Protein AF-0000000080647022 (afdb_homodimer)

Radius of gyration: 24.48 Å; Cα contacts (8 Å, |Δi|>4): 1449; chains: 2; bounding box: 52×69×60 Å

Nearest PDB structures (foldseek):
  5bjy-assembly1_B  TM=9.036E-01  e=1.018E-27  Campylobacter jejuni
  5bju-assembly1_A  TM=9.151E-01  e=2.033E-27  Campylobacter jejuni
  5bjv-assembly1_B  TM=8.973E-01  e=1.614E-27  Campylobacter jejuni
  5bjx-assembly1_A  TM=9.020E-01  e=4.303E-27  Campylobacter jejuni
  5bjw-assembly1_B  TM=9.012E-01  e=1.621E-26  Campylobacter jejuni

Sequence (656 aa):
MIGAMHQLPLPDEVKTWLNNQLTEMTGRAAAKRADTSYLCGKRVLVTGAGGSIGAELVRQLAPLPLAELVMLDRDESALHSLQLALHGRALLTSDELALCSIRDREALHQVFAAHRPQVVFHAAALKHLPLLQKFPAEAYKTNTLGTANVLEAAQGAERFVNISTDKAAQPTSALGCSKQLAERLTAHYGKGKAYASVRFGNLLASRGSVVHSLYYQIMQGGPVTITDPKVERFFMSLPQACNLMLEAGGRGRNGQVLVMDMGKQVPVLTLAQKLMDYLGRSVPVEYTGLREGEKLSESLFGPDEHPTAGPTKQLSALAVPALAPADLMIGAMHQLPLPDEVKTWLNNQLTEMTGRAAAKRADTSYLCGKRVLVTGAGGSIGAELVRQLAPLPLAELVMLDRDESALHSLQLALHGRALLTSDELALCSIRDREALHQVFAAHRPQVVFHAAALKHLPLLQKFPAEAYKTNTLGTANVLEAAQGAERFVNISTDKAAQPTSALGCSKQLAERLTAHYGKGKAYASVRFGNLLASRGSVVHSLYYQIMQGGPVTITDPKVERFFMSLPQACNLMLEAGGRGRNGQVLVMDMGKQVPVLTLAQKLMDYLGRSVPVEYTGLREGEKLSESLFGPDEHPTAGPTKQLSALAVPALAPADL

InterPro domains:
  IPR003869 Polysaccharide biosynthesis protein, CapD-like domain [PF02719] (44-309)
  IPR003869 Polysaccharide biosynthesis protein, CapD-like domain [cd05237] (40-305)
  IPR036291 NAD(P)-binding domain superfamily [SSF51735] (41-296)
  IPR051203 Polysaccharide Synthase-Related Protein [PTHR43318] (36-307)

Foldseek 3Di:
DLPDCVPPFDDPVLLVVLQVVLCVQQVDDQDDFADLVVQAQFAEEEEPCLFLLNLLLCQVCVVHNYVAAAYEYQDPVSVQVSCCVSPVHRPVPDLSYHNDALLDLVSLLVNCVVRVGQEYEYPWADADFQVCQVVLVRRQSRLAVSLLSNLVSNLSHQFYEAEAELCLAVHQTSRNVSNVNSLQQLLQSQAAGQYEYEYDKFEQRTVPGLVVQLLSQQVVQDDREAQDQLAWIQYHYSNSVSSVSSNSRVFGGSSKYKYFQRGDIDGPVVVSVVSCVVVVTDHHYHHDHADRRDDSYTDNHYPPWDWDDGPDPGIIITDDHHDHPVND/DLPDCVPDFDDPVLLVVLQVVLCVQQVDDQDDFADLVVQAQFAEEEEPCLFLLNLLLCQVCVVHNYVAAAYEYQDPVSVQVSCCVNPVHRPVPDLSYHNDALLDLVSLLVNCVVRVGQEYEYPWADADFQVCQVVLVRRQSRLAVSLLSNLVSNLSHQFYEAEAELCLAVHQTSRNVSNVNSLQQLLQSQAAGQYEYEYDKFEQRTVPGLNVQLLSQQVSQDDREAQDQLAWIQYHYSNSVSSVSSNSRVFGGSSKYKYFQRGDIDGPVVVSVVSCVVVVTDHHYHHDHADRRDDSYTDNHYPPWDWDDGPDPGIIITDDHHDHPVND

Organism: NCBI:txid888439

Solvent-accessible surface area (backbone atoms only — not comparable to full-atom values): 33862 Å² total; per-residue (Å²): 135,81,69,84,67,46,69,52,61,80,53,67,69,57,51,53,52,49,47,55,51,44,35,64,63,23,67,43,69,85,75,73,82,47,65,58,69,84,47,57,61,30,28,34,31,29,31,22,22,49,41,57,66,18,36,51,42,48,62,68,49,67,80,49,65,46,66,37,64,34,40,26,21,65,47,67,52,35,46,38,37,50,37,27,55,74,68,58,50,59,75,55,70,58,83,37,59,38,82,45,46,56,72,38,52,68,62,43,41,52,53,35,66,74,64,57,37,36,33,36,41,42,48,52,66,72,82,58,51,52,44,22,57,76,35,40,66,58,27,35,47,37,27,26,51,12,41,51,38,50,54,63,48,43,69,80,30,63,28,36,33,38,65,48,40,29,49,32,29,65,46,67,33,40,47,13,44,19,38,35,51,28,41,12,35,42,16,45,75,8,58,89,33,31,13,20,26,39,28,38,64,45,44,48,84,32,80,74,18,66,51,50,52,43,52,52,14,51,77,68,62,36,53,31,79,40,43,45,88,76,24,29,41,37,57,40,44,60,69,58,52,44,38,50,48,49,32,45,50,68,63,30,43,45,10,22,35,35,35,52,69,50,60,39,63,41,45,54,55,58,55,52,50,53,50,26,58,76,69,72,48,87,55,54,78,40,72,73,46,75,51,89,56,57,65,52,60,78,44,83,58,26,95,89,49,70,72,41,86,29,96,46,95,56,28,30,27,31,78,59,71,59,37,58,78,87,76,108,135,81,68,87,68,48,71,54,60,80,55,67,68,55,52,53,51,48,47,55,50,44,37,65,64,24,66,43,70,86,76,72,84,48,64,59,69,85,46,56,62,29,28,35,31,31,31,22,23,48,42,59,66,18,37,52,41,48,61,68,49,66,82,48,65,48,66,39,64,34,39,25,21,68,48,66,52,36,47,38,36,50,37,26,54,75,67,58,48,58,75,55,71,57,85,38,57,40,81,45,47,57,71,38,54,68,62,44,40,52,51,36,67,74,63,57,36,35,33,36,42,41,48,52,64,72,81,58,50,50,44,22,56,75,36,41,65,60,28,36,47,37,27,25,52,11,41,51,38,50,53,64,48,43,68,80,29,61,26,37,32,37,63,48,40,30,50,32,29,66,47,66,32,39,46,14,44,20,39,34,50,28,40,12,35,41,16,45,75,8,58,90,33,30,12,18,26,37,30,38,63,45,45,49,83,32,80,75,18,68,52,49,52,43,52,52,15,51,78,69,63,36,54,30,77,39,43,45,88,77,23,30,38,39,56,40,45,59,71,59,51,43,38,50,47,48,32,44,50,68,62,30,42,46,10,22,34,36,36,52,69,49,61,38,62,40,45,53,57,58,54,51,51,52,49,26,59,76,69,71,47,90,55,54,79,40,73,73,48,75,51,91,54,57,65,52,60,78,43,83,58,26,94,90,49,70,71,43,85,30,96,45,96,56,28,31,26,29,77,61,72,60,38,57,77,87,76,109

Structure (mmCIF, N/CA/C/O backbone):
data_AF-0000000080647022-model_v1
#
loop_
_entity.id
_entity.type
_entity.pdbx_description
1 polymer 'Polysaccharide biosynthesis protein CapD-like domain-containing protein'
#
loop_
_atom_site.group_PDB
_atom_site.id
_atom_site.type_symbol
_atom_site.label_atom_id
_atom_site.label_alt_id
_atom_site.label_comp_id
_atom_site.label_asym_id
_atom_site.label_entity_id
_atom_site.label_seq_id
_atom_site.pdbx_PDB_ins_code
_atom_site.Cartn_x
_atom_site.Cartn_y
_atom_site.Cartn_z
_atom_site.occupancy
_atom_site.B_iso_or_equiv
_atom_site.auth_seq_id
_atom_site.auth_comp_id
_atom_site.auth_asym_id
_atom_site.auth_atom_id
_atom_site.pdbx_PDB_model_num
ATOM 1 N N . MET A 1 1 ? -12.718 -0.293 -24.079 1 25.55 1 MET A N 1
ATOM 2 C CA . MET A 1 1 ? -11.439 0.407 -24.011 1 25.55 1 MET A CA 1
ATOM 3 C C . MET A 1 1 ? -11.162 0.898 -22.594 1 25.55 1 MET A C 1
ATOM 5 O O . MET A 1 1 ? -10.29 1.744 -22.385 1 25.55 1 MET A O 1
ATOM 9 N N . ILE A 1 2 ? -12.275 0.852 -21.825 1 32.93 2 ILE A N 1
ATOM 10 C CA . ILE A 1 2 ? -12.342 1.524 -20.532 1 32.93 2 ILE A CA 1
ATOM 11 C C . ILE A 1 2 ? -11.409 0.831 -19.541 1 32.93 2 ILE A C 1
ATOM 13 O O . ILE A 1 2 ? -11.742 0.686 -18.362 1 32.93 2 ILE A O 1
ATOM 17 N N . GLY A 1 3 ? -10.679 -0.189 -20.027 1 34.39 3 GLY A N 1
ATOM 18 C CA . GLY A 1 3 ? -10.098 -1.149 -19.102 1 34.39 3 GLY A CA 1
ATOM 19 C C . GLY A 1 3 ? -9.45 -0.498 -17.895 1 34.39 3 GLY A C 1
ATOM 20 O O . GLY A 1 3 ? -10.006 -0.524 -16.795 1 34.39 3 GLY A O 1
ATOM 21 N N . ALA A 1 4 ? -7.974 -0.547 -17.908 1 37.14 4 ALA A N 1
ATOM 22 C CA . ALA A 1 4 ? -7.051 -0.684 -16.784 1 37.14 4 ALA A CA 1
ATOM 23 C C . ALA A 1 4 ? -6.776 0.669 -16.133 1 37.14 4 ALA A C 1
ATOM 25 O O . ALA A 1 4 ? -5.666 0.921 -15.657 1 37.14 4 ALA A O 1
ATOM 26 N N . MET A 1 5 ? -7.627 1.729 -16.373 1 38.27 5 MET A N 1
ATOM 27 C CA . MET A 1 5 ? -7.202 2.974 -15.74 1 38.27 5 MET A CA 1
ATOM 28 C C . MET A 1 5 ? -7.246 2.856 -14.221 1 38.27 5 MET A C 1
ATOM 30 O O . MET A 1 5 ? -7.386 3.86 -13.52 1 38.27 5 MET A O 1
ATOM 34 N N . HIS A 1 6 ? -7.525 1.816 -13.65 1 42 6 HIS A N 1
ATOM 35 C CA . HIS A 1 6 ? -7.939 1.745 -12.253 1 42 6 HIS A CA 1
ATOM 36 C C . HIS A 1 6 ? -6.93 2.44 -11.344 1 42 6 HIS A C 1
ATOM 38 O O . HIS A 1 6 ? -7.303 3.003 -10.312 1 42 6 HIS A O 1
ATOM 44 N N . GLN A 1 7 ? -5.663 2.187 -11.568 1 51.34 7 GLN A N 1
ATOM 45 C CA . GLN A 1 7 ? -4.742 2.616 -10.521 1 51.34 7 GLN A CA 1
ATOM 46 C C . GLN A 1 7 ? -3.97 3.863 -10.945 1 51.34 7 GLN A C 1
ATOM 48 O O . GLN A 1 7 ? -2.865 4.111 -10.457 1 51.34 7 GLN A O 1
ATOM 53 N N . LEU A 1 8 ? -4.701 4.66 -11.783 1 58.17 8 LEU A N 1
ATOM 54 C CA . LEU A 1 8 ? -3.764 5.659 -12.286 1 58.17 8 LEU A CA 1
ATOM 55 C C . LEU A 1 8 ? -3.825 6.932 -11.448 1 58.17 8 LEU A C 1
ATOM 57 O O . LEU A 1 8 ? -4.912 7.408 -11.113 1 58.17 8 LEU A O 1
ATOM 61 N N . PRO A 1 9 ? -2.78 7.288 -10.998 1 66.05 9 PRO A N 1
ATOM 62 C CA . PRO A 1 9 ? -2.711 8.634 -10.425 1 66.05 9 PRO A CA 1
ATOM 63 C C . PRO A 1 9 ? -3.278 9.702 -11.358 1 66.05 9 PRO A C 1
ATOM 65 O O . PRO A 1 9 ? -3.426 9.462 -12.56 1 66.05 9 PRO A O 1
ATOM 68 N N . LEU A 1 10 ? -3.774 10.788 -10.833 1 80.56 10 LEU A N 1
ATOM 69 C CA . LEU A 1 10 ? -4.197 11.934 -11.631 1 80.56 10 LEU A CA 1
ATOM 70 C C . LEU A 1 10 ? -3.066 12.415 -12.533 1 80.56 10 LEU A C 1
ATOM 72 O O . LEU A 1 10 ? -1.906 12.452 -12.116 1 80.56 10 LEU A O 1
ATOM 76 N N . PRO A 1 11 ? -3.351 12.749 -13.751 1 81.83 11 PRO A N 1
ATOM 77 C CA . PRO A 1 11 ? -2.335 13.364 -14.607 1 81.83 11 PRO A CA 1
ATOM 78 C C . PRO A 1 11 ? -1.778 14.661 -14.024 1 81.83 11 PRO A C 1
ATOM 80 O O . PRO A 1 11 ? -2.518 15.432 -13.407 1 81.83 11 PRO A O 1
ATOM 83 N N . ASP A 1 12 ? -0.572 14.945 -14.283 1 82.63 12 ASP A N 1
ATOM 84 C CA . ASP A 1 12 ? 0.111 16.117 -13.743 1 82.63 12 ASP A CA 1
ATOM 85 C C . ASP A 1 12 ? -0.599 17.404 -14.154 1 82.63 12 ASP A C 1
ATOM 87 O O . ASP A 1 12 ? -0.666 18.359 -13.376 1 82.63 12 ASP A O 1
ATOM 91 N N . GLU A 1 13 ? -1.08 17.406 -15.361 1 87.76 13 GLU A N 1
ATOM 92 C CA . GLU A 1 13 ? -1.766 18.596 -15.857 1 87.76 13 GLU A CA 1
ATOM 93 C C . GLU A 1 13 ? -3.038 18.873 -15.06 1 87.76 13 GLU A C 1
ATOM 95 O O . GLU A 1 13 ? -3.37 20.03 -14.793 1 87.76 13 GLU A O 1
ATOM 100 N N . VAL A 1 14 ? -3.695 17.805 -14.696 1 89.53 14 VAL A N 1
ATOM 101 C CA . VAL A 1 14 ? -4.916 17.934 -13.908 1 89.53 14 VAL A CA 1
ATOM 102 C C . VAL A 1 14 ? -4.573 18.406 -12.497 1 89.53 14 VAL A C 1
ATOM 104 O O . VAL A 1 14 ? -5.255 19.271 -11.942 1 89.53 14 VAL A O 1
ATOM 107 N N . LYS A 1 15 ? -3.523 17.913 -11.926 1 88.3 15 LYS A N 1
ATOM 108 C CA . LYS A 1 15 ? -3.081 18.317 -10.594 1 88.3 15 LYS A CA 1
ATOM 109 C C . LYS A 1 15 ? -2.729 19.802 -10.559 1 88.3 15 LYS A C 1
ATOM 111 O O . LYS A 1 15 ? -3.114 20.515 -9.63 1 88.3 15 LYS A O 1
ATOM 116 N N . THR A 1 16 ? -1.976 20.224 -11.533 1 87.54 16 THR A N 1
ATOM 117 C CA . THR A 1 16 ? -1.565 21.621 -11.622 1 87.54 16 THR A CA 1
ATOM 118 C C . THR A 1 16 ? -2.779 22.535 -11.749 1 87.54 16 THR A C 1
ATOM 120 O O . THR A 1 16 ? -2.856 23.571 -11.084 1 87.54 16 THR A O 1
ATOM 123 N N . TRP A 1 17 ? -3.637 22.188 -12.662 1 91.2 17 TRP A N 1
ATOM 124 C CA . TRP A 1 17 ? -4.852 22.972 -12.855 1 91.2 17 TRP A CA 1
ATOM 125 C C . TRP A 1 17 ? -5.655 23.059 -11.562 1 91.2 17 TRP A C 1
ATOM 127 O O . TRP A 1 17 ? -6.098 24.142 -11.17 1 91.2 17 TRP A O 1
ATOM 137 N N . LEU A 1 18 ? -5.821 21.915 -10.922 1 90.03 18 LEU A N 1
ATOM 138 C CA . LEU A 1 18 ? -6.584 21.856 -9.679 1 90.03 18 LEU A CA 1
ATOM 139 C C . LEU A 1 18 ? -5.955 22.746 -8.613 1 90.03 18 LEU A C 1
ATOM 141 O O . LEU A 1 18 ? -6.665 23.417 -7.86 1 90.03 18 LEU A O 1
ATOM 145 N N . ASN A 1 19 ? -4.672 22.681 -8.523 1 86.07 19 ASN A N 1
ATOM 146 C CA . ASN A 1 19 ? -3.972 23.519 -7.555 1 86.07 19 ASN A CA 1
ATOM 147 C C . ASN A 1 19 ? -4.249 25.001 -7.792 1 86.07 19 ASN A C 1
ATOM 149 O O . ASN A 1 19 ? -4.423 25.764 -6.84 1 86.07 19 ASN A O 1
ATOM 153 N N . ASN A 1 20 ? -4.27 25.351 -9.013 1 87.27 20 ASN A N 1
ATOM 154 C CA . ASN A 1 20 ? -4.578 26.736 -9.355 1 87.27 20 ASN A CA 1
ATOM 155 C C . ASN A 1 20 ? -6.02 27.092 -9.006 1 87.27 20 ASN A C 1
ATOM 157 O O . ASN A 1 20 ? -6.29 28.184 -8.503 1 87.27 20 ASN A O 1
ATOM 161 N N . GLN A 1 21 ? -6.923 26.255 -9.293 1 88.57 21 GLN A N 1
ATOM 162 C CA . GLN A 1 21 ? -8.333 26.481 -8.989 1 88.57 21 GLN A CA 1
ATOM 163 C C . GLN A 1 21 ? -8.559 26.596 -7.484 1 88.57 21 GLN A C 1
ATOM 165 O O . GLN A 1 21 ? -9.396 27.382 -7.036 1 88.57 21 GLN A O 1
ATOM 170 N N . LEU A 1 22 ? -7.833 25.793 -6.763 1 85.85 22 LEU A N 1
ATOM 171 C CA . LEU A 1 22 ? -7.998 25.767 -5.314 1 85.85 22 LEU A CA 1
ATOM 172 C C . LEU A 1 22 ? -7.604 27.104 -4.697 1 85.85 22 LEU A C 1
ATOM 174 O O . LEU A 1 22 ? -8.228 27.557 -3.735 1 85.85 22 LEU A O 1
ATOM 178 N N . THR A 1 23 ? -6.5 27.664 -5.156 1 83.33 23 THR A N 1
ATOM 179 C CA . THR A 1 23 ? -6.076 28.967 -4.658 1 83.33 23 THR A CA 1
ATOM 180 C C . THR A 1 23 ? -7.199 29.99 -4.793 1 83.33 23 THR A C 1
ATOM 182 O O . THR A 1 23 ? -7.462 30.758 -3.864 1 83.33 23 THR A O 1
ATOM 185 N N . GLU A 1 24 ? -7.84 29.871 -5.836 1 85.1 24 GLU A N 1
ATOM 186 C CA . GLU A 1 24 ? -8.939 30.799 -6.082 1 85.1 24 GLU A CA 1
ATOM 187 C C . GLU A 1 24 ? -10.142 30.476 -5.201 1 85.1 24 GLU A C 1
ATOM 189 O O . GLU A 1 24 ? -10.767 31.378 -4.638 1 85.1 24 GLU A O 1
ATOM 194 N N . MET A 1 25 ? -10.438 29.267 -5.087 1 88.23 25 MET A N 1
ATOM 195 C CA . MET A 1 25 ? -11.663 28.842 -4.416 1 88.23 25 MET A CA 1
ATOM 196 C C . MET A 1 25 ? -11.539 29.004 -2.904 1 88.23 25 MET A C 1
ATOM 198 O O . MET A 1 25 ? -12.529 29.273 -2.221 1 88.23 25 MET A O 1
ATOM 202 N N . THR A 1 26 ? -10.349 28.862 -2.386 1 88.3 26 THR A N 1
ATOM 203 C CA . THR A 1 26 ? -10.173 28.875 -0.938 1 88.3 26 THR A CA 1
ATOM 204 C C . THR A 1 26 ? -9.728 30.254 -0.459 1 88.3 26 THR A C 1
ATOM 206 O O . THR A 1 26 ? -9.84 30.571 0.727 1 88.3 26 THR A O 1
ATOM 209 N N . GLY A 1 27 ? -9.138 31.037 -1.335 1 81.01 27 GLY A N 1
ATOM 210 C CA . GLY A 1 27 ? -8.601 32.34 -0.974 1 81.01 27 GLY A CA 1
ATOM 211 C C . GLY A 1 27 ? -7.253 32.26 -0.284 1 81.01 27 GLY A C 1
ATOM 212 O O . GLY A 1 27 ? -6.763 33.256 0.252 1 81.01 27 GLY A O 1
ATOM 213 N N . ARG A 1 28 ? -6.733 31.157 -0.283 1 78.72 28 ARG A N 1
ATOM 214 C CA . ARG A 1 28 ? -5.45 30.996 0.392 1 78.72 28 ARG A CA 1
ATOM 215 C C . ARG A 1 28 ? -4.297 31.412 -0.515 1 78.72 28 ARG A C 1
ATOM 217 O O . ARG A 1 28 ? -4.249 31.023 -1.684 1 78.72 28 ARG A O 1
ATOM 224 N N . ALA A 1 29 ? -3.49 32.157 -0.003 1 68.41 29 ALA A N 1
ATOM 225 C CA . ALA A 1 29 ? -2.315 32.585 -0.758 1 68.41 29 ALA A CA 1
ATOM 226 C C . ALA A 1 29 ? -1.288 31.46 -0.859 1 68.41 29 ALA A C 1
ATOM 228 O O . ALA A 1 29 ? -1.308 30.52 -0.061 1 68.41 29 ALA A O 1
ATOM 229 N N . ALA A 1 30 ? -0.597 31.675 -1.967 1 67.98 30 ALA A N 1
ATOM 230 C CA . ALA A 1 30 ? 0.54 30.767 -2.1 1 67.98 30 ALA A CA 1
ATOM 231 C C . ALA A 1 30 ? 1.482 30.889 -0.905 1 67.98 30 ALA A C 1
ATOM 233 O O . ALA A 1 30 ? 1.736 31.993 -0.418 1 67.98 30 ALA A O 1
ATOM 234 N N . ALA A 1 31 ? 1.744 29.762 -0.234 1 70.79 31 ALA A N 1
ATOM 235 C CA . ALA A 1 31 ? 2.604 29.755 0.947 1 70.79 31 ALA A CA 1
ATOM 236 C C . ALA A 1 31 ? 4.044 30.102 0.579 1 70.79 31 ALA A C 1
ATOM 238 O O . ALA A 1 31 ? 4.523 29.733 -0.495 1 70.79 31 ALA A O 1
ATOM 239 N N . LYS A 1 32 ? 4.614 30.93 1.41 1 80 32 LYS A N 1
ATOM 240 C CA . LYS A 1 32 ? 6.057 31.125 1.296 1 80 32 LYS A CA 1
ATOM 241 C C . LYS A 1 32 ? 6.811 29.83 1.587 1 80 32 LYS A C 1
ATOM 243 O O . LYS A 1 32 ? 6.283 28.933 2.247 1 80 32 LYS A O 1
ATOM 248 N N . ARG A 1 33 ? 7.962 29.815 1.047 1 86.38 33 ARG A N 1
ATOM 249 C CA . ARG A 1 33 ? 8.805 28.651 1.303 1 86.38 33 ARG A CA 1
ATOM 250 C C . ARG A 1 33 ? 9.1 28.505 2.792 1 86.38 33 ARG A C 1
ATOM 252 O O . ARG A 1 33 ? 9.463 29.477 3.457 1 86.38 33 ARG A O 1
ATOM 259 N N . ALA A 1 34 ? 8.912 27.333 3.287 1 90.87 34 ALA A N 1
ATOM 260 C CA . ALA A 1 34 ? 9.119 27.036 4.701 1 90.87 34 ALA A CA 1
ATOM 261 C C . ALA A 1 34 ? 10.575 27.257 5.101 1 90.87 34 ALA A C 1
ATOM 263 O O . ALA A 1 34 ? 11.487 27.005 4.31 1 90.87 34 ALA A O 1
ATOM 264 N N . ASP A 1 35 ? 10.801 27.786 6.279 1 92.84 35 ASP A N 1
ATOM 265 C CA . ASP A 1 35 ? 12.135 27.768 6.871 1 92.84 35 ASP A CA 1
ATOM 266 C C . ASP A 1 35 ? 12.533 26.353 7.286 1 92.84 35 ASP A C 1
ATOM 268 O O . ASP A 1 35 ? 11.965 25.794 8.227 1 92.84 35 ASP A O 1
ATOM 272 N N . THR A 1 36 ? 13.467 25.786 6.613 1 96.06 36 THR A N 1
ATOM 273 C CA . THR A 1 36 ? 13.879 24.411 6.872 1 96.06 36 THR A CA 1
ATOM 274 C C . THR A 1 36 ? 15.278 24.37 7.48 1 96.06 36 THR A C 1
ATOM 276 O O . THR A 1 36 ? 15.951 23.338 7.435 1 96.06 36 THR A O 1
ATOM 279 N N . SER A 1 37 ? 15.752 25.5 8.007 1 97.01 37 SER A N 1
ATOM 280 C CA . SER A 1 37 ? 17.109 25.591 8.537 1 97.01 37 SER A CA 1
ATOM 281 C C . SER A 1 37 ? 17.316 24.622 9.697 1 97.01 37 SER A C 1
ATOM 283 O O . SER A 1 37 ? 18.418 24.108 9.894 1 97.01 37 SER A O 1
ATOM 285 N N . TYR A 1 38 ? 16.306 24.34 10.43 1 97.48 38 TYR A N 1
ATOM 286 C CA . TYR A 1 38 ? 16.402 23.477 11.603 1 97.48 38 TYR A CA 1
ATOM 287 C C . TYR A 1 38 ? 16.684 22.035 11.197 1 97.48 38 TYR A C 1
ATOM 289 O O . TYR A 1 38 ? 17.046 21.207 12.037 1 97.48 38 TYR A O 1
ATOM 297 N N . LEU A 1 39 ? 16.587 21.73 9.914 1 98.49 39 LEU A N 1
ATOM 298 C CA . LEU A 1 39 ? 16.787 20.375 9.412 1 98.49 39 LEU A CA 1
ATOM 299 C C . LEU A 1 39 ? 18.22 20.18 8.928 1 98.49 39 LEU A C 1
ATOM 301 O O . LEU A 1 39 ? 18.659 19.048 8.716 1 98.49 39 LEU A O 1
ATOM 305 N N . CYS A 1 40 ? 18.971 21.24 8.707 1 98.21 40 CYS A N 1
ATOM 306 C CA . CYS A 1 40 ? 20.313 21.174 8.14 1 98.21 40 CYS A CA 1
ATOM 307 C C . CYS A 1 40 ? 21.232 20.323 9.01 1 98.21 40 CYS A C 1
ATOM 309 O O . CYS A 1 40 ? 21.36 20.57 10.21 1 98.21 40 CYS A O 1
ATOM 311 N N . GLY A 1 41 ? 21.794 19.319 8.393 1 98.59 41 GLY A N 1
ATOM 312 C CA . GLY A 1 41 ? 22.744 18.457 9.078 1 98.59 41 GLY A CA 1
ATOM 313 C C . GLY A 1 41 ? 22.082 17.459 10.009 1 98.59 41 GLY A C 1
ATOM 314 O O . GLY A 1 41 ? 22.756 16.804 10.806 1 98.59 41 GLY A O 1
ATOM 315 N N . LYS A 1 42 ? 20.817 17.32 9.899 1 98.71 42 LYS A N 1
ATOM 316 C CA . LYS A 1 42 ? 20.092 16.45 10.821 1 98.71 42 LYS A CA 1
ATOM 317 C C . LYS A 1 42 ? 19.77 15.107 10.171 1 98.71 42 LYS A C 1
ATOM 319 O O . LYS A 1 42 ? 19.739 14.997 8.944 1 98.71 42 LYS A O 1
ATOM 324 N N . ARG A 1 43 ? 19.597 14.083 10.999 1 98.8 43 ARG A N 1
ATOM 325 C CA . ARG A 1 43 ? 18.989 12.823 10.586 1 98.8 43 ARG A CA 1
ATOM 326 C C . ARG A 1 43 ? 17.469 12.886 10.695 1 98.8 43 ARG A C 1
ATOM 328 O O . ARG A 1 43 ? 16.928 13.095 11.783 1 98.8 43 ARG A O 1
ATOM 335 N N . VAL A 1 44 ? 16.839 12.717 9.567 1 98.9 44 VAL A N 1
ATOM 336 C CA . VAL A 1 44 ? 15.391 12.883 9.49 1 98.9 44 VAL A CA 1
ATOM 337 C C . VAL A 1 44 ? 14.737 11.555 9.114 1 98.9 44 VAL A C 1
ATOM 339 O O . VAL A 1 44 ? 15.211 10.856 8.216 1 98.9 44 VAL A O 1
ATOM 342 N N . LEU A 1 45 ? 13.715 11.183 9.846 1 98.91 45 LEU A N 1
ATOM 343 C CA . LEU A 1 45 ? 12.945 9.984 9.536 1 98.91 45 LEU A CA 1
ATOM 344 C C . LEU A 1 45 ? 11.494 10.335 9.226 1 98.91 45 LEU A C 1
ATOM 346 O O . LEU A 1 45 ? 10.87 11.113 9.953 1 98.91 45 LEU A O 1
ATOM 350 N N . VAL A 1 46 ? 10.974 9.805 8.139 1 98.93 46 VAL A N 1
ATOM 351 C CA . VAL A 1 46 ? 9.579 9.963 7.742 1 98.93 46 VAL A CA 1
ATOM 352 C C . VAL A 1 46 ? 8.875 8.608 7.777 1 98.93 46 VAL A C 1
ATOM 354 O O . VAL A 1 46 ? 9.224 7.701 7.017 1 98.93 46 VAL A O 1
ATOM 357 N N . THR A 1 47 ? 7.919 8.454 8.709 1 98.91 47 THR A N 1
ATOM 358 C CA . THR A 1 47 ? 7.086 7.259 8.64 1 98.91 47 THR A CA 1
ATOM 359 C C . THR A 1 47 ? 5.969 7.437 7.615 1 98.91 47 THR A C 1
ATOM 361 O O . THR A 1 47 ? 5.517 8.557 7.37 1 98.91 47 THR A O 1
ATOM 364 N N . GLY A 1 48 ? 5.472 6.279 7.071 1 98.45 48 GLY A N 1
ATOM 365 C CA . GLY A 1 48 ? 4.496 6.399 6 1 98.45 48 GLY A CA 1
ATOM 366 C C . GLY A 1 48 ? 5.054 7.064 4.755 1 98.45 48 GLY A C 1
ATOM 367 O O . GLY A 1 48 ? 4.342 7.794 4.063 1 98.45 48 GLY A O 1
ATOM 368 N N . ALA A 1 49 ? 6.315 6.836 4.468 1 98.37 49 ALA A N 1
ATOM 369 C CA . ALA A 1 49 ? 7.019 7.531 3.393 1 98.37 49 ALA A CA 1
ATOM 370 C C . ALA A 1 49 ? 6.437 7.166 2.03 1 98.37 49 ALA A C 1
ATOM 372 O O . ALA A 1 49 ? 6.539 7.941 1.077 1 98.37 49 ALA A O 1
ATOM 373 N N . GLY A 1 50 ? 5.806 6.036 1.956 1 95.48 50 GLY A N 1
ATOM 374 C CA . GLY A 1 50 ? 5.265 5.574 0.688 1 95.48 50 GLY A CA 1
ATOM 375 C C . GLY A 1 50 ? 3.871 6.101 0.406 1 95.48 50 GLY A C 1
ATOM 376 O O . GLY A 1 50 ? 3.344 5.922 -0.694 1 95.48 50 GLY A O 1
ATOM 377 N N . GLY A 1 51 ? 3.288 6.73 1.413 1 95.38 51 GLY A N 1
ATOM 378 C CA . GLY A 1 51 ? 1.976 7.332 1.24 1 95.38 51 GLY A CA 1
ATOM 379 C C . GLY A 1 51 ? 2.028 8.695 0.575 1 95.38 51 GLY A C 1
ATOM 380 O O . GLY A 1 51 ? 3.105 9.174 0.212 1 95.38 51 GLY A O 1
ATOM 381 N N . SER A 1 52 ? 0.919 9.35 0.425 1 94.03 52 SER A N 1
ATOM 382 C CA . SER A 1 52 ? 0.844 10.617 -0.296 1 94.03 52 SER A CA 1
ATOM 383 C C . SER A 1 52 ? 1.602 11.717 0.44 1 94.03 52 SER A C 1
ATOM 385 O O . SER A 1 52 ? 2.451 12.391 -0.146 1 94.03 52 SER A O 1
ATOM 387 N N . ILE A 1 53 ? 1.293 11.86 1.708 1 96.4 53 ILE A N 1
ATOM 388 C CA . ILE A 1 53 ? 1.92 12.928 2.48 1 96.4 53 ILE A CA 1
ATOM 389 C C . ILE A 1 53 ? 3.398 12.61 2.696 1 96.4 53 ILE A C 1
ATOM 391 O O . ILE A 1 53 ? 4.262 13.459 2.466 1 96.4 53 ILE A O 1
ATOM 395 N N . GLY A 1 54 ? 3.661 11.389 3.092 1 97.91 54 GLY A N 1
ATOM 396 C CA . GLY A 1 54 ? 5.039 10.988 3.329 1 97.91 54 GLY A CA 1
ATOM 397 C C . GLY A 1 54 ? 5.927 11.152 2.11 1 97.91 54 GLY A C 1
ATOM 398 O O . GLY A 1 54 ? 7.035 11.683 2.209 1 97.91 54 GLY A O 1
ATOM 399 N N . ALA A 1 55 ? 5.423 10.738 1.002 1 96.68 55 ALA A N 1
ATOM 400 C CA . ALA A 1 55 ? 6.21 10.821 -0.225 1 96.68 55 ALA A CA 1
ATOM 401 C C . ALA A 1 55 ? 6.481 12.274 -0.605 1 96.68 55 ALA A C 1
ATOM 403 O O . ALA A 1 55 ? 7.581 12.612 -1.047 1 96.68 55 ALA A O 1
ATOM 404 N N . GLU A 1 56 ? 5.475 13.116 -0.459 1 96.05 56 GLU A N 1
ATOM 405 C CA . GLU A 1 56 ? 5.658 14.53 -0.77 1 96.05 56 GLU A CA 1
ATOM 406 C C . GLU A 1 56 ? 6.643 15.185 0.194 1 96.05 56 GLU A C 1
ATOM 408 O O . GLU A 1 56 ? 7.462 16.011 -0.213 1 96.05 56 GLU A O 1
ATOM 413 N N . LEU A 1 57 ? 6.578 14.814 1.466 1 98.04 57 LEU A N 1
ATOM 414 C CA . LEU A 1 57 ? 7.559 15.313 2.423 1 98.04 57 LEU A CA 1
ATOM 415 C C . LEU A 1 57 ? 8.971 14.9 2.02 1 98.04 57 LEU A C 1
ATOM 417 O O . LEU A 1 57 ? 9.887 15.726 2.018 1 98.04 57 LEU A O 1
ATOM 421 N N . VAL A 1 58 ? 9.116 13.653 1.664 1 98.28 58 VAL A N 1
ATOM 422 C CA . VAL A 1 58 ? 10.421 13.135 1.267 1 98.28 58 VAL A CA 1
ATOM 423 C C . VAL A 1 58 ? 10.934 13.905 0.051 1 98.28 58 VAL A C 1
ATOM 425 O O . VAL A 1 58 ? 12.111 14.268 -0.01 1 98.28 58 VAL A O 1
ATOM 428 N N . ARG A 1 59 ? 10.095 14.19 -0.853 1 96.42 59 ARG A N 1
ATOM 429 C CA . ARG A 1 59 ? 10.476 14.936 -2.048 1 96.42 59 ARG A CA 1
ATOM 430 C C . ARG A 1 59 ? 11.006 16.319 -1.684 1 96.42 59 ARG A C 1
ATOM 432 O O . ARG A 1 59 ? 11.975 16.795 -2.28 1 96.42 59 ARG A O 1
ATOM 439 N N . GLN A 1 60 ? 10.371 16.946 -0.766 1 96.93 60 GLN A N 1
ATOM 440 C CA . GLN A 1 60 ? 10.77 18.292 -0.367 1 96.93 60 GLN A CA 1
ATOM 441 C C . GLN A 1 60 ? 12.002 18.256 0.532 1 96.93 60 GLN A C 1
ATOM 443 O O . GLN A 1 60 ? 12.792 19.203 0.55 1 96.93 60 GLN A O 1
ATOM 448 N N . LEU A 1 61 ? 12.252 17.154 1.204 1 98.32 61 LEU A N 1
ATOM 449 C CA . LEU A 1 61 ? 13.366 17.004 2.133 1 98.32 61 LEU A CA 1
ATOM 450 C C . LEU A 1 61 ? 14.634 16.584 1.398 1 98.32 61 LEU A C 1
ATOM 452 O O . LEU A 1 61 ? 15.741 16.95 1.802 1 98.32 61 LEU A O 1
ATOM 456 N N . ALA A 1 62 ? 14.478 15.835 0.378 1 97.11 62 ALA A N 1
ATOM 457 C CA . ALA A 1 62 ? 15.569 15.146 -0.306 1 97.11 62 ALA A CA 1
ATOM 458 C C . ALA A 1 62 ? 16.639 16.133 -0.765 1 97.11 62 ALA A C 1
ATOM 460 O O . ALA A 1 62 ? 17.835 15.845 -0.682 1 97.11 62 ALA A O 1
ATOM 461 N N . PRO A 1 63 ? 16.226 17.371 -1.215 1 96.83 63 PRO A N 1
ATOM 462 C CA . PRO A 1 63 ? 17.249 18.297 -1.707 1 96.83 63 PRO A CA 1
ATOM 463 C C . PRO A 1 63 ? 17.958 19.044 -0.58 1 96.83 63 PRO A C 1
ATOM 465 O O . PRO A 1 63 ? 18.92 19.776 -0.829 1 96.83 63 PRO A O 1
ATOM 468 N N . LEU A 1 64 ? 17.528 18.954 0.626 1 97.64 64 LEU A N 1
ATOM 469 C CA . LEU A 1 64 ? 18.118 19.667 1.754 1 97.64 64 LEU A CA 1
ATOM 470 C C . LEU A 1 64 ? 19.412 18.997 2.204 1 97.64 64 LEU A C 1
ATOM 472 O O . LEU A 1 64 ? 19.608 17.8 1.977 1 97.64 64 LEU A O 1
ATOM 476 N N . PRO A 1 65 ? 20.272 19.765 2.789 1 98.14 65 PRO A N 1
ATOM 477 C CA . PRO A 1 65 ? 21.528 19.197 3.284 1 98.14 65 PRO A CA 1
ATOM 478 C C . PRO A 1 65 ? 21.355 18.433 4.595 1 98.14 65 PRO A C 1
ATOM 480 O O . PRO A 1 65 ? 21.913 18.828 5.622 1 98.14 65 PRO A O 1
ATOM 483 N N . LEU A 1 66 ? 20.756 17.355 4.518 1 98.56 66 LEU A N 1
ATOM 484 C CA . LEU A 1 66 ? 20.533 16.485 5.667 1 98.56 66 LEU A CA 1
ATOM 485 C C . LEU A 1 66 ? 21.729 15.568 5.895 1 98.56 66 LEU A C 1
ATOM 487 O O . LEU A 1 66 ? 22.473 15.266 4.958 1 98.56 66 LEU A O 1
ATOM 491 N N . ALA A 1 67 ? 21.891 15.219 7.129 1 98.65 67 ALA A N 1
ATOM 492 C CA . ALA A 1 67 ? 22.879 14.175 7.389 1 98.65 67 ALA A CA 1
ATOM 493 C C . ALA A 1 67 ? 22.396 12.822 6.876 1 98.65 67 ALA A C 1
ATOM 495 O O . ALA A 1 67 ? 23.192 12.017 6.386 1 98.65 67 ALA A O 1
ATOM 496 N N . GLU A 1 68 ? 21.102 12.573 7.06 1 98.36 68 GLU A N 1
ATOM 497 C CA . GLU A 1 68 ? 20.469 11.325 6.642 1 98.36 68 GLU A CA 1
ATOM 498 C C . GLU A 1 68 ? 18.962 11.499 6.478 1 98.36 68 GLU A C 1
ATOM 500 O O . GLU A 1 68 ? 18.336 12.265 7.214 1 98.36 68 GLU A O 1
ATOM 505 N N . LEU A 1 69 ? 18.423 10.849 5.484 1 98.66 69 LEU A N 1
ATOM 506 C CA . LEU A 1 69 ? 16.98 10.746 5.296 1 98.66 69 LEU A CA 1
ATOM 507 C C . LEU A 1 69 ? 16.535 9.288 5.294 1 98.66 69 LEU A C 1
ATOM 509 O O . LEU A 1 69 ? 16.953 8.508 4.436 1 98.66 69 LEU A O 1
ATOM 513 N N . VAL A 1 70 ? 15.725 8.913 6.259 1 98.79 70 VAL A N 1
ATOM 514 C CA . VAL A 1 70 ? 15.227 7.547 6.377 1 98.79 70 VAL A CA 1
ATOM 515 C C . VAL A 1 70 ? 13.752 7.5 5.985 1 98.79 70 VAL A C 1
ATOM 517 O O . VAL A 1 70 ? 12.932 8.237 6.537 1 98.79 70 VAL A O 1
ATOM 520 N N . MET A 1 71 ? 13.417 6.659 5.056 1 98.79 71 MET A N 1
ATOM 521 C CA . MET A 1 71 ? 12.056 6.451 4.569 1 98.79 71 MET A CA 1
ATOM 522 C C . MET A 1 71 ? 11.484 5.14 5.097 1 98.79 71 MET A C 1
ATOM 524 O O . MET A 1 71 ? 11.882 4.061 4.654 1 98.79 71 MET A O 1
ATOM 528 N N . LEU A 1 72 ? 10.542 5.26 6.022 1 98.86 72 LEU A N 1
ATOM 529 C CA . LEU A 1 72 ? 9.996 4.079 6.68 1 98.86 72 LEU A CA 1
ATOM 530 C C . LEU A 1 72 ? 8.572 3.804 6.21 1 98.86 72 LEU A C 1
ATOM 532 O O . LEU A 1 72 ? 7.73 4.705 6.208 1 98.86 72 LEU A O 1
ATOM 536 N N . ASP A 1 73 ? 8.322 2.606 5.766 1 98.52 73 ASP A N 1
ATOM 537 C CA . ASP A 1 73 ? 6.984 2.191 5.358 1 98.52 73 ASP A CA 1
ATOM 538 C C . ASP A 1 73 ? 6.829 0.674 5.443 1 98.52 73 ASP A C 1
ATOM 540 O O . ASP A 1 73 ? 7.82 -0.059 5.415 1 98.52 73 ASP A O 1
ATOM 544 N N . ARG A 1 74 ? 5.611 0.314 5.553 1 97.91 74 ARG A N 1
ATOM 545 C CA . ARG A 1 74 ? 5.341 -1.12 5.571 1 97.91 74 ARG A CA 1
ATOM 546 C C . ARG A 1 74 ? 5.178 -1.664 4.155 1 97.91 74 ARG A C 1
ATOM 548 O O . ARG A 1 74 ? 5.156 -2.88 3.951 1 97.91 74 ARG A O 1
ATOM 555 N N . ASP A 1 75 ? 4.989 -0.824 3.183 1 96.45 75 ASP A N 1
ATOM 556 C CA . ASP A 1 75 ? 4.733 -1.201 1.796 1 96.45 75 ASP A CA 1
ATOM 557 C C . ASP A 1 75 ? 6.016 -1.157 0.969 1 96.45 75 ASP A C 1
ATOM 559 O O . ASP A 1 75 ? 6.455 -0.083 0.551 1 96.45 75 ASP A O 1
ATOM 563 N N . GLU A 1 76 ? 6.512 -2.269 0.598 1 95.94 76 GLU A N 1
ATOM 564 C CA . GLU A 1 76 ? 7.773 -2.36 -0.132 1 95.94 76 GLU A CA 1
ATOM 565 C C . GLU A 1 76 ? 7.641 -1.779 -1.537 1 95.94 76 GLU A C 1
ATOM 567 O O . GLU A 1 76 ? 8.587 -1.188 -2.061 1 95.94 76 GLU A O 1
ATOM 572 N N . SER A 1 77 ? 6.472 -1.969 -2.106 1 93.54 77 SER A N 1
ATOM 573 C CA . SER A 1 77 ? 6.261 -1.435 -3.448 1 93.54 77 SER A CA 1
ATOM 574 C C . SER A 1 77 ? 6.213 0.089 -3.435 1 93.54 77 SER A C 1
ATOM 576 O O . SER A 1 77 ? 6.669 0.737 -4.379 1 93.54 77 SER A O 1
ATOM 578 N N . ALA A 1 78 ? 5.621 0.612 -2.401 1 93.84 78 ALA A N 1
ATOM 579 C CA . ALA A 1 78 ? 5.594 2.065 -2.258 1 93.84 78 ALA A CA 1
ATOM 580 C C . ALA A 1 78 ? 7.001 2.624 -2.066 1 93.84 78 ALA A C 1
ATOM 582 O O . ALA A 1 78 ? 7.339 3.674 -2.617 1 93.84 78 ALA A O 1
ATOM 583 N N . LEU A 1 79 ? 7.807 1.94 -1.292 1 96.2 79 LEU A N 1
ATOM 584 C CA . LEU A 1 79 ? 9.193 2.355 -1.105 1 96.2 79 LEU A CA 1
ATOM 585 C C . LEU A 1 79 ? 9.968 2.27 -2.415 1 96.2 79 LEU A C 1
ATOM 587 O O . LEU A 1 79 ? 10.773 3.152 -2.724 1 96.2 79 LEU A O 1
ATOM 591 N N . HIS A 1 80 ? 9.722 1.209 -3.165 1 94.26 80 HIS A N 1
ATOM 592 C CA . HIS A 1 80 ? 10.345 1.046 -4.474 1 94.26 80 HIS A CA 1
ATOM 593 C C . HIS A 1 80 ? 10.011 2.215 -5.394 1 94.26 80 HIS A C 1
ATOM 595 O O . HIS A 1 80 ? 10.905 2.806 -6.003 1 94.26 80 HIS A O 1
ATOM 601 N N . SER A 1 81 ? 8.769 2.533 -5.437 1 92.03 81 SER A N 1
ATOM 602 C CA . SER A 1 81 ? 8.306 3.617 -6.297 1 92.03 81 SER A CA 1
ATOM 603 C C . SER A 1 81 ? 8.92 4.951 -5.884 1 92.03 81 SER A C 1
ATOM 605 O O . SER A 1 81 ? 9.304 5.754 -6.737 1 92.03 81 SER A O 1
ATOM 607 N N . LEU A 1 82 ? 8.933 5.14 -4.624 1 94.15 82 LEU A N 1
ATOM 608 C CA . LEU A 1 82 ? 9.485 6.387 -4.106 1 94.15 82 LEU A CA 1
ATOM 609 C C . LEU A 1 82 ? 10.969 6.504 -4.437 1 94.15 82 LEU A C 1
ATOM 611 O O . LEU A 1 82 ? 11.429 7.557 -4.883 1 94.15 82 LEU A O 1
ATOM 615 N N . GLN A 1 83 ? 11.73 5.48 -4.236 1 93.95 83 GLN A N 1
ATOM 616 C CA . GLN A 1 83 ? 13.155 5.494 -4.547 1 93.95 83 GLN A CA 1
ATOM 617 C C . GLN A 1 83 ? 13.391 5.717 -6.038 1 93.95 83 GLN A C 1
ATOM 619 O O . GLN A 1 83 ? 14.295 6.461 -6.425 1 93.95 83 GLN A O 1
ATOM 624 N N . LEU A 1 84 ? 12.615 5.064 -6.828 1 92.11 84 LEU A N 1
ATOM 625 C CA . LEU A 1 84 ? 12.712 5.229 -8.274 1 92.11 84 LEU A CA 1
ATOM 626 C C . LEU A 1 84 ? 12.478 6.683 -8.672 1 92.11 84 LEU A C 1
ATOM 628 O O . LEU A 1 84 ? 13.201 7.225 -9.511 1 92.11 84 LEU A O 1
ATOM 632 N N . ALA A 1 85 ? 11.518 7.285 -8.041 1 89.96 85 ALA A N 1
ATOM 633 C CA . ALA A 1 85 ? 11.177 8.672 -8.346 1 89.96 85 ALA A CA 1
ATOM 634 C C . ALA A 1 85 ? 12.289 9.62 -7.905 1 89.96 85 ALA A C 1
ATOM 636 O O . ALA A 1 85 ? 12.564 10.618 -8.575 1 89.96 85 ALA A O 1
ATOM 637 N N . LEU A 1 86 ? 12.852 9.331 -6.825 1 92.48 86 LEU A N 1
ATOM 638 C CA . LEU A 1 86 ? 13.846 10.221 -6.235 1 92.48 86 LEU A CA 1
ATOM 639 C C . LEU A 1 86 ? 15.18 10.106 -6.966 1 92.48 86 LEU A C 1
ATOM 641 O O . LEU A 1 86 ? 15.844 11.114 -7.215 1 92.48 86 LEU A O 1
ATOM 645 N N . HIS A 1 87 ? 15.552 8.807 -7.31 1 91.59 87 HIS A N 1
ATOM 646 C CA . HIS A 1 87 ? 16.931 8.578 -7.725 1 91.59 87 HIS A CA 1
ATOM 647 C C . HIS A 1 87 ? 17.002 8.125 -9.179 1 91.59 87 HIS A C 1
ATOM 649 O O . HIS A 1 87 ? 18.091 7.999 -9.743 1 91.59 87 HIS A O 1
ATOM 655 N N . GLY A 1 88 ? 15.877 7.865 -9.774 1 88.57 88 GLY A N 1
ATOM 656 C CA . GLY A 1 88 ? 15.852 7.33 -11.125 1 88.57 88 GLY A CA 1
ATOM 657 C C . GLY A 1 88 ? 16.156 5.845 -11.185 1 88.57 88 GLY A C 1
ATOM 658 O O . GLY A 1 88 ? 16.133 5.244 -12.261 1 88.57 88 GLY A O 1
ATOM 659 N N . ARG A 1 89 ? 16.49 5.257 -10.048 1 88.44 89 ARG A N 1
ATOM 660 C CA . ARG A 1 89 ? 16.721 3.825 -9.884 1 88.44 89 ARG A CA 1
ATOM 661 C C . ARG A 1 89 ? 16.212 3.34 -8.531 1 88.44 89 ARG A C 1
ATOM 663 O O . ARG A 1 89 ? 16.118 4.121 -7.581 1 88.44 89 ARG A O 1
ATOM 670 N N . ALA A 1 90 ? 15.844 2.097 -8.533 1 85.59 90 ALA A N 1
ATOM 671 C CA . ALA A 1 90 ? 15.333 1.518 -7.293 1 85.59 90 ALA A CA 1
ATOM 672 C C . ALA A 1 90 ? 15.996 0.175 -7 1 85.59 90 ALA A C 1
ATOM 674 O O . ALA A 1 90 ? 15.384 -0.88 -7.184 1 85.59 90 ALA A O 1
ATOM 675 N N . LEU A 1 91 ? 17.12 0.234 -6.416 1 87.63 91 LEU A N 1
ATOM 676 C CA . LEU A 1 91 ? 17.874 -0.978 -6.112 1 87.63 91 LEU A CA 1
ATOM 677 C C . LEU A 1 91 ? 17.419 -1.583 -4.789 1 87.63 91 LEU A C 1
ATOM 679 O O . LEU A 1 91 ? 17.63 -2.772 -4.54 1 87.63 91 LEU A O 1
ATOM 683 N N . LEU A 1 92 ? 16.84 -0.74 -3.941 1 90.97 92 LEU A N 1
ATOM 684 C CA . LEU A 1 92 ? 16.22 -1.13 -2.679 1 90.97 92 LEU A CA 1
ATOM 685 C C . LEU A 1 92 ? 17.261 -1.68 -1.71 1 90.97 92 LEU A C 1
ATOM 687 O O . LEU A 1 92 ? 16.938 -2.496 -0.843 1 90.97 92 LEU A O 1
ATOM 691 N N . THR A 1 93 ? 18.507 -1.22 -1.896 1 87.71 93 THR A N 1
ATOM 692 C CA . THR A 1 93 ? 19.585 -1.698 -1.038 1 87.71 93 THR A CA 1
ATOM 693 C C . THR A 1 93 ? 20.085 -0.582 -0.126 1 87.71 93 THR A C 1
ATOM 695 O O . THR A 1 93 ? 20.886 -0.825 0.78 1 87.71 93 THR A O 1
ATOM 698 N N . SER A 1 94 ? 19.57 0.61 -0.365 1 90.87 94 SER A N 1
ATOM 699 C CA . SER A 1 94 ? 20.068 1.774 0.361 1 90.87 94 SER A CA 1
ATOM 700 C C . SER A 1 94 ? 19.641 1.737 1.824 1 90.87 94 SER A C 1
ATOM 702 O O . SER A 1 94 ? 18.569 1.225 2.151 1 90.87 94 SER A O 1
ATOM 704 N N . ASP A 1 95 ? 20.424 2.351 2.67 1 93.77 95 ASP A N 1
ATOM 705 C CA . ASP A 1 95 ? 20.146 2.418 4.101 1 93.77 95 ASP A CA 1
ATOM 706 C C . ASP A 1 95 ? 19.032 3.42 4.398 1 93.77 95 ASP A C 1
ATOM 708 O O . ASP A 1 95 ? 18.487 3.441 5.503 1 93.77 95 ASP A O 1
ATOM 712 N N . GLU A 1 96 ? 18.694 4.151 3.405 1 95.32 96 GLU A N 1
ATOM 713 C CA . GLU A 1 96 ? 17.65 5.15 3.613 1 95.32 96 GLU A CA 1
ATOM 714 C C . GLU A 1 96 ? 16.274 4.499 3.708 1 95.32 96 GLU A C 1
ATOM 716 O O . GLU A 1 96 ? 15.307 5.137 4.13 1 95.32 96 GLU A O 1
ATOM 721 N N . LEU A 1 97 ? 16.193 3.231 3.303 1 97.75 97 LEU A N 1
ATOM 722 C CA . LEU A 1 97 ? 14.905 2.545 3.298 1 97.75 97 LEU A CA 1
ATOM 723 C C . LEU A 1 97 ? 14.738 1.693 4.551 1 97.75 97 LEU A C 1
ATOM 725 O O . LEU A 1 97 ? 15.653 0.961 4.935 1 97.75 97 LEU A O 1
ATOM 729 N N . ALA A 1 98 ? 13.628 1.848 5.178 1 98.56 98 ALA A N 1
ATOM 730 C CA . ALA A 1 98 ? 13.268 1.014 6.321 1 98.56 98 ALA A CA 1
ATOM 731 C C . ALA A 1 98 ? 11.903 0.363 6.118 1 98.56 98 ALA A C 1
ATOM 733 O O . ALA A 1 98 ? 10.886 1.055 6.031 1 98.56 98 ALA A O 1
ATOM 734 N N . LEU A 1 99 ? 11.914 -0.924 5.988 1 98.37 99 LEU A N 1
ATOM 735 C CA . LEU A 1 99 ? 10.681 -1.695 5.873 1 98.37 99 LEU A CA 1
ATOM 736 C C . LEU A 1 99 ? 10.176 -2.12 7.248 1 98.37 99 LEU A C 1
ATOM 738 O O . LEU A 1 99 ? 10.762 -2.997 7.886 1 98.37 99 LEU A O 1
ATOM 742 N N . CYS A 1 100 ? 9.041 -1.437 7.623 1 97.62 100 CYS A N 1
ATOM 743 C CA . CYS A 1 100 ? 8.583 -1.636 8.993 1 97.62 100 CYS A CA 1
ATOM 744 C C . CYS A 1 100 ? 7.141 -1.172 9.16 1 97.62 100 CYS A C 1
ATOM 746 O O . CYS A 1 100 ? 6.755 -0.129 8.629 1 97.62 100 CYS A O 1
ATOM 748 N N . SER A 1 101 ? 6.386 -1.974 9.876 1 98.31 101 SER A N 1
ATOM 749 C CA . SER A 1 101 ? 5.071 -1.521 10.318 1 98.31 101 SER A CA 1
ATOM 750 C C . SER A 1 101 ? 5.158 -0.795 11.656 1 98.31 101 SER A C 1
ATOM 752 O O . SER A 1 101 ? 5.804 -1.277 12.589 1 98.31 101 SER A O 1
ATOM 754 N N . ILE A 1 102 ? 4.453 0.284 11.774 1 98.75 102 ILE A N 1
ATOM 755 C CA . ILE A 1 102 ? 4.488 1.009 13.039 1 98.75 102 ILE A CA 1
ATOM 756 C C . ILE A 1 102 ? 3.723 0.225 14.104 1 98.75 102 ILE A C 1
ATOM 758 O O . ILE A 1 102 ? 3.793 0.55 15.292 1 98.75 102 ILE A O 1
ATOM 762 N N . ARG A 1 103 ? 3.016 -0.809 13.694 1 98.33 103 ARG A N 1
ATOM 763 C CA . ARG A 1 103 ? 2.333 -1.68 14.645 1 98.33 103 ARG A CA 1
ATOM 764 C C . ARG A 1 103 ? 3.311 -2.649 15.3 1 98.33 103 ARG A C 1
ATOM 766 O O . ARG A 1 103 ? 2.973 -3.309 16.285 1 98.33 103 ARG A O 1
ATOM 773 N N . ASP A 1 104 ? 4.516 -2.792 14.753 1 98.25 104 ASP A N 1
ATOM 774 C CA . ASP A 1 104 ? 5.542 -3.688 15.278 1 98.25 104 ASP A CA 1
ATOM 775 C C . ASP A 1 104 ? 6.526 -2.934 16.17 1 98.25 104 ASP A C 1
ATOM 777 O O . ASP A 1 104 ? 7.577 -2.487 15.705 1 98.25 104 ASP A O 1
ATOM 781 N N . ARG A 1 105 ? 6.252 -2.937 17.37 1 97.97 105 ARG A N 1
ATOM 782 C CA . ARG A 1 105 ? 7.007 -2.162 18.35 1 97.97 105 ARG A CA 1
ATOM 783 C C . ARG A 1 105 ? 8.484 -2.539 18.325 1 97.97 105 ARG A C 1
ATOM 785 O O . ARG A 1 105 ? 9.353 -1.665 18.3 1 97.97 105 ARG A O 1
ATOM 792 N N . GLU A 1 106 ? 8.767 -3.792 18.274 1 97.81 106 GLU A N 1
ATOM 793 C CA . GLU A 1 106 ? 10.148 -4.261 18.334 1 97.81 106 GLU A CA 1
ATOM 794 C C . GLU A 1 106 ? 10.922 -3.859 17.082 1 97.81 106 GLU A C 1
ATOM 796 O O . GLU A 1 106 ? 12.045 -3.357 17.174 1 97.81 106 GLU A O 1
ATOM 801 N N . ALA A 1 107 ? 10.348 -4.059 15.951 1 97.69 107 ALA A N 1
ATOM 802 C CA . ALA A 1 107 ? 10.999 -3.684 14.699 1 97.69 107 ALA A CA 1
ATOM 803 C C . ALA A 1 107 ? 11.245 -2.179 14.638 1 97.69 107 ALA A C 1
ATOM 805 O O . ALA A 1 107 ? 12.284 -1.733 14.145 1 97.69 107 ALA A O 1
ATOM 806 N N . LEU A 1 108 ? 10.3 -1.442 15.131 1 98.04 108 LEU A N 1
ATOM 807 C CA . LEU A 1 108 ? 10.418 0.012 15.146 1 98.04 108 LEU A CA 1
ATOM 808 C C . LEU A 1 108 ? 11.597 0.452 16.008 1 98.04 108 LEU A C 1
ATOM 810 O O . LEU A 1 108 ? 12.373 1.323 15.608 1 98.04 108 LEU A O 1
ATOM 814 N N . HIS A 1 109 ? 11.7 -0.127 17.172 1 98.16 109 HIS A N 1
ATOM 815 C CA . HIS A 1 109 ? 12.804 0.211 18.062 1 98.16 109 HIS A CA 1
ATOM 816 C C . HIS A 1 109 ? 14.149 -0.096 17.413 1 98.16 109 HIS A C 1
ATOM 818 O O . HIS A 1 109 ? 15.115 0.649 17.594 1 98.16 109 HIS A O 1
ATOM 824 N N . GLN A 1 110 ? 14.215 -1.181 16.641 1 98.01 110 GLN A N 1
ATOM 825 C CA . GLN A 1 110 ? 15.452 -1.532 15.952 1 98.01 110 GLN A CA 1
ATOM 826 C C . GLN A 1 110 ? 15.814 -0.485 14.902 1 98.01 110 GLN A C 1
ATOM 828 O O . GLN A 1 110 ? 16.981 -0.113 14.764 1 98.01 110 GLN A O 1
ATOM 833 N N . VAL A 1 111 ? 14.835 -0.008 14.194 1 98.16 111 VAL A N 1
ATOM 834 C CA . VAL A 1 111 ? 15.072 1.003 13.169 1 98.16 111 VAL A CA 1
ATOM 835 C C . VAL A 1 111 ? 15.552 2.297 13.822 1 98.16 111 VAL A C 1
ATOM 837 O O . VAL A 1 111 ? 16.52 2.908 13.364 1 98.16 111 VAL A O 1
ATOM 840 N N . PHE A 1 112 ? 14.906 2.749 14.902 1 98.62 112 PHE A N 1
ATOM 841 C CA . PHE A 1 112 ? 15.262 3.992 15.575 1 98.62 112 PHE A CA 1
ATOM 842 C C . PHE A 1 112 ? 16.634 3.88 16.229 1 98.62 112 PHE A C 1
ATOM 844 O O . PHE A 1 112 ? 17.388 4.854 16.272 1 98.62 112 PHE A O 1
ATOM 851 N N . ALA A 1 113 ? 16.92 2.685 16.734 1 98.15 113 ALA A N 1
ATOM 852 C CA . ALA A 1 113 ? 18.237 2.465 17.324 1 98.15 113 ALA A CA 1
ATOM 853 C C . ALA A 1 113 ? 19.334 2.548 16.266 1 98.15 113 ALA A C 1
ATOM 855 O O . ALA A 1 113 ? 20.423 3.062 16.531 1 98.15 113 ALA A O 1
ATOM 856 N N . ALA A 1 114 ? 19.092 2.065 15.108 1 97.81 114 ALA A N 1
ATOM 857 C CA . ALA A 1 114 ? 20.084 2.006 14.038 1 97.81 114 ALA A CA 1
ATOM 858 C C . ALA A 1 114 ? 20.344 3.392 13.454 1 97.81 114 ALA A C 1
ATOM 860 O O . ALA A 1 114 ? 21.482 3.727 13.115 1 97.81 114 ALA A O 1
ATOM 861 N N . HIS A 1 115 ? 19.28 4.23 13.38 1 98.31 115 HIS A N 1
ATOM 862 C CA . HIS A 1 115 ? 19.415 5.477 12.635 1 98.31 115 HIS A CA 1
ATOM 863 C C . HIS A 1 115 ? 19.492 6.675 13.576 1 98.31 115 HIS A C 1
ATOM 865 O O . HIS A 1 115 ? 20.003 7.732 13.2 1 98.31 115 HIS A O 1
ATOM 871 N N . ARG A 1 116 ? 18.86 6.58 14.761 1 98.49 116 ARG A N 1
ATOM 872 C CA . ARG A 1 116 ? 18.858 7.622 15.783 1 98.49 116 ARG A CA 1
ATOM 873 C C . ARG A 1 116 ? 18.417 8.96 15.2 1 98.49 116 ARG A C 1
ATOM 875 O O . ARG A 1 116 ? 19.118 9.965 15.337 1 98.49 116 ARG A O 1
ATOM 882 N N . PRO A 1 117 ? 17.274 8.978 14.599 1 98.81 117 PRO A N 1
ATOM 883 C CA . PRO A 1 117 ? 16.827 10.226 13.975 1 98.81 117 PRO A CA 1
ATOM 884 C C . PRO A 1 117 ? 16.703 11.374 14.975 1 98.81 117 PRO A C 1
ATOM 886 O O . PRO A 1 117 ? 16.289 11.16 16.117 1 98.81 117 PRO A O 1
ATOM 889 N N . GLN A 1 118 ? 17.036 12.592 14.531 1 98.86 118 GLN A N 1
ATOM 890 C CA . GLN A 1 118 ? 16.922 13.804 15.335 1 98.86 118 GLN A CA 1
ATOM 891 C C . GLN A 1 118 ? 15.591 14.508 15.084 1 98.86 118 GLN A C 1
ATOM 893 O O . GLN A 1 118 ? 15.1 15.243 15.943 1 98.86 118 GLN A O 1
ATOM 898 N N . VAL A 1 119 ? 15.019 14.355 13.89 1 98.86 119 VAL A N 1
ATOM 899 C CA . VAL A 1 119 ? 13.718 14.9 13.519 1 98.86 119 VAL A CA 1
ATOM 900 C C . VAL A 1 119 ? 12.847 13.798 12.92 1 98.86 119 VAL A C 1
ATOM 902 O O . VAL A 1 119 ? 13.296 13.047 12.052 1 98.86 119 VAL A O 1
ATOM 905 N N . VAL A 1 120 ? 11.63 13.682 13.38 1 98.91 120 VAL A N 1
ATOM 906 C CA . VAL A 1 120 ? 10.715 12.651 12.903 1 98.91 120 VAL A CA 1
ATOM 907 C C . VAL A 1 120 ? 9.435 13.298 12.378 1 98.91 120 VAL A C 1
ATOM 909 O O . VAL A 1 120 ? 8.788 14.073 13.087 1 98.91 120 VAL A O 1
ATOM 912 N N . PHE A 1 121 ? 9.108 13.056 11.171 1 98.91 121 PHE A N 1
ATOM 913 C CA . PHE A 1 121 ? 7.788 13.334 10.617 1 98.91 121 PHE A CA 1
ATOM 914 C C . PHE A 1 121 ? 6.946 12.064 10.562 1 98.91 121 PHE A C 1
ATOM 916 O O . PHE A 1 121 ? 7.246 11.148 9.794 1 98.91 121 PHE A O 1
ATOM 923 N N . HIS A 1 122 ? 5.905 12.028 11.332 1 98.9 122 HIS A N 1
ATOM 924 C CA . HIS A 1 122 ? 5.06 10.844 11.44 1 98.9 122 HIS A CA 1
ATOM 925 C C . HIS A 1 122 ? 3.824 10.967 10.555 1 98.9 122 HIS A C 1
ATOM 927 O O . HIS A 1 122 ? 2.787 11.467 10.995 1 98.9 122 HIS A O 1
ATOM 933 N N . ALA A 1 123 ? 3.897 10.373 9.354 1 98.65 123 ALA A N 1
ATOM 934 C CA . ALA A 1 123 ? 2.82 10.49 8.375 1 98.65 123 ALA A CA 1
ATOM 935 C C . ALA A 1 123 ? 2.094 9.16 8.197 1 98.65 123 ALA A C 1
ATOM 937 O O . ALA A 1 123 ? 1.126 9.07 7.438 1 98.65 123 ALA A O 1
ATOM 938 N N . ALA A 1 124 ? 2.494 8.138 8.892 1 98.66 124 ALA A N 1
ATOM 939 C CA . ALA A 1 124 ? 1.848 6.834 8.763 1 98.66 124 ALA A CA 1
ATOM 940 C C . ALA A 1 124 ? 0.461 6.843 9.399 1 98.66 124 ALA A C 1
ATOM 942 O O . ALA A 1 124 ? 0.308 7.217 10.564 1 98.66 124 ALA A O 1
ATOM 943 N N . ALA A 1 125 ? -0.515 6.435 8.645 1 98.21 125 ALA A N 1
ATOM 944 C CA . ALA A 1 125 ? -1.88 6.366 9.16 1 98.21 125 ALA A CA 1
ATOM 945 C C . ALA A 1 125 ? -2.806 5.669 8.167 1 98.21 125 ALA A C 1
ATOM 947 O O . ALA A 1 125 ? -2.465 5.517 6.992 1 98.21 125 ALA A O 1
ATOM 948 N N . LEU A 1 126 ? -3.961 5.175 8.667 1 97.65 126 LEU A N 1
ATOM 949 C CA . LEU A 1 126 ? -5.125 4.863 7.845 1 97.65 126 LEU A CA 1
ATOM 950 C C . LEU A 1 126 ? -6.082 6.049 7.784 1 97.65 126 LEU A C 1
ATOM 952 O O . LEU A 1 126 ? -6.283 6.741 8.784 1 97.65 126 LEU A O 1
ATOM 956 N N . LYS A 1 127 ? -6.726 6.283 6.572 1 95.04 127 LYS A N 1
ATOM 957 C CA . LYS A 1 127 ? -7.369 7.592 6.489 1 95.04 127 LYS A CA 1
ATOM 958 C C . LYS A 1 127 ? -8.756 7.484 5.861 1 95.04 127 LYS A C 1
ATOM 960 O O . LYS A 1 127 ? -9.446 8.491 5.692 1 95.04 127 LYS A O 1
ATOM 965 N N . HIS A 1 128 ? -9.21 6.344 5.4 1 94.47 128 HIS A N 1
ATOM 966 C CA . HIS A 1 128 ? -10.505 6.229 4.739 1 94.47 128 HIS A CA 1
ATOM 967 C C . HIS A 1 128 ? -11.63 6.06 5.755 1 94.47 128 HIS A C 1
ATOM 969 O O . HIS A 1 128 ? -11.864 4.955 6.25 1 94.47 128 HIS A O 1
ATOM 975 N N . LEU A 1 129 ? -12.365 7.061 5.93 1 93.94 129 LEU A N 1
ATOM 976 C CA . LEU A 1 129 ? -13.335 7.192 7.012 1 93.94 129 LEU A CA 1
ATOM 977 C C . LEU A 1 129 ? -14.369 6.072 6.953 1 93.94 129 LEU A C 1
ATOM 979 O O . LEU A 1 129 ? -14.563 5.349 7.933 1 93.94 129 LEU A O 1
ATOM 983 N N . PRO A 1 130 ? -15.01 5.78 5.778 1 93.49 130 PRO A N 1
ATOM 984 C CA . PRO A 1 130 ? -16.054 4.753 5.792 1 93.49 130 PRO A CA 1
ATOM 985 C C . PRO A 1 130 ? -15.516 3.371 6.157 1 93.49 130 PRO A C 1
ATOM 987 O O . PRO A 1 130 ? -16.167 2.627 6.896 1 93.49 130 PRO A O 1
ATOM 990 N N . LEU A 1 131 ? -14.386 3.107 5.671 1 95.39 131 LEU A N 1
ATOM 991 C CA . LEU A 1 131 ? -13.8 1.8 5.949 1 95.39 131 LEU A CA 1
ATOM 992 C C . LEU A 1 131 ? -13.381 1.692 7.411 1 95.39 131 LEU A C 1
ATOM 994 O O . LEU A 1 131 ? -13.508 0.628 8.021 1 95.39 131 LEU A O 1
ATOM 998 N N . LEU A 1 132 ? -12.869 2.753 7.964 1 96.93 132 LEU A N 1
ATOM 999 C CA . LEU A 1 132 ? -12.42 2.743 9.352 1 96.93 132 LEU A CA 1
ATOM 1000 C C . LEU A 1 132 ? -13.608 2.702 10.307 1 96.93 132 LEU A C 1
ATOM 1002 O O . LEU A 1 132 ? -13.486 2.221 11.436 1 96.93 132 LEU A O 1
ATOM 1006 N N . GLN A 1 133 ? -14.77 3.199 9.838 1 95.73 133 GLN A N 1
ATOM 1007 C CA . GLN A 1 133 ? -15.984 3.017 10.626 1 95.73 133 GLN A CA 1
ATOM 1008 C C . GLN A 1 133 ? -16.359 1.541 10.727 1 95.73 133 GLN A C 1
ATOM 1010 O O . GLN A 1 133 ? -16.799 1.078 11.781 1 95.73 133 GLN A O 1
ATOM 1015 N N . LYS A 1 134 ? -16.165 0.883 9.683 1 95.11 134 LYS A N 1
ATOM 1016 C CA . LYS A 1 134 ? -16.491 -0.539 9.623 1 95.11 134 LYS A CA 1
ATOM 1017 C C . LYS A 1 134 ? -15.462 -1.371 10.383 1 95.11 134 LYS A C 1
ATOM 1019 O O . LYS A 1 134 ? -15.8 -2.402 10.969 1 95.11 134 LYS A O 1
ATOM 1024 N N . PHE A 1 135 ? -14.253 -0.905 10.351 1 96.97 135 PHE A N 1
ATOM 1025 C CA . PHE A 1 135 ? -13.157 -1.596 11.02 1 96.97 135 PHE A CA 1
ATOM 1026 C C . PHE A 1 135 ? -12.458 -0.671 12.009 1 96.97 135 PHE A C 1
ATOM 1028 O O . PHE A 1 135 ? -11.263 -0.398 11.874 1 96.97 135 PHE A O 1
ATOM 1035 N N . PRO A 1 136 ? -13.085 -0.254 13.047 1 97.19 136 PRO A N 1
ATOM 1036 C CA . PRO A 1 136 ? -12.524 0.747 13.958 1 97.19 136 PRO A CA 1
ATOM 1037 C C . PRO A 1 136 ? -11.273 0.252 14.68 1 97.19 136 PRO A C 1
ATOM 1039 O O . PRO A 1 136 ? -10.403 1.052 15.034 1 97.19 136 PRO A O 1
ATOM 1042 N N . ALA A 1 137 ? -11.141 -1.059 14.885 1 98.1 137 ALA A N 1
ATOM 1043 C CA . ALA A 1 137 ? -9.951 -1.606 15.531 1 98.1 137 ALA A CA 1
ATOM 1044 C C . ALA A 1 137 ? -8.701 -1.334 14.7 1 98.1 137 ALA A C 1
ATOM 1046 O O . ALA A 1 137 ? -7.618 -1.117 15.248 1 98.1 137 ALA A O 1
ATOM 1047 N N . GLU A 1 138 ? -8.875 -1.391 13.39 1 98.22 138 GLU A N 1
ATOM 1048 C CA . GLU A 1 138 ? -7.739 -1.119 12.515 1 98.22 138 GLU A CA 1
ATOM 1049 C C . GLU A 1 138 ? -7.282 0.332 12.638 1 98.22 138 GLU A C 1
ATOM 1051 O O . GLU A 1 138 ? -6.083 0.616 12.607 1 98.22 138 GLU A O 1
ATOM 1056 N N . ALA A 1 139 ? -8.241 1.263 12.744 1 98.11 139 ALA A N 1
ATOM 1057 C CA . ALA A 1 139 ? -7.896 2.661 12.988 1 98.11 139 ALA A CA 1
ATOM 1058 C C . ALA A 1 139 ? -7.105 2.812 14.284 1 98.11 139 ALA A C 1
ATOM 1060 O O . ALA A 1 139 ? -6.07 3.482 14.312 1 98.11 139 ALA A O 1
ATOM 1061 N N . TYR A 1 140 ? -7.559 2.158 15.304 1 98.38 140 TYR A N 1
ATOM 1062 C CA . TYR A 1 140 ? -6.928 2.24 16.616 1 98.38 140 TYR A CA 1
ATOM 1063 C C . TYR A 1 140 ? -5.522 1.652 16.583 1 98.38 140 TYR A C 1
ATOM 1065 O O . TYR A 1 140 ? -4.573 2.269 17.073 1 98.38 140 TYR A O 1
ATOM 1073 N N . LYS A 1 141 ? -5.363 0.478 15.987 1 98.52 141 LYS A N 1
ATOM 1074 C CA . LYS A 1 141 ? -4.085 -0.227 15.946 1 98.52 141 LYS A CA 1
ATOM 1075 C C . LYS A 1 141 ? -3.024 0.601 15.227 1 98.52 141 LYS A C 1
ATOM 1077 O O . LYS A 1 141 ? -1.854 0.593 15.616 1 98.52 141 LYS A O 1
ATOM 1082 N N . THR A 1 142 ? -3.435 1.335 14.244 1 98.72 142 THR A N 1
ATOM 1083 C CA . THR A 1 142 ? -2.457 2.054 13.435 1 98.72 142 THR A CA 1
ATOM 1084 C C . THR A 1 142 ? -2.341 3.506 13.89 1 98.72 142 THR A C 1
ATOM 1086 O O . THR A 1 142 ? -1.252 3.968 14.24 1 98.72 142 THR A O 1
ATOM 1089 N N . ASN A 1 143 ? -3.439 4.21 13.957 1 98.79 143 ASN A N 1
ATOM 1090 C CA . ASN A 1 143 ? -3.404 5.651 14.178 1 98.79 143 ASN A CA 1
ATOM 1091 C C . ASN A 1 143 ? -3.084 5.988 15.632 1 98.79 143 ASN A C 1
ATOM 1093 O O . ASN A 1 143 ? -2.489 7.029 15.916 1 98.79 143 ASN A O 1
ATOM 1097 N N . THR A 1 144 ? -3.485 5.102 16.553 1 98.81 144 THR A N 1
ATOM 1098 C CA . THR A 1 144 ? -3.295 5.384 17.971 1 98.81 144 THR A CA 1
ATOM 1099 C C . THR A 1 144 ? -2.121 4.585 18.529 1 98.81 144 THR A C 1
ATOM 1101 O O . THR A 1 144 ? -1.077 5.152 18.857 1 98.81 144 THR A O 1
ATOM 1104 N N . LEU A 1 145 ? -2.26 3.271 18.508 1 98.68 145 LEU A N 1
ATOM 1105 C CA . LEU A 1 145 ? -1.209 2.434 19.076 1 98.68 145 LEU A CA 1
ATOM 1106 C C . LEU A 1 145 ? 0.082 2.561 18.274 1 98.68 145 LEU A C 1
ATOM 1108 O O . LEU A 1 145 ? 1.174 2.582 18.846 1 98.68 145 LEU A O 1
ATOM 1112 N N . GLY A 1 146 ? -0.087 2.575 16.931 1 98.76 146 GLY A N 1
ATOM 1113 C CA . GLY A 1 146 ? 1.083 2.798 16.097 1 98.76 146 GLY A CA 1
ATOM 1114 C C . GLY A 1 146 ? 1.803 4.095 16.414 1 98.76 146 GLY A C 1
ATOM 1115 O O . GLY A 1 146 ? 3.035 4.131 16.462 1 98.76 146 GLY A O 1
ATOM 1116 N N . THR A 1 147 ? 1.033 5.146 16.64 1 98.85 147 THR A N 1
ATOM 1117 C CA . THR A 1 147 ? 1.624 6.428 17.007 1 98.85 147 THR A CA 1
ATOM 1118 C C . THR A 1 147 ? 2.316 6.335 18.364 1 98.85 147 THR A C 1
ATOM 1120 O O . THR A 1 147 ? 3.408 6.877 18.548 1 98.85 147 THR A O 1
ATOM 1123 N N . ALA A 1 148 ? 1.702 5.667 19.313 1 98.84 148 ALA A N 1
ATOM 1124 C CA . ALA A 1 148 ? 2.341 5.46 20.61 1 98.84 148 ALA A CA 1
ATOM 1125 C C . ALA A 1 148 ? 3.695 4.774 20.45 1 98.84 148 ALA A C 1
ATOM 1127 O O . ALA A 1 148 ? 4.67 5.152 21.104 1 98.84 148 ALA A O 1
ATOM 1128 N N . ASN A 1 149 ? 3.769 3.754 19.618 1 98.84 149 ASN A N 1
ATOM 1129 C CA . ASN A 1 149 ? 5.015 3.044 19.354 1 98.84 149 ASN A CA 1
ATOM 1130 C C . ASN A 1 149 ? 6.082 3.976 18.786 1 98.84 149 ASN A C 1
ATOM 1132 O O . ASN A 1 149 ? 7.245 3.913 19.187 1 98.84 149 ASN A O 1
ATOM 1136 N N . VAL A 1 150 ? 5.679 4.813 17.832 1 98.92 150 VAL A N 1
ATOM 1137 C CA . VAL A 1 150 ? 6.627 5.718 17.189 1 98.92 150 VAL A CA 1
ATOM 1138 C C . VAL A 1 150 ? 7.144 6.732 18.206 1 98.92 150 VAL A C 1
ATOM 1140 O O . VAL A 1 150 ? 8.344 7.012 18.259 1 98.92 150 VAL A O 1
ATOM 1143 N N . LEU A 1 151 ? 6.214 7.257 18.968 1 98.85 151 LEU A N 1
ATOM 1144 C CA . LEU A 1 151 ? 6.584 8.24 19.981 1 98.85 151 LEU A CA 1
ATOM 1145 C C . LEU A 1 151 ? 7.536 7.632 21.006 1 98.85 151 LEU A C 1
ATOM 1147 O O . LEU A 1 151 ? 8.5 8.277 21.423 1 98.85 151 LEU A O 1
ATOM 1151 N N . GLU A 1 152 ? 7.266 6.451 21.393 1 98.61 152 GLU A N 1
ATOM 1152 C CA . GLU A 1 152 ? 8.141 5.761 22.336 1 98.61 152 GLU A CA 1
ATOM 1153 C C . GLU A 1 152 ? 9.534 5.555 21.748 1 98.61 152 GLU A C 1
ATOM 1155 O O . GLU A 1 152 ? 10.539 5.773 22.428 1 98.61 152 GLU A O 1
ATOM 1160 N N . ALA A 1 153 ? 9.586 5.164 20.528 1 98.64 153 ALA A N 1
ATOM 1161 C CA . ALA A 1 153 ? 10.862 4.917 19.862 1 98.64 153 ALA A CA 1
ATOM 1162 C C . ALA A 1 153 ? 11.614 6.221 19.615 1 98.64 153 ALA A C 1
ATOM 1164 O O . ALA A 1 153 ? 12.844 6.23 19.531 1 98.64 153 ALA A O 1
ATOM 1165 N N . ALA A 1 154 ? 10.888 7.326 19.511 1 98.39 154 ALA A N 1
ATOM 1166 C CA . ALA A 1 154 ? 11.44 8.611 19.091 1 98.39 154 ALA A CA 1
ATOM 1167 C C . ALA A 1 154 ? 11.858 9.449 20.296 1 98.39 154 ALA A C 1
ATOM 1169 O O . ALA A 1 154 ? 12.058 10.66 20.179 1 98.39 154 ALA A O 1
ATOM 1170 N N . GLN A 1 155 ? 11.952 8.94 21.448 1 96.14 155 GLN A N 1
ATOM 1171 C CA . GLN A 1 155 ? 12.233 9.702 22.659 1 96.14 155 GLN A CA 1
ATOM 1172 C C . GLN A 1 155 ? 13.588 10.399 22.569 1 96.14 155 GLN A C 1
ATOM 1174 O O . GLN A 1 155 ? 13.813 11.418 23.225 1 96.14 155 GLN A O 1
ATOM 1179 N N . GLY A 1 156 ? 14.478 9.898 21.734 1 95.66 156 GLY A N 1
ATOM 1180 C CA . GLY A 1 156 ? 15.771 10.535 21.538 1 95.66 156 GLY A CA 1
ATOM 1181 C C . GLY A 1 156 ? 15.742 11.636 20.495 1 95.66 156 GLY A C 1
ATOM 1182 O O . GLY A 1 156 ? 16.703 12.397 20.36 1 95.66 156 GLY A O 1
ATOM 1183 N N . ALA A 1 157 ? 14.664 11.85 19.828 1 98.06 157 ALA A N 1
ATOM 1184 C CA . ALA A 1 157 ? 14.56 12.855 18.773 1 98.06 157 ALA A CA 1
ATOM 1185 C C . ALA A 1 157 ? 14.396 14.253 19.363 1 98.06 157 ALA A C 1
ATOM 1187 O O . ALA A 1 157 ? 13.718 14.43 20.378 1 98.06 157 ALA A O 1
ATOM 1188 N N . GLU A 1 158 ? 14.932 15.225 18.689 1 97.99 158 GLU A N 1
ATOM 1189 C CA . GLU A 1 158 ? 14.827 16.628 19.077 1 97.99 158 GLU A CA 1
ATOM 1190 C C . GLU A 1 158 ? 13.462 17.202 18.708 1 97.99 158 GLU A C 1
ATOM 1192 O O . GLU A 1 158 ? 12.966 18.115 19.371 1 97.99 158 GLU A O 1
ATOM 1197 N N . ARG A 1 159 ? 12.973 16.693 17.627 1 98.48 159 ARG A N 1
ATOM 1198 C CA . ARG A 1 159 ? 11.727 17.214 17.073 1 98.48 159 ARG A CA 1
ATOM 1199 C C . ARG A 1 159 ? 10.843 16.083 16.556 1 98.48 159 ARG A C 1
ATOM 1201 O O . ARG A 1 159 ? 11.341 15.107 15.992 1 98.48 159 ARG A O 1
ATOM 1208 N N . PHE A 1 160 ? 9.583 16.289 16.804 1 98.76 160 PHE A N 1
ATOM 1209 C CA . PHE A 1 160 ? 8.596 15.311 16.362 1 98.76 160 PHE A CA 1
ATOM 1210 C C . PHE A 1 160 ? 7.344 16.005 15.837 1 98.76 160 PHE A C 1
ATOM 1212 O O . PHE A 1 160 ? 6.75 16.832 16.531 1 98.76 160 PHE A O 1
ATOM 1219 N N . VAL A 1 161 ? 6.955 15.674 14.574 1 98.81 161 VAL A N 1
ATOM 1220 C CA . VAL A 1 161 ? 5.756 16.243 13.968 1 98.81 161 VAL A CA 1
ATOM 1221 C C . VAL A 1 161 ? 4.759 15.131 13.651 1 98.81 161 VAL A C 1
ATOM 1223 O O . VAL A 1 161 ? 5.004 14.302 12.771 1 98.81 161 VAL A O 1
ATOM 1226 N N . ASN A 1 162 ? 3.662 15.1 14.337 1 98.77 162 ASN A N 1
ATOM 1227 C CA . ASN A 1 162 ? 2.568 14.172 14.068 1 98.77 162 ASN A CA 1
ATOM 1228 C C . ASN A 1 162 ? 1.568 14.757 13.074 1 98.77 162 ASN A C 1
ATOM 1230 O O . ASN A 1 162 ? 1.021 15.838 13.301 1 98.77 162 ASN A O 1
ATOM 1234 N N . ILE A 1 163 ? 1.312 14.06 12.006 1 98.2 163 ILE A N 1
ATOM 1235 C CA . ILE A 1 163 ? 0.342 14.516 11.017 1 98.2 163 ILE A CA 1
ATOM 1236 C C . ILE A 1 163 ? -1.064 14.103 11.445 1 98.2 163 ILE A C 1
ATOM 1238 O O . ILE A 1 163 ? -1.35 12.913 11.592 1 98.2 163 ILE A O 1
ATOM 1242 N N . SER A 1 164 ? -1.902 15.04 11.562 1 97.13 164 SER A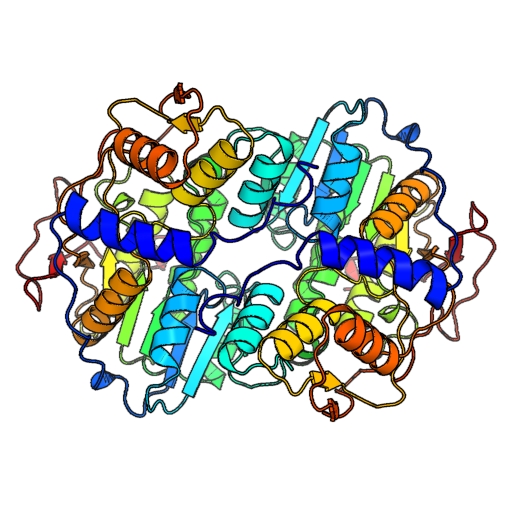 N 1
ATOM 1243 C CA . SER A 1 164 ? -3.274 14.819 12.006 1 97.13 164 SER A CA 1
ATOM 1244 C C . SER A 1 164 ? -4.277 15.325 10.974 1 97.13 164 SER A C 1
ATOM 1246 O O . SER A 1 164 ? -3.987 15.343 9.776 1 97.13 164 SER A O 1
ATOM 1248 N N . THR A 1 165 ? -5.505 15.486 11.387 1 95.22 165 THR A N 1
ATOM 1249 C CA . THR A 1 165 ? -6.59 15.836 10.477 1 95.22 165 THR A CA 1
ATOM 1250 C C . THR A 1 165 ? -7.581 16.779 11.153 1 95.22 165 THR A C 1
ATOM 1252 O O . THR A 1 165 ? -7.696 16.79 12.381 1 95.22 165 THR A O 1
ATOM 1255 N N . ASP A 1 166 ? -8.288 17.552 10.323 1 92.92 166 ASP A N 1
ATOM 1256 C CA . ASP A 1 166 ? -9.379 18.379 10.829 1 92.92 166 ASP A CA 1
ATOM 1257 C C . ASP A 1 166 ? -10.445 17.525 11.511 1 92.92 166 ASP A C 1
ATOM 1259 O O . ASP A 1 166 ? -11.142 17.996 12.412 1 92.92 166 ASP A O 1
ATOM 1263 N N . LYS A 1 167 ? -10.6 16.247 11.244 1 92.98 167 LYS A N 1
ATOM 1264 C CA . LYS A 1 167 ? -11.612 15.346 11.787 1 92.98 167 LYS A CA 1
ATOM 1265 C C . LYS A 1 167 ? -11.323 15.012 13.248 1 92.98 167 LYS A C 1
ATOM 1267 O O . LYS A 1 167 ? -12.189 14.491 13.954 1 92.98 167 LYS A O 1
ATOM 1272 N N . ALA A 1 168 ? -10.132 15.385 13.635 1 95.86 168 ALA A N 1
ATOM 1273 C CA . ALA A 1 168 ? -9.777 15.156 15.033 1 95.86 168 ALA A CA 1
ATOM 1274 C C . ALA A 1 168 ? -10.42 16.201 15.94 1 95.86 168 ALA A C 1
ATOM 1276 O O . ALA A 1 168 ? -10.463 16.031 17.161 1 95.86 168 ALA A O 1
ATOM 1277 N N . ALA A 1 169 ? -10.826 17.318 15.22 1 93.04 169 ALA A N 1
ATOM 1278 C CA . ALA A 1 169 ? -11.556 18.335 15.973 1 93.04 169 ALA A CA 1
ATOM 1279 C C . ALA A 1 169 ? -12.981 17.878 16.274 1 93.04 169 ALA A C 1
ATOM 1281 O O . ALA A 1 169 ? -13.753 17.589 15.356 1 93.04 169 ALA A O 1
ATOM 1282 N N . GLN A 1 170 ? -13.386 17.666 17.461 1 90.45 170 GLN A N 1
ATOM 1283 C CA . GLN A 1 170 ? -14.703 17.162 17.834 1 90.45 170 GLN A CA 1
ATOM 1284 C C . GLN A 1 170 ? -15.033 15.876 17.081 1 90.45 170 GLN A C 1
ATOM 1286 O O . GLN A 1 170 ? -15.993 15.832 16.308 1 90.45 170 GLN A O 1
ATOM 1291 N N . PRO A 1 171 ? -14.325 14.874 17.338 1 93.66 171 PRO A N 1
ATOM 1292 C CA . PRO A 1 171 ? -14.405 13.685 16.487 1 93.66 171 PRO A CA 1
ATOM 1293 C C . PRO A 1 171 ? -15.745 12.962 16.609 1 93.66 171 PRO A C 1
ATOM 1295 O O . PRO A 1 171 ? -16.272 12.813 17.714 1 93.66 171 PRO A O 1
ATOM 1298 N N . THR A 1 172 ? -16.296 12.538 15.488 1 92.95 172 THR A N 1
ATOM 1299 C CA . THR A 1 172 ? -17.53 11.764 15.423 1 92.95 172 THR A CA 1
ATOM 1300 C C . THR A 1 172 ? -17.301 10.441 14.697 1 92.95 172 THR A C 1
ATOM 1302 O O . THR A 1 172 ? -18.248 9.694 14.443 1 92.95 172 THR A O 1
ATOM 1305 N N . SER A 1 173 ? -16.09 10.183 14.356 1 95.33 173 SER A N 1
ATOM 1306 C CA . SER A 1 173 ? -15.751 9.002 13.569 1 95.33 173 SER A CA 1
ATOM 1307 C C . SER A 1 173 ? -14.55 8.27 14.161 1 95.33 173 SER A C 1
ATOM 1309 O O . SER A 1 173 ? -13.803 8.838 14.96 1 95.33 173 SER A O 1
ATOM 1311 N N . ALA A 1 174 ? -14.361 7.028 13.742 1 97.31 174 ALA A N 1
ATOM 1312 C CA . ALA A 1 174 ? -13.204 6.246 14.171 1 97.31 174 ALA A CA 1
ATOM 1313 C C . ALA A 1 174 ? -11.902 6.897 13.713 1 97.31 174 ALA A C 1
ATOM 1315 O O . ALA A 1 174 ? -10.91 6.898 14.446 1 97.31 174 ALA A O 1
ATOM 1316 N N . LEU A 1 175 ? -11.94 7.435 12.531 1 96.96 175 LEU A N 1
ATOM 1317 C CA . LEU A 1 175 ? -10.773 8.162 12.044 1 96.96 175 LEU A CA 1
ATOM 1318 C C . LEU A 1 175 ? -10.461 9.354 12.943 1 96.96 175 LEU A C 1
ATOM 1320 O O . LEU A 1 175 ? -9.337 9.492 13.431 1 96.96 175 LEU A O 1
ATOM 1324 N N . GLY A 1 176 ? -11.453 10.213 13.14 1 96.68 176 GLY A N 1
ATOM 1325 C CA . GLY A 1 176 ? -11.263 11.39 13.972 1 96.68 176 GLY A CA 1
ATOM 1326 C C . GLY A 1 176 ? -10.821 11.058 15.384 1 96.68 176 GLY A C 1
ATOM 1327 O O . GLY A 1 176 ? -9.895 11.677 15.912 1 96.68 176 GLY A O 1
ATOM 1328 N N . CYS A 1 177 ? -11.465 10.045 15.978 1 97.88 177 CYS A N 1
ATOM 1329 C CA . CYS A 1 177 ? -11.147 9.644 17.344 1 97.88 177 CYS A CA 1
ATOM 1330 C C . CYS A 1 177 ? -9.726 9.1 17.436 1 97.88 177 CYS A C 1
ATOM 1332 O O . CYS A 1 177 ? -8.979 9.456 18.348 1 97.88 177 CYS A O 1
ATOM 1334 N N . SER A 1 178 ? -9.37 8.259 16.508 1 98.52 178 SER A N 1
ATOM 1335 C CA . SER A 1 178 ? -8.048 7.643 16.556 1 98.52 178 SER A CA 1
ATOM 1336 C C . SER A 1 178 ? -6.947 8.685 16.394 1 98.52 178 SER A C 1
ATOM 1338 O O . SER A 1 178 ? -5.893 8.585 17.026 1 98.52 178 SER A O 1
ATOM 1340 N N . LYS A 1 179 ? -7.173 9.685 15.593 1 98.32 179 LYS A N 1
ATOM 1341 C CA . LYS A 1 179 ? -6.176 10.731 15.38 1 98.32 179 LYS A CA 1
ATOM 1342 C C . LYS A 1 179 ? -6.146 11.709 16.551 1 98.32 179 LYS A C 1
ATOM 1344 O O . LYS A 1 179 ? -5.09 12.245 16.892 1 98.32 179 LYS A O 1
ATOM 1349 N N . GLN A 1 180 ? -7.324 11.965 17.134 1 98.07 180 GLN A N 1
ATOM 1350 C CA . GLN A 1 180 ? -7.333 12.795 18.334 1 98.07 180 GLN A CA 1
ATOM 1351 C C . GLN A 1 180 ? -6.513 12.155 19.451 1 98.07 180 GLN A C 1
ATOM 1353 O O . GLN A 1 180 ? -5.782 12.845 20.164 1 98.07 180 GLN A O 1
ATOM 1358 N N . LEU A 1 181 ? -6.661 10.878 19.633 1 98.72 181 LEU A N 1
ATOM 1359 C CA . LEU A 1 181 ? -5.869 10.171 20.634 1 98.72 181 LEU A CA 1
ATOM 1360 C C . LEU A 1 181 ? -4.379 10.29 20.331 1 98.72 181 LEU A C 1
ATOM 1362 O O . LEU A 1 181 ? -3.564 10.429 21.246 1 98.72 181 LEU A O 1
ATOM 1366 N N . ALA A 1 182 ? -4.028 10.235 19.082 1 98.81 182 ALA A N 1
ATOM 1367 C CA . ALA A 1 182 ? -2.634 10.407 18.68 1 98.81 182 ALA A CA 1
ATOM 1368 C C . ALA A 1 182 ? -2.12 11.792 19.062 1 98.81 182 ALA A C 1
ATOM 1370 O O . ALA A 1 182 ? -0.963 11.943 19.461 1 98.81 182 ALA A O 1
ATOM 1371 N N . GLU A 1 183 ? -2.987 12.811 18.891 1 98.58 183 GLU A N 1
ATOM 1372 C CA . GLU A 1 183 ? -2.621 14.154 19.332 1 98.58 183 GLU A CA 1
ATOM 1373 C C . GLU A 1 183 ? -2.341 14.186 20.831 1 98.58 183 GLU A C 1
ATOM 1375 O O . GLU A 1 183 ? -1.374 14.808 21.274 1 98.58 183 GLU A O 1
ATOM 1380 N N . ARG A 1 184 ? -3.178 13.539 21.56 1 98.73 184 ARG A N 1
ATOM 1381 C CA . ARG A 1 184 ? -3.046 13.544 23.013 1 98.73 184 ARG A CA 1
ATOM 1382 C C . ARG A 1 184 ? -1.807 12.772 23.454 1 98.73 184 ARG A C 1
ATOM 1384 O O . ARG A 1 184 ? -1.155 13.14 24.433 1 98.73 184 ARG A O 1
ATOM 1391 N N . LEU A 1 185 ? -1.513 11.719 22.779 1 98.89 185 LEU A N 1
ATOM 1392 C CA . LEU A 1 185 ? -0.271 10.994 23.028 1 98.89 185 LEU A CA 1
ATOM 1393 C C . LEU A 1 185 ? 0.94 11.876 22.745 1 98.89 185 LEU A C 1
ATOM 1395 O O . LEU A 1 185 ? 1.909 11.871 23.508 1 98.89 185 LEU A O 1
ATOM 1399 N N . THR A 1 186 ? 0.881 12.608 21.637 1 98.79 186 THR A N 1
ATOM 1400 C CA . THR A 1 186 ? 1.964 13.518 21.284 1 98.79 186 THR A CA 1
ATOM 1401 C C . THR A 1 186 ? 2.134 14.596 22.351 1 98.79 186 THR A C 1
ATOM 1403 O O . THR A 1 186 ? 3.259 14.982 22.678 1 98.79 186 THR A O 1
ATOM 1406 N N . ALA A 1 187 ? 1.017 15.087 22.867 1 98.5 187 ALA A N 1
ATOM 1407 C CA . ALA A 1 187 ? 1.055 16.064 23.952 1 98.5 187 ALA A CA 1
ATOM 1408 C C . ALA A 1 187 ? 1.766 15.495 25.177 1 98.5 187 ALA A C 1
ATOM 1410 O O . ALA A 1 187 ? 2.532 16.198 25.84 1 98.5 187 ALA A O 1
ATOM 1411 N N . HIS A 1 188 ? 1.525 14.273 25.484 1 98.54 188 HIS A N 1
ATOM 1412 C CA . HIS A 1 188 ? 2.149 13.62 26.629 1 98.54 188 HIS A CA 1
ATOM 1413 C C . HIS A 1 188 ? 3.661 13.524 26.453 1 98.54 188 HIS A C 1
ATOM 1415 O O . HIS A 1 188 ? 4.42 13.945 27.329 1 98.54 188 HIS A O 1
ATOM 1421 N N . TYR A 1 189 ? 4.097 13.027 25.347 1 98.17 189 TYR A N 1
ATOM 1422 C CA . TYR A 1 189 ? 5.518 12.801 25.103 1 98.17 189 TYR A CA 1
ATOM 1423 C C . TYR A 1 189 ? 6.239 14.114 24.823 1 98.17 189 TYR A C 1
ATOM 1425 O O . TYR A 1 189 ? 7.458 14.206 24.981 1 98.17 189 TYR A O 1
ATOM 1433 N N . GLY A 1 190 ? 5.486 15.119 24.356 1 97.62 190 GLY A N 1
ATOM 1434 C CA . GLY A 1 190 ? 6.078 16.345 23.845 1 97.62 190 GLY A CA 1
ATOM 1435 C C . GLY A 1 190 ? 6.245 17.415 24.907 1 97.62 190 GLY A C 1
ATOM 1436 O O . GLY A 1 190 ? 6.741 18.507 24.622 1 97.62 190 GLY A O 1
ATOM 1437 N N . LYS A 1 191 ? 5.805 17.132 26.158 1 96.22 191 LYS A N 1
ATOM 1438 C CA . LYS A 1 191 ? 5.949 18.123 27.22 1 96.22 191 LYS A CA 1
ATOM 1439 C C . LYS A 1 191 ? 7.397 18.59 27.344 1 96.22 191 LYS A C 1
ATOM 1441 O O . LYS A 1 191 ? 8.296 17.781 27.583 1 96.22 191 LYS A O 1
ATOM 1446 N N . GLY A 1 192 ? 7.58 19.883 27.099 1 96.62 192 GLY A N 1
ATOM 1447 C CA . GLY A 1 192 ? 8.908 20.465 27.22 1 96.62 192 GLY A CA 1
ATOM 1448 C C . GLY A 1 192 ? 9.788 20.2 26.014 1 96.62 192 GLY A C 1
ATOM 1449 O O . GLY A 1 192 ? 10.98 20.514 26.027 1 96.62 192 GLY A O 1
ATOM 1450 N N . LYS A 1 193 ? 9.222 19.584 24.993 1 97.75 193 LYS A N 1
ATOM 1451 C CA . LYS A 1 193 ? 9.994 19.225 23.807 1 97.75 193 LYS A CA 1
ATOM 1452 C C . LYS A 1 193 ? 9.423 19.89 22.558 1 97.75 193 LYS A C 1
ATOM 1454 O O . LYS A 1 193 ? 8.378 20.542 22.618 1 97.75 193 LYS A O 1
ATOM 1459 N N . ALA A 1 194 ? 10.16 19.814 21.467 1 98.15 194 ALA A N 1
ATOM 1460 C CA . ALA A 1 194 ? 9.723 20.359 20.184 1 98.15 194 ALA A CA 1
ATOM 1461 C C . ALA A 1 194 ? 8.872 19.349 19.42 1 98.15 194 ALA A C 1
ATOM 1463 O O . ALA A 1 194 ? 9.216 18.958 18.302 1 98.15 194 ALA A O 1
ATOM 1464 N N . TYR A 1 195 ? 7.839 18.897 20.069 1 98.19 195 TYR A N 1
ATOM 1465 C CA . TYR A 1 195 ? 6.857 17.992 19.482 1 98.19 195 TYR A CA 1
ATOM 1466 C C . TYR A 1 195 ? 5.555 18.723 19.179 1 98.19 195 TYR A C 1
ATOM 1468 O O . TYR A 1 195 ? 5.151 19.62 19.922 1 98.19 195 TYR A O 1
ATOM 1476 N N . ALA A 1 196 ? 4.929 18.396 18.091 1 98.31 196 ALA A N 1
ATOM 1477 C CA . ALA A 1 196 ? 3.644 18.998 17.747 1 98.31 196 ALA A CA 1
ATOM 1478 C C . ALA A 1 196 ? 2.849 18.096 16.807 1 98.31 196 ALA A C 1
ATOM 1480 O O . ALA A 1 196 ? 3.41 17.194 16.181 1 98.31 196 ALA A O 1
ATOM 1481 N N . SER A 1 197 ? 1.607 18.253 16.845 1 98.28 197 SER A N 1
ATOM 1482 C CA . SER A 1 197 ? 0.715 17.72 15.82 1 98.28 197 SER A CA 1
ATOM 1483 C C . SER A 1 197 ? 0.244 18.817 14.871 1 98.28 197 SER A C 1
ATOM 1485 O O . SER A 1 197 ? 0.099 19.973 15.273 1 98.28 197 SER A O 1
ATOM 1487 N N . VAL A 1 198 ? 0.005 18.417 13.617 1 97.26 198 VAL A N 1
ATOM 1488 C CA . VAL A 1 198 ? -0.462 19.393 12.638 1 97.26 198 VAL A CA 1
ATOM 1489 C C . VAL A 1 198 ? -1.806 18.949 12.065 1 97.26 198 VAL A C 1
ATOM 1491 O O . VAL A 1 198 ? -1.922 17.849 11.519 1 97.26 198 VAL A O 1
ATOM 1494 N N . ARG A 1 199 ? -2.822 19.847 12.146 1 95.29 199 ARG A N 1
ATOM 1495 C CA . ARG A 1 199 ? -4.146 19.599 11.585 1 95.29 199 ARG A CA 1
ATOM 1496 C C . ARG A 1 199 ? -4.322 20.322 10.254 1 95.29 199 ARG A C 1
ATOM 1498 O O . ARG A 1 199 ? -3.968 21.496 10.128 1 95.29 199 ARG A O 1
ATOM 1505 N N . PHE A 1 200 ? -4.784 19.584 9.352 1 90.81 200 PHE A N 1
ATOM 1506 C CA . PHE A 1 200 ? -5.189 20.166 8.078 1 90.81 200 PHE A CA 1
ATOM 1507 C C . PHE A 1 200 ? -6.377 19.412 7.492 1 90.81 200 PHE A C 1
ATOM 1509 O O . PHE A 1 200 ? -6.846 18.433 8.074 1 90.81 200 PHE A O 1
ATOM 1516 N N . GLY A 1 201 ? -6.911 19.874 6.415 1 89.47 201 GLY A N 1
ATOM 1517 C CA . GLY A 1 201 ? -8.098 19.3 5.802 1 89.47 201 GLY A CA 1
ATOM 1518 C C . GLY A 1 201 ? -7.779 18.3 4.707 1 89.47 201 GLY A C 1
ATOM 1519 O O . GLY A 1 201 ? -6.782 17.579 4.787 1 89.47 201 GLY A O 1
ATOM 1520 N N . ASN A 1 202 ? -8.607 18.171 3.732 1 91.31 202 ASN A N 1
ATOM 1521 C CA . ASN A 1 202 ? -8.493 17.191 2.657 1 91.31 202 ASN A CA 1
ATOM 1522 C C . ASN A 1 202 ? -7.443 17.605 1.63 1 91.31 202 ASN A C 1
ATOM 1524 O O . ASN A 1 202 ? -7.4 18.764 1.211 1 91.31 202 ASN A O 1
ATOM 1528 N N . LEU A 1 203 ? -6.74 16.656 1.316 1 90.65 203 LEU A N 1
ATOM 1529 C CA . LEU A 1 203 ? -5.727 16.91 0.297 1 90.65 203 LEU A CA 1
ATOM 1530 C C . LEU A 1 203 ? -6.226 16.49 -1.082 1 90.65 203 LEU A C 1
ATOM 1532 O O . LEU A 1 203 ? -6.759 15.39 -1.245 1 90.65 203 LEU A O 1
ATOM 1536 N N . LEU A 1 204 ? -6.171 17.233 -2.135 1 83.78 204 LEU A N 1
ATOM 1537 C CA . LEU A 1 204 ? -6.77 17.056 -3.453 1 83.78 204 LEU A CA 1
ATOM 1538 C C . LEU A 1 204 ? -6.155 15.862 -4.175 1 83.78 204 LEU A C 1
ATOM 1540 O O . LEU A 1 204 ? -6.87 15.062 -4.782 1 83.78 204 LEU A O 1
ATOM 1544 N N . ALA A 1 205 ? -5.064 15.597 -4.242 1 82.26 205 ALA A N 1
ATOM 1545 C CA . ALA A 1 205 ? -4.391 14.623 -5.097 1 82.26 205 ALA A CA 1
ATOM 1546 C C . ALA A 1 205 ? -3.644 13.586 -4.264 1 82.26 205 ALA A C 1
ATOM 1548 O O . ALA A 1 205 ? -2.531 13.184 -4.613 1 82.26 205 ALA A O 1
ATOM 1549 N N . SER A 1 206 ? -4.364 13.249 -3.269 1 88.28 206 SER A N 1
ATOM 1550 C CA . SER A 1 206 ? -3.811 12.162 -2.468 1 88.28 206 SER A CA 1
ATOM 1551 C C . SER A 1 206 ? -4.466 10.83 -2.815 1 88.28 206 SER A C 1
ATOM 1553 O O . SER A 1 206 ? -5.504 10.797 -3.48 1 88.28 206 SER A O 1
ATOM 1555 N N . ARG A 1 207 ? -3.872 9.756 -2.409 1 83.74 207 ARG A N 1
ATOM 1556 C CA . ARG A 1 207 ? -4.408 8.427 -2.68 1 83.74 207 ARG A CA 1
ATOM 1557 C C . ARG A 1 207 ? -5.818 8.279 -2.118 1 83.74 207 ARG A C 1
ATOM 1559 O O . ARG A 1 207 ? -6.039 8.481 -0.922 1 83.74 207 ARG A O 1
ATOM 1566 N N . GLY A 1 208 ? -6.715 8 -3.043 1 85.43 208 GLY A N 1
ATOM 1567 C CA . GLY A 1 208 ? -8.083 7.744 -2.625 1 85.43 208 GLY A CA 1
ATOM 1568 C C . GLY A 1 208 ? -8.859 9.01 -2.312 1 85.43 208 GLY A C 1
ATOM 1569 O O . GLY A 1 208 ? -9.899 8.96 -1.654 1 85.43 208 GLY A O 1
ATOM 1570 N N . SER A 1 209 ? -8.365 10.044 -2.791 1 89.37 209 SER A N 1
ATOM 1571 C CA . SER A 1 209 ? -9.048 11.308 -2.536 1 89.37 209 SER A CA 1
ATOM 1572 C C . SER A 1 209 ? -10.329 11.42 -3.356 1 89.37 209 SER A C 1
ATOM 1574 O O . SER A 1 209 ? -10.532 10.661 -4.306 1 89.37 209 SER A O 1
ATOM 1576 N N . VAL A 1 210 ? -11.085 12.341 -2.949 1 90.2 210 VAL A N 1
ATOM 1577 C CA . VAL A 1 210 ? -12.353 12.58 -3.63 1 90.2 210 VAL A CA 1
ATOM 1578 C C . VAL A 1 210 ? -12.092 13.02 -5.069 1 90.2 210 VAL A C 1
ATOM 1580 O O . VAL A 1 210 ? -12.832 12.646 -5.983 1 90.2 210 VAL A O 1
ATOM 1583 N N . VAL A 1 211 ? -11.065 13.766 -5.251 1 90.01 211 VAL A N 1
ATOM 1584 C CA . VAL A 1 211 ? -10.778 14.269 -6.59 1 90.01 211 VAL A CA 1
ATOM 1585 C C . VAL A 1 211 ? -10.398 13.11 -7.508 1 90.01 211 VAL A C 1
ATOM 1587 O O . VAL A 1 211 ? -10.755 13.101 -8.689 1 90.01 211 VAL A O 1
ATOM 1590 N N . HIS A 1 212 ? -9.693 12.205 -6.915 1 88.84 212 HIS A N 1
ATOM 1591 C CA . HIS A 1 212 ? -9.374 11.005 -7.68 1 88.84 212 HIS A CA 1
ATOM 1592 C C . HIS A 1 212 ? -10.642 10.28 -8.121 1 88.84 212 HIS A C 1
ATOM 1594 O O . HIS A 1 212 ? -10.757 9.87 -9.278 1 88.84 212 HIS A O 1
ATOM 1600 N N . SER A 1 213 ? -11.536 10.107 -7.226 1 92.33 213 SER A N 1
ATOM 1601 C CA . SER A 1 213 ? -12.798 9.44 -7.528 1 92.33 213 SER A CA 1
ATOM 1602 C C . SER A 1 213 ? -13.589 10.205 -8.584 1 92.33 213 SER A C 1
ATOM 1604 O O . SER A 1 213 ? -14.117 9.608 -9.524 1 92.33 213 SER A O 1
ATOM 1606 N N . LEU A 1 214 ? -13.656 11.509 -8.428 1 93.97 214 LEU A N 1
ATOM 1607 C CA . LEU A 1 214 ? -14.383 12.347 -9.376 1 93.97 214 LEU A CA 1
ATOM 1608 C C . LEU A 1 214 ? -13.777 12.242 -10.771 1 93.97 214 LEU A C 1
ATOM 1610 O O . LEU A 1 214 ? -14.497 12.042 -11.752 1 93.97 214 LEU A O 1
ATOM 1614 N N . TYR A 1 215 ? -12.471 12.382 -10.812 1 93.28 215 TYR A N 1
ATOM 1615 C CA . TYR A 1 215 ? -11.772 12.31 -12.09 1 93.28 215 TYR A CA 1
ATOM 1616 C C . TYR A 1 215 ? -12.056 10.989 -12.794 1 93.28 215 TYR A C 1
ATOM 1618 O O . TYR A 1 215 ? -12.41 10.971 -13.975 1 93.28 215 TYR A O 1
ATOM 1626 N N . TYR A 1 216 ? -11.949 9.926 -12.047 1 91.51 216 TYR A N 1
ATOM 1627 C CA . TYR A 1 216 ? -12.173 8.598 -12.606 1 91.51 216 TYR A CA 1
ATOM 1628 C C . TYR A 1 216 ? -13.602 8.456 -13.119 1 91.51 216 TYR A C 1
ATOM 1630 O O . TYR A 1 216 ? -13.821 8.008 -14.246 1 91.51 216 TYR A O 1
ATOM 1638 N N . GLN A 1 217 ? -14.524 8.823 -12.346 1 94.29 217 GLN A N 1
ATOM 1639 C CA . GLN A 1 217 ? -15.934 8.685 -12.697 1 94.29 217 GLN A CA 1
ATOM 1640 C C . GLN A 1 217 ? -16.277 9.515 -13.931 1 94.29 217 GLN A C 1
ATOM 1642 O O . GLN A 1 217 ? -16.998 9.05 -14.817 1 94.29 217 GLN A O 1
ATOM 1647 N N . ILE A 1 218 ? -15.782 10.713 -14.005 1 95.02 218 ILE A N 1
ATOM 1648 C CA . ILE A 1 218 ? -16.027 11.572 -15.158 1 95.02 218 ILE A CA 1
ATOM 1649 C C . ILE A 1 218 ? -15.458 10.922 -16.417 1 95.02 218 ILE A C 1
ATOM 1651 O O . ILE A 1 218 ? -16.133 10.855 -17.448 1 95.02 218 ILE A O 1
ATOM 1655 N N . MET A 1 219 ? -14.217 10.444 -16.324 1 91.88 219 MET A N 1
ATOM 1656 C CA . MET A 1 219 ? -13.527 9.85 -17.465 1 91.88 219 MET A CA 1
ATOM 1657 C C . MET A 1 219 ? -14.238 8.585 -17.933 1 91.88 219 MET A C 1
ATOM 1659 O O . MET A 1 219 ? -14.186 8.239 -19.115 1 91.88 219 MET A O 1
ATOM 1663 N N . GLN A 1 220 ? -14.989 7.93 -17.009 1 91.73 220 GLN A N 1
ATOM 1664 C CA . GLN A 1 220 ? -15.696 6.697 -17.339 1 91.73 220 GLN A CA 1
ATOM 1665 C C . GLN A 1 220 ? -17.122 6.987 -17.797 1 91.73 220 GLN A C 1
ATOM 1667 O O . GLN A 1 220 ? -17.905 6.063 -18.03 1 91.73 220 GLN A O 1
ATOM 1672 N N . GLY A 1 221 ? -17.495 8.205 -17.843 1 93.2 221 GLY A N 1
ATOM 1673 C CA . GLY A 1 221 ? -18.805 8.587 -18.346 1 93.2 221 GLY A CA 1
ATOM 1674 C C . GLY A 1 221 ? -19.834 8.778 -17.248 1 93.2 221 GLY A C 1
ATOM 1675 O O . GLY A 1 221 ? -21.022 8.953 -17.526 1 93.2 221 GLY A O 1
ATOM 1676 N N . GLY A 1 222 ? -19.431 8.726 -16.026 1 91.36 222 GLY A N 1
ATOM 1677 C CA . GLY A 1 222 ? -20.277 9.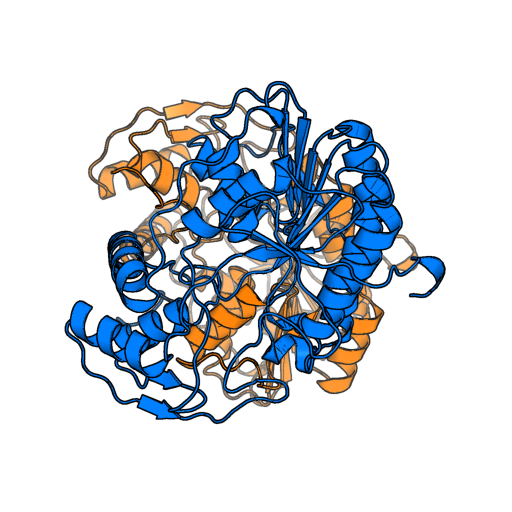004 -14.876 1 91.36 222 GLY A CA 1
ATOM 1678 C C . GLY A 1 222 ? -21.111 7.812 -14.447 1 91.36 222 GLY A C 1
ATOM 1679 O O . GLY A 1 222 ? -20.952 6.712 -14.981 1 91.36 222 GLY A O 1
ATOM 1680 N N . PRO A 1 223 ? -22.054 8.052 -13.5 1 95.74 223 PRO A N 1
ATOM 1681 C CA . PRO A 1 223 ? -22.229 9.319 -12.787 1 95.74 223 PRO A CA 1
ATOM 1682 C C . PRO A 1 223 ? -21.107 9.595 -11.789 1 95.74 223 PRO A C 1
ATOM 1684 O O . PRO A 1 223 ? -20.411 8.669 -11.366 1 95.74 223 PRO A O 1
ATOM 1687 N N . VAL A 1 224 ? -20.941 10.861 -11.448 1 96.3 224 VAL A N 1
ATOM 1688 C CA . VAL A 1 224 ? -20.124 11.211 -10.291 1 96.3 224 VAL A CA 1
ATOM 1689 C C . VAL A 1 224 ? -20.947 11.065 -9.013 1 96.3 224 VAL A C 1
ATOM 1691 O O . VAL A 1 224 ? -22.136 11.394 -8.993 1 96.3 224 VAL A O 1
ATOM 1694 N N . THR A 1 225 ? -20.312 10.579 -7.973 1 95.16 225 THR A N 1
ATOM 1695 C CA . THR A 1 225 ? -21.021 10.358 -6.718 1 95.16 225 THR A CA 1
ATOM 1696 C C . THR A 1 225 ? -20.631 11.41 -5.684 1 95.16 225 THR A C 1
ATOM 1698 O O . THR A 1 225 ? -19.445 11.664 -5.465 1 95.16 225 THR A O 1
ATOM 1701 N N . ILE A 1 226 ? -21.571 12.034 -5.114 1 95.96 226 ILE A N 1
ATOM 1702 C CA . ILE A 1 226 ? -21.414 13.018 -4.049 1 95.96 226 ILE A CA 1
ATOM 1703 C C . ILE A 1 226 ? -22.337 12.67 -2.883 1 95.96 226 ILE A C 1
ATOM 1705 O O . ILE A 1 226 ? -23.484 12.268 -3.09 1 95.96 226 ILE A O 1
ATOM 1709 N N . THR A 1 227 ? -21.825 12.78 -1.722 1 93.56 227 THR A N 1
ATOM 1710 C CA . THR A 1 227 ? -22.594 12.341 -0.563 1 93.56 227 THR A CA 1
ATOM 1711 C C . THR A 1 227 ? -23.836 13.208 -0.379 1 93.56 227 THR A C 1
ATOM 1713 O O . THR A 1 227 ? -24.936 12.691 -0.176 1 93.56 227 THR A O 1
ATOM 1716 N N . ASP A 1 228 ? -23.633 14.59 -0.482 1 95.66 228 ASP A N 1
ATOM 1717 C CA . ASP A 1 228 ? -24.703 15.563 -0.28 1 95.66 228 ASP A CA 1
ATOM 1718 C C . ASP A 1 228 ? -24.442 16.839 -1.077 1 95.66 228 ASP A C 1
ATOM 1720 O O . ASP A 1 228 ? -23.297 17.281 -1.193 1 95.66 228 ASP A O 1
ATOM 1724 N N . PRO A 1 229 ? -25.487 17.413 -1.546 1 95.32 229 PRO A N 1
ATOM 1725 C CA . PRO A 1 229 ? -25.294 18.624 -2.347 1 95.32 229 PRO A CA 1
ATOM 1726 C C . PRO A 1 229 ? -24.692 19.774 -1.542 1 95.32 229 PRO A C 1
ATOM 1728 O O . PRO A 1 229 ? -24.094 20.687 -2.117 1 95.32 229 PRO A O 1
ATOM 1731 N N . LYS A 1 230 ? -24.834 19.691 -0.255 1 96.24 230 LYS A N 1
ATOM 1732 C CA . LYS A 1 230 ? -24.411 20.806 0.586 1 96.24 230 LYS A CA 1
ATOM 1733 C C . LYS A 1 230 ? -23.054 20.528 1.226 1 96.24 230 LYS A C 1
ATOM 1735 O O . LYS A 1 230 ? -22.521 21.368 1.954 1 96.24 230 LYS A O 1
ATOM 1740 N N . VAL A 1 231 ? -22.484 19.369 0.935 1 96.09 231 VAL A N 1
ATOM 1741 C CA . VAL A 1 231 ? -21.258 18.98 1.625 1 96.09 231 VAL A CA 1
ATOM 1742 C C . VAL A 1 231 ? -20.101 19.862 1.159 1 96.09 231 VAL A C 1
ATOM 1744 O O . VAL A 1 231 ? -19.96 20.132 -0.036 1 96.09 231 VAL A O 1
ATOM 1747 N N . GLU A 1 232 ? -19.372 20.395 2.076 1 95.9 232 GLU A N 1
ATOM 1748 C CA . GLU A 1 232 ? -18.167 21.168 1.789 1 95.9 232 GLU A CA 1
ATOM 1749 C C . GLU A 1 232 ? -16.995 20.7 2.647 1 95.9 232 GLU A C 1
ATOM 1751 O O . GLU A 1 232 ? -17.193 20.154 3.734 1 95.9 232 GLU A O 1
ATOM 1756 N N . ARG A 1 233 ? -15.82 20.901 2.158 1 94.23 233 ARG A N 1
ATOM 1757 C CA . ARG A 1 233 ? -14.604 20.479 2.845 1 94.23 233 ARG A CA 1
ATOM 1758 C C . ARG A 1 233 ? -13.515 21.541 2.732 1 94.23 233 ARG A C 1
ATOM 1760 O O . ARG A 1 233 ? -13.544 22.373 1.823 1 94.23 233 ARG A O 1
ATOM 1767 N N . PHE A 1 234 ? -12.605 21.546 3.718 1 92 234 PHE A N 1
ATOM 1768 C CA . PHE A 1 234 ? -11.337 22.243 3.533 1 92 234 PHE A CA 1
ATOM 1769 C C . PHE A 1 234 ? -10.432 21.476 2.576 1 92 234 PHE A C 1
ATOM 1771 O O . PHE A 1 234 ? -10.231 20.27 2.736 1 92 234 PHE A O 1
ATOM 1778 N N . PHE A 1 235 ? -9.93 22.182 1.559 1 91.64 235 PHE A N 1
ATOM 1779 C CA . PHE A 1 235 ? -9.014 21.542 0.622 1 91.64 235 PHE A CA 1
ATOM 1780 C C . PHE A 1 235 ? -7.675 22.27 0.592 1 91.64 235 PHE A C 1
ATOM 1782 O O . PHE A 1 235 ? -7.622 23.492 0.744 1 91.64 235 PHE A O 1
ATOM 1789 N N . MET A 1 236 ? -6.672 21.519 0.4 1 89.13 236 MET A N 1
ATOM 1790 C CA . MET A 1 236 ? -5.32 22.035 0.209 1 89.13 236 MET A CA 1
ATOM 1791 C C . MET A 1 236 ? -4.547 21.181 -0.791 1 89.13 236 MET A C 1
ATOM 1793 O O . MET A 1 236 ? -4.81 19.985 -0.926 1 89.13 236 MET A O 1
ATOM 1797 N N . SER A 1 237 ? -3.628 21.9 -1.461 1 89.47 237 SER A N 1
ATOM 1798 C CA . SER A 1 237 ? -2.737 21.124 -2.318 1 89.47 237 SER A CA 1
ATOM 1799 C C . SER A 1 237 ? -1.703 20.364 -1.495 1 89.47 237 SER A C 1
ATOM 1801 O O . SER A 1 237 ? -1.242 20.853 -0.462 1 89.47 237 SER A O 1
ATOM 1803 N N . LEU A 1 238 ? -1.38 19.225 -2.027 1 90.76 238 LEU A N 1
ATOM 1804 C CA . LEU A 1 238 ? -0.447 18.349 -1.325 1 90.76 238 LEU A CA 1
ATOM 1805 C C . LEU A 1 238 ? 0.9 19.036 -1.129 1 90.76 238 LEU A C 1
ATOM 1807 O O . LEU A 1 238 ? 1.43 19.068 -0.015 1 90.76 238 LEU A O 1
ATOM 1811 N N . PRO A 1 239 ? 1.508 19.718 -2.123 1 90.67 239 PRO A N 1
ATOM 1812 C CA . PRO A 1 239 ? 2.788 20.399 -1.917 1 90.67 239 PRO A CA 1
ATOM 1813 C C . PRO A 1 239 ? 2.691 21.548 -0.916 1 90.67 239 PRO A C 1
ATOM 1815 O O . PRO A 1 239 ? 3.592 21.734 -0.094 1 90.67 239 PRO A O 1
ATOM 1818 N N . GLN A 1 240 ? 1.612 22.264 -0.98 1 88.39 240 GLN A N 1
ATOM 1819 C CA . GLN A 1 240 ? 1.43 23.386 -0.065 1 88.39 240 GLN A CA 1
ATOM 1820 C C . GLN A 1 240 ? 1.269 22.902 1.373 1 88.39 240 GLN A C 1
ATOM 1822 O O . GLN A 1 240 ? 1.832 23.491 2.298 1 88.39 240 GLN A O 1
ATOM 1827 N N . ALA A 1 241 ? 0.484 21.891 1.518 1 91.42 241 ALA A N 1
ATOM 1828 C CA . ALA A 1 241 ? 0.277 21.339 2.854 1 91.42 241 ALA A CA 1
ATOM 1829 C C . ALA A 1 241 ? 1.592 20.855 3.458 1 91.42 241 ALA A C 1
ATOM 1831 O O . ALA A 1 241 ? 1.881 21.122 4.627 1 91.42 241 ALA A O 1
ATOM 1832 N N . CYS A 1 242 ? 2.406 20.166 2.681 1 94.83 242 CYS A N 1
ATOM 1833 C CA . CYS A 1 242 ? 3.664 19.622 3.179 1 94.83 242 CYS A CA 1
ATOM 1834 C C . CYS A 1 242 ? 4.663 20.736 3.471 1 94.83 242 CYS A C 1
ATOM 1836 O O . CYS A 1 242 ? 5.441 20.644 4.421 1 94.83 242 CYS A O 1
ATOM 1838 N N . ASN A 1 243 ? 4.634 21.777 2.653 1 93.72 243 ASN A N 1
ATOM 1839 C CA . ASN A 1 243 ? 5.459 22.947 2.934 1 93.72 243 ASN A CA 1
ATOM 1840 C C . ASN A 1 243 ? 5.117 23.562 4.288 1 93.72 243 ASN A C 1
ATOM 1842 O O . ASN A 1 243 ? 6.012 23.897 5.066 1 93.72 243 ASN A O 1
ATOM 1846 N N . LEU A 1 244 ? 3.887 23.689 4.536 1 91.18 244 LEU A N 1
ATOM 1847 C CA . LEU A 1 244 ? 3.441 24.247 5.808 1 91.18 244 LEU A CA 1
ATOM 1848 C C . LEU A 1 244 ? 3.779 23.308 6.962 1 91.18 244 LEU A C 1
ATOM 1850 O O . LEU A 1 244 ? 4.075 23.761 8.07 1 91.18 244 LEU A O 1
ATOM 1854 N N . MET A 1 245 ? 3.723 22.036 6.718 1 94.38 245 MET A N 1
ATOM 1855 C CA . MET A 1 245 ? 4.098 21.052 7.73 1 94.38 245 MET A CA 1
ATOM 1856 C C . MET A 1 245 ? 5.572 21.188 8.1 1 94.38 245 MET A C 1
ATOM 1858 O O . MET A 1 245 ? 5.935 21.071 9.271 1 94.38 245 MET A O 1
ATOM 1862 N N . LEU A 1 246 ? 6.386 21.38 7.084 1 96.43 246 LEU A N 1
ATOM 1863 C CA . LEU A 1 246 ? 7.806 21.599 7.337 1 96.43 246 LEU A CA 1
ATOM 1864 C C . LEU A 1 246 ? 8.022 22.864 8.161 1 96.43 246 LEU A C 1
ATOM 1866 O O . LEU A 1 246 ? 8.846 22.88 9.079 1 96.43 246 LEU A O 1
ATOM 1870 N N . GLU A 1 247 ? 7.27 23.891 7.818 1 93.24 247 GLU A N 1
ATOM 1871 C CA . GLU A 1 247 ? 7.339 25.121 8.602 1 93.24 247 GLU A CA 1
ATOM 1872 C C . GLU A 1 247 ? 6.922 24.877 10.049 1 93.24 247 GLU A C 1
ATOM 1874 O O . GLU A 1 247 ? 7.586 25.34 10.979 1 93.24 247 GLU A O 1
ATOM 1879 N N . ALA A 1 248 ? 5.838 24.152 10.209 1 92.76 248 ALA A N 1
ATOM 1880 C CA . ALA A 1 248 ? 5.31 23.836 11.534 1 92.76 248 ALA A CA 1
ATOM 1881 C C . ALA A 1 248 ? 6.306 23.003 12.336 1 92.76 248 ALA A C 1
ATOM 1883 O O . ALA A 1 248 ? 6.406 23.15 13.557 1 92.76 248 ALA A O 1
ATOM 1884 N N . GLY A 1 249 ? 7.033 22.171 11.671 1 94.89 249 GLY A N 1
ATOM 1885 C CA . GLY A 1 249 ? 8.028 21.333 12.321 1 94.89 249 GLY A CA 1
ATOM 1886 C C . GLY A 1 249 ? 9.114 22.128 13.021 1 94.89 249 GLY A C 1
ATOM 1887 O O . GLY A 1 249 ? 9.646 21.694 14.045 1 94.89 249 GLY A O 1
ATOM 1888 N N . GLY A 1 250 ? 9.431 23.252 12.459 1 95.64 250 GLY A N 1
ATOM 1889 C CA . GLY A 1 250 ? 10.446 24.105 13.056 1 95.64 250 GLY A CA 1
ATOM 1890 C C . GLY A 1 250 ? 9.929 24.918 14.228 1 95.64 250 GLY A C 1
ATOM 1891 O O . GLY A 1 250 ? 10.713 25.485 14.992 1 95.64 250 GLY A O 1
ATOM 1892 N N . ARG A 1 251 ? 8.643 24.841 14.451 1 94.57 251 ARG A N 1
ATOM 1893 C CA . ARG A 1 251 ? 8.048 25.798 15.378 1 94.57 251 ARG A CA 1
ATOM 1894 C C . ARG A 1 251 ? 7.293 25.082 16.493 1 94.57 251 ARG A C 1
ATOM 1896 O O . ARG A 1 251 ? 7.007 25.674 17.536 1 94.57 251 ARG A O 1
ATOM 1903 N N . GLY A 1 252 ? 6.98 23.829 16.273 1 94.01 252 GLY A N 1
ATOM 1904 C CA . GLY A 1 252 ? 6.2 23.057 17.228 1 94.01 252 GLY A CA 1
ATOM 1905 C C . GLY A 1 252 ? 6.886 22.905 18.573 1 94.01 252 GLY A C 1
ATOM 1906 O O . GLY A 1 252 ? 8.107 22.75 18.639 1 94.01 252 GLY A O 1
ATOM 1907 N N . ARG A 1 253 ? 5.99 23.037 19.681 1 96.12 253 ARG A N 1
ATOM 1908 C CA . ARG A 1 253 ? 6.508 22.885 21.036 1 96.12 253 ARG A CA 1
ATOM 1909 C 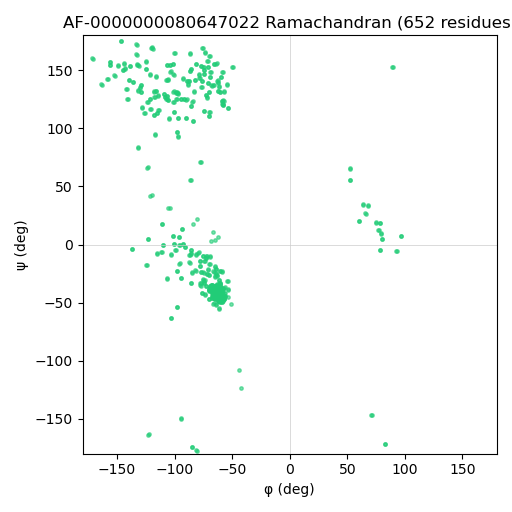C . ARG A 1 253 ? 5.446 22.309 21.967 1 96.12 253 ARG A C 1
ATOM 1911 O O . ARG A 1 253 ? 4.25 22.399 21.684 1 96.12 253 ARG A O 1
ATOM 1918 N N . ASN A 1 254 ? 5.918 21.663 23.003 1 96.55 254 ASN A N 1
ATOM 1919 C CA . ASN A 1 254 ? 5.133 21.26 24.166 1 96.55 254 ASN A CA 1
ATOM 1920 C C . ASN A 1 254 ? 3.991 20.327 23.775 1 96.55 254 ASN A C 1
ATOM 1922 O O . ASN A 1 254 ? 2.942 20.317 24.421 1 96.55 254 ASN A O 1
ATOM 1926 N N . GLY A 1 255 ? 4.105 19.685 22.596 1 97.19 255 GLY A N 1
ATOM 1927 C CA . GLY A 1 255 ? 3.082 18.74 22.177 1 97.19 255 GLY A CA 1
ATOM 1928 C C . GLY A 1 255 ? 1.808 19.412 21.702 1 97.19 255 GLY A C 1
ATOM 1929 O O . GLY A 1 255 ? 0.749 18.784 21.656 1 97.19 255 GLY A O 1
ATOM 1930 N N . GLN A 1 256 ? 1.874 20.659 21.363 1 97.43 256 GLN A N 1
ATOM 1931 C CA . GLN A 1 256 ? 0.694 21.405 20.939 1 97.43 256 GLN A CA 1
ATOM 1932 C C . GLN A 1 256 ? 0.202 20.928 19.576 1 97.43 256 GLN A C 1
ATOM 1934 O O . GLN A 1 256 ? 0.921 20.226 18.861 1 97.43 256 GLN A O 1
ATOM 1939 N N . VAL A 1 257 ? -0.982 21.263 19.306 1 97.44 257 VAL A N 1
ATOM 1940 C CA . VAL A 1 257 ? -1.549 21.078 17.974 1 97.44 257 VAL A CA 1
ATOM 1941 C C . VAL A 1 257 ? -1.472 22.388 17.193 1 97.44 257 VAL A C 1
ATOM 1943 O O . VAL A 1 257 ? -1.899 23.436 17.683 1 97.44 257 VAL A O 1
ATOM 1946 N N . LEU A 1 258 ? -0.89 22.36 16.075 1 96.92 258 LEU A N 1
ATOM 1947 C CA . LEU A 1 258 ? -0.859 23.483 15.144 1 96.92 258 LEU A CA 1
ATOM 1948 C C . LEU A 1 258 ? -1.882 23.294 14.03 1 96.92 258 LEU A C 1
ATOM 1950 O O . LEU A 1 258 ? -1.857 22.284 13.323 1 96.92 258 LEU A O 1
ATOM 1954 N N . VAL A 1 259 ? -2.744 24.235 13.903 1 94.74 259 VAL A N 1
ATOM 1955 C CA . VAL A 1 259 ? -3.821 24.155 12.923 1 94.74 259 VAL A CA 1
ATOM 1956 C C . VAL A 1 259 ? -3.529 25.094 11.755 1 94.74 259 VAL A C 1
ATOM 1958 O O . VAL A 1 259 ? -3.353 26.3 11.949 1 94.74 259 VAL A O 1
ATOM 1961 N N . MET A 1 260 ? -3.531 24.542 10.623 1 90.62 260 MET A N 1
ATOM 1962 C CA . MET A 1 260 ? -3.243 25.342 9.436 1 90.62 260 MET A CA 1
ATOM 1963 C C . MET A 1 260 ? -4.465 26.153 9.017 1 90.62 260 MET A C 1
ATOM 1965 O O . MET A 1 260 ? -5.596 25.675 9.118 1 90.62 260 MET A O 1
ATOM 1969 N N . ASP A 1 261 ? -4.115 27.312 8.574 1 87.31 261 ASP A N 1
ATOM 1970 C CA . ASP A 1 261 ? -5.171 28.093 7.937 1 87.31 261 ASP A CA 1
ATOM 1971 C C . ASP A 1 261 ? -5.576 27.479 6.598 1 87.31 261 ASP A C 1
ATOM 1973 O O . ASP A 1 261 ? -4.809 27.52 5.634 1 87.31 261 ASP A O 1
ATOM 1977 N N . MET A 1 262 ? -6.751 27.017 6.52 1 85.81 262 MET A N 1
ATOM 1978 C CA . MET A 1 262 ? -7.207 26.285 5.343 1 85.81 262 MET A CA 1
ATOM 1979 C C . MET A 1 262 ? -8.02 27.187 4.421 1 85.81 262 MET A C 1
ATOM 1981 O O . MET A 1 262 ? -8.388 26.784 3.316 1 85.81 262 MET A O 1
ATOM 1985 N N . GLY A 1 263 ? -8.258 28.37 4.841 1 88.33 263 GLY A N 1
ATOM 1986 C CA . GLY A 1 263 ? -9.117 29.239 4.052 1 88.33 263 GLY A CA 1
ATOM 1987 C C . GLY A 1 263 ? -10.576 28.828 4.088 1 88.33 263 GLY A C 1
ATOM 1988 O O . GLY A 1 263 ? -11.074 28.376 5.121 1 88.33 263 GLY A O 1
ATOM 1989 N N . LYS A 1 264 ? -11.265 29.057 2.992 1 92.03 264 LYS A N 1
ATOM 1990 C CA . LYS A 1 264 ? -12.692 28.758 2.914 1 92.03 264 LYS A CA 1
ATOM 1991 C C . LYS A 1 264 ? -12.928 27.307 2.506 1 92.03 264 LYS A C 1
ATOM 1993 O O . LYS A 1 264 ? -12.134 26.728 1.762 1 92.03 264 LYS A O 1
ATOM 1998 N N . GLN A 1 265 ? -14.018 26.803 2.996 1 94.38 265 GLN A N 1
ATOM 1999 C CA . GLN A 1 265 ? -14.435 25.48 2.543 1 94.38 265 GLN A CA 1
ATOM 2000 C C . GLN A 1 265 ? -15.009 25.538 1.131 1 94.38 265 GLN A C 1
ATOM 2002 O O . GLN A 1 265 ? -15.599 26.545 0.736 1 94.38 265 GLN A O 1
ATOM 2007 N N . VAL A 1 266 ? -14.841 24.48 0.467 1 94.73 266 VAL A N 1
ATOM 2008 C CA . VAL A 1 266 ? -15.284 24.378 -0.919 1 94.73 266 VAL A CA 1
ATOM 2009 C C . VAL A 1 266 ? -16.354 23.296 -1.042 1 94.73 266 VAL A C 1
ATOM 2011 O O . VAL A 1 266 ? -16.155 22.163 -0.595 1 94.73 266 VAL A O 1
ATOM 2014 N N . PRO A 1 267 ? -17.461 23.673 -1.621 1 95.84 267 PRO A N 1
ATOM 2015 C CA . PRO A 1 267 ? -18.434 22.613 -1.899 1 95.84 267 PRO A CA 1
ATOM 2016 C C . PRO A 1 267 ? -17.888 21.544 -2.843 1 95.84 267 PRO A C 1
ATOM 2018 O O . PRO A 1 267 ? -17.277 21.871 -3.865 1 95.84 267 PRO A O 1
ATOM 2021 N N . VAL A 1 268 ? -18.148 20.315 -2.495 1 95.81 268 VAL A N 1
ATOM 2022 C CA . VAL A 1 268 ? -17.648 19.21 -3.307 1 95.81 268 VAL A CA 1
ATOM 2023 C C . VAL A 1 268 ? -18.291 19.253 -4.691 1 95.81 268 VAL A C 1
ATOM 2025 O O . VAL A 1 268 ? -17.64 18.954 -5.695 1 95.81 268 VAL A O 1
ATOM 2028 N N . LEU A 1 269 ? -19.552 19.67 -4.735 1 96.78 269 LEU A N 1
ATOM 2029 C CA . LEU A 1 269 ? -20.265 19.791 -6.002 1 96.78 269 LEU A CA 1
ATOM 2030 C C . LEU A 1 269 ? -19.584 20.808 -6.913 1 96.78 269 LEU A C 1
ATOM 2032 O O . LEU A 1 269 ? -19.46 20.581 -8.119 1 96.78 269 LEU A O 1
ATOM 2036 N N . THR A 1 270 ? -19.178 21.912 -6.369 1 95.98 270 THR A N 1
ATOM 2037 C CA . THR A 1 270 ? -18.487 22.942 -7.136 1 95.98 270 THR A CA 1
ATOM 2038 C C . THR A 1 270 ? -17.187 22.399 -7.722 1 95.98 270 THR A C 1
ATOM 2040 O O . THR A 1 270 ? -16.868 22.657 -8.885 1 95.98 270 THR A O 1
ATOM 2043 N N . LEU A 1 271 ? -16.478 21.675 -6.94 1 94.73 271 LEU A N 1
ATOM 2044 C CA . LEU A 1 271 ? -15.236 21.062 -7.398 1 94.73 271 LEU A CA 1
ATOM 2045 C C . LEU A 1 271 ? -15.499 20.093 -8.546 1 94.73 271 LEU A C 1
ATOM 2047 O O . LEU A 1 271 ? -14.763 20.08 -9.535 1 94.73 271 LEU A O 1
ATOM 2051 N N . ALA A 1 272 ? -16.528 19.307 -8.419 1 96.18 272 ALA A N 1
ATOM 2052 C CA . ALA A 1 272 ? -16.898 18.348 -9.456 1 96.18 272 ALA A CA 1
ATOM 2053 C C . ALA A 1 272 ? -17.252 19.06 -10.759 1 96.18 272 ALA A C 1
ATOM 2055 O O . ALA A 1 272 ? -16.818 18.647 -11.837 1 96.18 272 ALA A O 1
ATOM 2056 N N . GLN A 1 273 ? -17.979 20.094 -10.655 1 96.81 273 GLN A N 1
ATOM 2057 C CA . GLN A 1 273 ? -18.414 20.849 -11.825 1 96.81 273 GLN A CA 1
ATOM 2058 C C . GLN A 1 273 ? -17.228 21.495 -12.535 1 96.81 273 GLN A C 1
ATOM 2060 O O . GLN A 1 273 ? -17.141 21.463 -13.765 1 96.81 273 GLN A O 1
ATOM 2065 N N . LYS A 1 274 ? -16.375 22.063 -11.769 1 96.05 274 LYS A N 1
ATOM 2066 C CA . LYS A 1 274 ? -15.187 22.678 -12.354 1 96.05 274 LYS A CA 1
ATOM 2067 C C . LYS A 1 274 ? -14.327 21.641 -13.071 1 96.05 274 LYS A C 1
ATOM 2069 O O . LYS A 1 274 ? -13.729 21.932 -14.108 1 96.05 274 LYS A O 1
ATOM 2074 N N . LEU A 1 275 ? -14.23 20.505 -12.462 1 95.4 275 LEU A N 1
ATOM 2075 C CA . LEU A 1 275 ? -13.438 19.443 -13.071 1 95.4 275 LEU A CA 1
ATOM 2076 C C . LEU A 1 275 ? -14.081 18.959 -14.366 1 95.4 275 LEU A C 1
ATOM 2078 O O . LEU A 1 275 ? -13.387 18.716 -15.356 1 95.4 275 LEU A O 1
ATOM 2082 N N . MET A 1 276 ? -15.374 18.819 -14.346 1 97.22 276 MET A N 1
ATOM 2083 C CA . MET A 1 276 ? -16.096 18.441 -15.558 1 97.22 276 MET A CA 1
ATOM 2084 C C . MET A 1 276 ? -15.861 19.457 -16.671 1 97.22 276 MET A C 1
ATOM 2086 O O . MET A 1 276 ? -15.598 19.082 -17.815 1 97.22 276 MET A O 1
ATOM 2090 N N . ASP A 1 277 ? -15.946 20.664 -16.302 1 97.15 277 ASP A N 1
ATOM 2091 C CA . ASP A 1 277 ? -15.725 21.738 -17.266 1 97.15 277 ASP A CA 1
ATOM 2092 C C . ASP A 1 277 ? -14.315 21.672 -17.847 1 97.15 277 ASP A C 1
ATOM 2094 O O . ASP A 1 277 ? -14.131 21.793 -19.06 1 97.15 277 ASP A O 1
ATOM 2098 N N . TYR A 1 278 ? -13.346 21.546 -17.055 1 96.41 278 TYR A N 1
ATOM 2099 C CA . TYR A 1 278 ? -11.95 21.488 -17.473 1 96.41 278 TYR A CA 1
ATOM 2100 C C . TYR A 1 278 ? -11.717 20.331 -18.437 1 96.41 278 TYR A C 1
ATOM 2102 O O . TYR A 1 278 ? -10.97 20.465 -19.409 1 96.41 278 TYR A O 1
ATOM 2110 N N . LEU A 1 279 ? -12.419 19.197 -18.128 1 95.6 279 LEU A N 1
ATOM 2111 C CA . LEU A 1 279 ? -12.209 17.986 -18.914 1 95.6 279 LEU A CA 1
ATOM 2112 C C . LEU A 1 279 ? -13.1 17.981 -20.151 1 95.6 279 LEU A C 1
ATOM 2114 O O . LEU A 1 279 ? -12.977 17.101 -21.006 1 95.6 279 LEU A O 1
ATOM 2118 N N . GLY A 1 280 ? -13.975 18.931 -20.235 1 96.69 280 GLY A N 1
ATOM 2119 C CA . GLY A 1 280 ? -14.893 19.001 -21.36 1 96.69 280 GLY A CA 1
ATOM 2120 C C . GLY A 1 280 ? -15.9 17.866 -21.38 1 96.69 280 GLY A C 1
ATOM 2121 O O . GLY A 1 280 ? -16.218 17.331 -22.444 1 96.69 280 GLY A O 1
ATOM 2122 N N . ARG A 1 281 ? -16.316 17.406 -20.199 1 96.18 281 ARG A N 1
ATOM 2123 C CA . ARG A 1 281 ? -17.264 16.306 -20.05 1 96.18 281 ARG A CA 1
ATOM 2124 C C . ARG A 1 281 ? -18.373 16.668 -19.068 1 96.18 281 ARG A C 1
ATOM 2126 O O . ARG A 1 281 ? -18.123 17.327 -18.057 1 96.18 281 ARG A O 1
ATOM 2133 N N . SER A 1 282 ? -19.562 16.405 -19.441 1 94.95 282 SER A N 1
ATOM 2134 C CA . SER A 1 282 ? -20.707 16.563 -18.551 1 94.95 282 SER A CA 1
ATOM 2135 C C . SER A 1 282 ? -21.356 15.219 -18.24 1 94.95 282 SER A C 1
ATOM 2137 O O . SER A 1 282 ? -21.812 14.519 -19.147 1 94.95 282 SER A O 1
ATOM 2139 N N . VAL A 1 283 ? -21.307 14.851 -16.973 1 97.14 283 VAL A N 1
ATOM 2140 C CA . VAL A 1 283 ? -21.868 13.57 -16.556 1 97.14 283 VAL A CA 1
ATOM 2141 C C . VAL A 1 283 ? -22.882 13.79 -15.436 1 97.14 283 VAL A C 1
ATOM 2143 O O . VAL A 1 283 ? -22.851 14.819 -14.756 1 97.14 283 VAL A O 1
ATOM 2146 N N . PRO A 1 284 ? -23.782 12.93 -15.205 1 97.42 284 PRO A N 1
ATOM 2147 C CA . PRO A 1 284 ? -24.755 13.079 -14.12 1 97.42 284 PRO A CA 1
ATOM 2148 C C . PRO A 1 284 ? -24.111 13.022 -12.737 1 97.42 284 PRO A C 1
ATOM 2150 O O . PRO A 1 284 ? -23.02 12.468 -12.582 1 97.42 284 PRO A O 1
ATOM 2153 N N . VAL A 1 285 ? -24.788 13.633 -11.808 1 97.4 285 VAL A N 1
ATOM 2154 C CA . VAL A 1 285 ? -24.389 13.582 -10.405 1 97.4 285 VAL A CA 1
ATOM 2155 C C . VAL A 1 285 ? -25.372 12.718 -9.619 1 97.4 285 VAL A C 1
ATOM 2157 O O . VAL A 1 285 ? -26.588 12.855 -9.772 1 97.4 285 VAL A O 1
ATOM 2160 N N . GLU A 1 286 ? -24.848 11.834 -8.902 1 97.24 286 GLU A N 1
ATOM 2161 C CA . GLU A 1 286 ? -25.646 11.005 -8.004 1 97.24 286 GLU A CA 1
ATOM 2162 C C . GLU A 1 286 ? -25.297 11.277 -6.544 1 97.24 286 GLU A C 1
ATOM 2164 O O . GLU A 1 286 ? -24.123 11.263 -6.168 1 97.24 286 GLU A O 1
ATOM 2169 N N . TYR A 1 287 ? -26.322 11.546 -5.77 1 96.55 287 TYR A N 1
ATOM 2170 C CA . TYR A 1 287 ? -26.126 11.757 -4.34 1 96.55 287 TYR A CA 1
ATOM 2171 C C . TYR A 1 287 ? -26.279 10.451 -3.57 1 96.55 287 TYR A C 1
ATOM 2173 O O . TYR A 1 287 ? -27.309 9.781 -3.67 1 96.55 287 TYR A O 1
ATOM 2181 N N . THR A 1 288 ? -25.267 10.104 -2.783 1 93.89 288 THR A N 1
ATOM 2182 C CA . THR A 1 288 ? -25.194 8.778 -2.18 1 93.89 288 THR A CA 1
ATOM 2183 C C . THR A 1 288 ? -25.596 8.83 -0.709 1 93.89 288 THR A C 1
ATOM 2185 O O . THR A 1 288 ? -25.776 7.79 -0.072 1 93.89 288 THR A O 1
ATOM 2188 N N . GLY A 1 289 ? -25.753 10.049 -0.195 1 91.88 289 GLY A N 1
ATOM 2189 C CA . GLY A 1 289 ? -26.076 10.189 1.216 1 91.88 289 GLY A CA 1
ATOM 2190 C C . GLY A 1 289 ? -24.849 10.277 2.103 1 91.88 289 GLY A C 1
ATOM 2191 O O . GLY A 1 289 ? -23.814 9.678 1.801 1 91.88 289 GLY A O 1
ATOM 2192 N N . LEU A 1 290 ? -25.042 10.955 3.26 1 89.34 290 LEU A N 1
ATOM 2193 C CA . LEU A 1 290 ? -23.954 11.039 4.229 1 89.34 290 LEU A CA 1
ATOM 2194 C C . LEU A 1 290 ? -23.713 9.687 4.892 1 89.34 290 LEU A C 1
ATOM 2196 O O . LEU A 1 290 ? -24.663 8.967 5.207 1 89.34 290 LEU A O 1
ATOM 2200 N N . ARG A 1 291 ? -22.542 9.406 5.052 1 84 291 ARG A N 1
ATOM 2201 C CA . ARG A 1 291 ? -22.157 8.171 5.727 1 84 291 ARG A CA 1
ATOM 2202 C C . ARG A 1 291 ? -22.105 8.366 7.238 1 84 291 ARG A C 1
ATOM 2204 O O . ARG A 1 291 ? -22.079 9.499 7.723 1 84 291 ARG A O 1
ATOM 2211 N N . GLU A 1 292 ? -22.097 7.208 7.901 1 84.49 292 GLU A N 1
ATOM 2212 C CA . GLU A 1 292 ? -21.961 7.277 9.353 1 84.49 292 GLU A CA 1
ATOM 2213 C C . GLU A 1 292 ? -20.68 8.003 9.753 1 84.49 292 GLU A C 1
ATOM 2215 O O . GLU A 1 292 ? -19.595 7.669 9.272 1 84.49 292 GLU A O 1
ATOM 2220 N N . GLY A 1 293 ? -20.858 9.107 10.512 1 84.97 293 GLY A N 1
ATOM 2221 C CA . GLY A 1 293 ? -19.711 9.845 11.017 1 84.97 293 GLY A CA 1
ATOM 2222 C C . GLY A 1 293 ? -19.284 10.981 10.106 1 84.97 293 GLY A C 1
ATOM 2223 O O . GLY A 1 293 ? -18.405 11.769 10.459 1 84.97 293 GLY A O 1
ATOM 2224 N N . GLU A 1 294 ? -19.921 11.038 8.997 1 87.71 294 GLU A N 1
ATOM 2225 C CA . GLU A 1 294 ? -19.556 12.103 8.069 1 87.71 294 GLU A CA 1
ATOM 2226 C C . GLU A 1 294 ? -20.346 13.378 8.352 1 87.71 294 GLU A C 1
ATOM 2228 O O . GLU A 1 294 ? -21.532 13.318 8.683 1 87.71 294 GLU A O 1
ATOM 2233 N N . LYS A 1 295 ? -19.634 14.528 8.223 1 88.11 295 LYS A N 1
ATOM 2234 C CA . LYS A 1 295 ? -20.24 15.839 8.442 1 88.11 295 LYS A CA 1
ATOM 2235 C C . LYS A 1 295 ? -20.457 16.571 7.121 1 88.11 295 LYS A C 1
ATOM 2237 O O . LYS A 1 295 ? -19.762 16.308 6.137 1 88.11 295 LYS A O 1
ATOM 2242 N N . LEU A 1 296 ? -21.437 17.454 7.186 1 91.81 296 LEU A N 1
ATOM 2243 C CA . LEU A 1 296 ? -21.642 18.32 6.031 1 91.81 296 LEU A CA 1
ATOM 2244 C C . LEU A 1 296 ? -20.476 19.29 5.864 1 91.81 296 LEU A C 1
ATOM 2246 O O . LEU A 1 296 ? -20.028 19.542 4.744 1 91.81 296 LEU A O 1
ATOM 2250 N N . SER A 1 297 ? -20.056 19.804 6.992 1 90.75 297 SER A N 1
ATOM 2251 C CA . SER A 1 297 ? -18.9 20.694 7.042 1 90.75 297 SER A CA 1
ATOM 2252 C C . SER A 1 297 ? -17.937 20.288 8.152 1 90.75 297 SER A C 1
ATOM 2254 O O . SER A 1 297 ? -18.33 19.61 9.104 1 90.75 297 SER A O 1
ATOM 2256 N N . GLU A 1 298 ? -16.701 20.682 7.942 1 88.41 298 GLU A N 1
ATOM 2257 C CA . GLU A 1 298 ? -15.682 20.362 8.937 1 88.41 298 GLU A CA 1
ATOM 2258 C C . GLU A 1 298 ? -15.373 21.569 9.818 1 88.41 298 GLU A C 1
ATOM 2260 O O . GLU A 1 298 ? -15.527 22.714 9.388 1 88.41 298 GLU A O 1
ATOM 2265 N N . SER A 1 299 ? -15.066 21.257 11.059 1 87.57 299 SER A N 1
ATOM 2266 C CA . SER A 1 299 ? -14.585 22.287 11.975 1 87.57 299 SER A CA 1
ATOM 2267 C C . SER A 1 299 ? -13.095 22.124 12.258 1 87.57 299 SER A C 1
ATOM 2269 O O . SER A 1 299 ? -12.601 21.001 12.38 1 87.57 299 SER A O 1
ATOM 2271 N N . LEU A 1 300 ? -12.48 23.242 12.344 1 88.18 300 LEU A N 1
ATOM 2272 C CA . LEU A 1 300 ? -11.051 23.206 12.637 1 88.18 300 LEU A CA 1
ATOM 2273 C C . LEU A 1 300 ? -10.807 23.051 14.134 1 88.18 300 LEU A C 1
ATOM 2275 O O . LEU A 1 300 ? -9.73 22.617 14.549 1 88.18 300 LEU A O 1
ATOM 2279 N N . PHE A 1 301 ? -11.8 23.424 14.921 1 91.76 301 PHE A N 1
ATOM 2280 C CA . PHE A 1 301 ? -11.695 23.402 16.376 1 91.76 301 PHE A CA 1
ATOM 2281 C C . PHE A 1 301 ? -12.954 22.812 17 1 91.76 301 PHE A C 1
ATOM 2283 O O . PHE A 1 301 ? -14.065 23.073 16.534 1 91.76 301 PHE A O 1
ATOM 2290 N N . GLY A 1 302 ? -12.738 22.027 18.013 1 89.03 302 GLY A N 1
ATOM 2291 C CA . GLY A 1 302 ? -13.871 21.583 18.809 1 89.03 302 GLY A CA 1
ATOM 2292 C C . GLY A 1 302 ? -14.407 22.659 19.736 1 89.03 302 GLY A C 1
ATOM 2293 O O . GLY A 1 302 ? -13.76 23.688 19.94 1 89.03 302 GLY A O 1
ATOM 2294 N N . PRO A 1 303 ? -15.545 22.365 20.287 1 88.41 303 PRO A N 1
ATOM 2295 C CA . PRO A 1 303 ? -16.159 23.36 21.17 1 88.41 303 PRO A CA 1
ATOM 2296 C C . PRO A 1 303 ? -15.315 23.65 22.409 1 88.41 303 PRO A C 1
ATOM 2298 O O . PRO A 1 303 ? -15.354 24.763 22.94 1 88.41 303 PRO A O 1
ATOM 2301 N N . ASP A 1 304 ? -14.522 22.697 22.814 1 89.43 304 ASP A N 1
ATOM 2302 C CA . ASP A 1 304 ? -13.739 22.852 24.036 1 89.43 304 ASP A CA 1
ATOM 2303 C C . ASP A 1 304 ? -12.291 23.215 23.718 1 89.43 304 ASP A C 1
ATOM 2305 O O . ASP A 1 304 ? -11.44 23.237 24.61 1 89.43 304 ASP A O 1
ATOM 2309 N N . GLU A 1 305 ? -12.048 23.464 22.444 1 91.62 305 GLU A N 1
ATOM 2310 C CA . GLU A 1 305 ? -10.704 23.845 22.02 1 91.62 305 GLU A CA 1
ATOM 2311 C C . GLU A 1 305 ? -10.583 25.358 21.864 1 91.62 305 GLU A C 1
ATOM 2313 O O . GLU A 1 305 ? -11.452 25.998 21.268 1 91.62 305 GLU A O 1
ATOM 2318 N N . HIS A 1 306 ? -9.539 25.955 22.445 1 91.57 306 HIS A N 1
ATOM 2319 C CA . HIS A 1 306 ? -9.304 27.394 22.424 1 91.57 306 HIS A CA 1
ATOM 2320 C C . HIS A 1 306 ? -8.009 27.73 21.693 1 91.57 306 HIS A C 1
ATOM 2322 O O . HIS A 1 306 ? -6.942 27.794 22.309 1 91.57 306 HIS A O 1
ATOM 2328 N N . PRO A 1 307 ? -8.146 28.023 20.474 1 91.96 307 PRO A N 1
ATOM 2329 C CA . PRO A 1 307 ? -6.941 28.317 19.695 1 91.96 307 PRO A CA 1
ATOM 2330 C C . PRO A 1 307 ? -6.281 29.633 20.102 1 91.96 307 PRO A C 1
ATOM 2332 O O . PRO A 1 307 ? -6.97 30.575 20.501 1 91.96 307 PRO A O 1
ATOM 2335 N N . THR A 1 308 ? -5.016 29.663 20.071 1 91.57 308 THR A N 1
ATOM 2336 C CA . THR A 1 308 ? -4.214 30.869 20.239 1 91.57 308 THR A CA 1
ATOM 2337 C C . THR A 1 308 ? -3.375 31.139 18.993 1 91.57 308 THR A C 1
ATOM 2339 O O . THR A 1 308 ? -3.388 30.349 18.047 1 91.57 308 THR A O 1
ATOM 2342 N N . ALA A 1 309 ? -2.819 32.315 18.975 1 86.67 309 ALA A N 1
ATOM 2343 C CA . ALA A 1 309 ? -1.933 32.635 17.859 1 86.67 309 ALA A CA 1
ATOM 2344 C C . ALA A 1 309 ? -0.791 31.627 17.758 1 86.67 309 ALA A C 1
ATOM 2346 O O . ALA A 1 309 ? -0.197 31.25 18.771 1 86.67 309 ALA A O 1
ATOM 2347 N N . GLY A 1 310 ? -0.639 31.18 16.586 1 86.54 310 GLY A N 1
ATOM 2348 C CA . GLY A 1 310 ? 0.472 30.272 16.343 1 86.54 310 GLY A CA 1
ATOM 2349 C C . GLY A 1 310 ? 1.779 30.99 16.065 1 86.54 310 GLY A C 1
ATOM 2350 O O . GLY A 1 310 ? 1.872 32.208 16.232 1 86.54 310 GLY A O 1
ATOM 2351 N N . PRO A 1 311 ? 2.759 30.294 15.743 1 84.42 311 PRO A N 1
ATOM 2352 C CA . PRO A 1 311 ? 4.084 30.875 15.52 1 84.42 311 PRO A CA 1
ATOM 2353 C C . PRO A 1 311 ? 4.158 31.703 14.239 1 84.42 311 PRO A C 1
ATOM 2355 O O . PRO A 1 311 ? 5.105 32.469 14.047 1 84.42 311 PRO A O 1
ATOM 2358 N N . THR A 1 312 ? 3.215 31.42 13.307 1 82.6 312 THR A N 1
ATOM 2359 C CA . THR A 1 312 ? 3.068 32.231 12.104 1 82.6 312 THR A CA 1
ATOM 2360 C C . THR A 1 312 ? 1.602 32.585 11.867 1 82.6 312 THR A C 1
ATOM 2362 O O . THR A 1 312 ? 0.711 32.029 12.513 1 82.6 312 THR A O 1
ATOM 2365 N N . LYS A 1 313 ? 1.408 33.438 10.913 1 83.79 313 LYS A N 1
ATOM 2366 C CA . LYS A 1 313 ? 0.047 33.867 10.604 1 83.79 313 LYS A CA 1
ATOM 2367 C C . LYS A 1 313 ? -0.76 32.73 9.984 1 83.79 313 LYS A C 1
ATOM 2369 O O . LYS A 1 313 ? -1.992 32.738 10.031 1 83.79 313 LYS A O 1
ATOM 2374 N N . GLN A 1 314 ? -0.084 31.757 9.544 1 86.91 314 GLN A N 1
ATOM 2375 C CA . GLN A 1 314 ? -0.758 30.673 8.838 1 86.91 314 GLN A CA 1
ATOM 2376 C C . GLN A 1 314 ? -1.063 29.51 9.778 1 86.91 314 GLN A C 1
ATOM 2378 O O . GLN A 1 314 ? -1.709 28.538 9.381 1 86.91 314 GLN A O 1
ATOM 2383 N N . LEU A 1 315 ? -0.67 29.672 11.043 1 89.57 315 LEU A N 1
ATOM 2384 C CA . LEU A 1 315 ? -0.848 28.59 12.005 1 89.57 315 LEU A CA 1
ATOM 2385 C C . LEU A 1 315 ? -1.521 29.098 13.275 1 89.57 315 LEU A C 1
ATOM 2387 O O . LEU A 1 315 ? -1.188 30.176 13.772 1 89.57 315 LEU A O 1
ATOM 2391 N N . SER A 1 316 ? 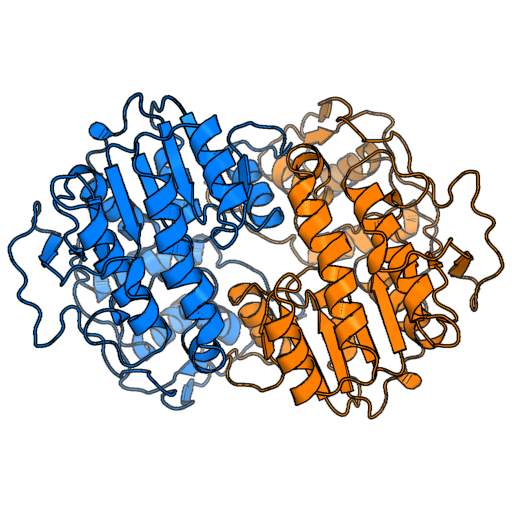-2.427 28.407 13.727 1 93.87 316 SER A N 1
ATOM 2392 C CA . SER A 1 316 ? -2.957 28.561 15.077 1 93.87 316 SER A CA 1
ATOM 2393 C C . SER A 1 316 ? -2.458 27.452 15.997 1 93.87 316 SER A C 1
ATOM 2395 O O . SER A 1 316 ? -2.079 26.375 15.531 1 93.87 316 SER A O 1
ATOM 2397 N N . ALA A 1 317 ? -2.427 27.751 17.253 1 95.42 317 ALA A N 1
ATOM 2398 C CA . ALA A 1 317 ? -1.956 26.76 18.218 1 95.42 317 ALA A CA 1
ATOM 2399 C C . ALA A 1 317 ? -3.069 26.361 19.182 1 95.42 317 ALA A C 1
ATOM 2401 O O . ALA A 1 317 ? -3.909 27.186 19.546 1 95.42 317 ALA A O 1
ATOM 2402 N N . LEU A 1 318 ? -3.01 25.11 19.525 1 95.41 318 LEU A N 1
ATOM 2403 C CA . LEU A 1 318 ? -4.005 24.547 20.431 1 95.41 318 LEU A CA 1
ATOM 2404 C C . LEU A 1 318 ? -3.365 23.544 21.385 1 95.41 318 LEU A C 1
ATOM 2406 O O . LEU A 1 318 ? -2.536 22.73 20.972 1 95.41 318 LEU A O 1
ATOM 2410 N N . ALA A 1 319 ? -3.764 23.725 22.687 1 94.7 319 ALA A N 1
ATOM 2411 C CA . ALA A 1 319 ? -3.388 22.688 23.645 1 94.7 319 ALA A CA 1
ATOM 2412 C C . ALA A 1 319 ? -4.455 21.6 23.722 1 94.7 319 ALA A C 1
ATOM 2414 O O . ALA A 1 319 ? -5.652 21.89 23.662 1 94.7 319 ALA A O 1
ATOM 2415 N N . VAL A 1 320 ? -3.989 20.373 23.829 1 95.78 320 VAL A N 1
ATOM 2416 C CA . VAL A 1 320 ? -4.921 19.267 24.023 1 95.78 320 VAL A CA 1
ATOM 2417 C C . VAL A 1 320 ? -4.541 18.483 25.277 1 95.78 320 VAL A C 1
ATOM 2419 O O . VAL A 1 320 ? -3.376 18.476 25.682 1 95.78 320 VAL A O 1
ATOM 2422 N N . PRO A 1 321 ? -5.527 17.859 25.934 1 95.62 321 PRO A N 1
ATOM 2423 C CA . PRO A 1 321 ? -5.186 17.059 27.112 1 95.62 321 PRO A CA 1
ATOM 2424 C C . PRO A 1 321 ? -4.265 15.886 26.783 1 95.62 321 PRO A C 1
ATOM 2426 O O . PRO A 1 321 ? -4.542 15.12 25.856 1 95.62 321 PRO A O 1
ATOM 2429 N N . ALA A 1 322 ? -3.231 15.77 27.575 1 97.85 322 ALA A N 1
ATOM 2430 C CA . ALA A 1 322 ? -2.262 14.695 27.375 1 97.85 322 ALA A CA 1
ATOM 2431 C C . ALA A 1 322 ? -2.874 13.337 27.705 1 97.85 322 ALA A C 1
ATOM 2433 O O . ALA A 1 322 ? -3.727 13.231 28.589 1 97.85 322 ALA A O 1
ATOM 2434 N N . LEU A 1 323 ? -2.444 12.332 27.027 1 98.32 323 LEU A N 1
ATOM 2435 C CA . LEU A 1 323 ? -2.819 10.942 27.261 1 98.32 323 LEU A CA 1
ATOM 2436 C C . LEU A 1 323 ? -1.582 10.06 27.396 1 98.32 323 LEU A C 1
ATOM 2438 O O . LEU A 1 323 ? -0.786 9.953 26.46 1 98.32 323 LEU A O 1
ATOM 2442 N N . ALA A 1 324 ? -1.408 9.438 28.562 1 97.86 324 ALA A N 1
ATOM 2443 C CA . ALA A 1 324 ? -0.292 8.516 28.754 1 97.86 324 ALA A CA 1
ATOM 2444 C C . ALA A 1 324 ? -0.56 7.18 28.066 1 97.86 324 ALA A C 1
ATOM 2446 O O . ALA A 1 324 ? -1.69 6.686 28.074 1 97.86 324 ALA A O 1
ATOM 2447 N N . PRO A 1 325 ? 0.462 6.622 27.479 1 96.32 325 PRO A N 1
ATOM 2448 C CA . PRO A 1 325 ? 0.268 5.331 26.816 1 96.32 325 PRO A CA 1
ATOM 2449 C C . PRO A 1 325 ? -0.342 4.279 27.739 1 96.32 325 PRO A C 1
ATOM 2451 O O . PRO A 1 325 ? -1.081 3.403 27.281 1 96.32 325 PRO A O 1
ATOM 2454 N N . ALA A 1 326 ? -0.07 4.337 28.96 1 96.1 326 ALA A N 1
ATOM 2455 C CA . ALA A 1 326 ? -0.572 3.373 29.935 1 96.1 326 ALA A CA 1
ATOM 2456 C C . ALA A 1 326 ? -2.091 3.454 30.054 1 96.1 326 ALA A C 1
ATOM 2458 O O . ALA A 1 326 ? -2.731 2.522 30.547 1 96.1 326 ALA A O 1
ATOM 2459 N N . ASP A 1 327 ? -2.72 4.55 29.616 1 95.66 327 ASP A N 1
ATOM 2460 C CA . ASP A 1 327 ? -4.157 4.772 29.74 1 95.66 327 ASP A CA 1
ATOM 2461 C C . ASP A 1 327 ? -4.886 4.373 28.458 1 95.66 327 ASP A C 1
ATOM 2463 O O . ASP A 1 327 ? -6.086 4.618 28.319 1 95.66 327 ASP A O 1
ATOM 2467 N N . LEU A 1 328 ? -4.187 3.783 27.522 1 92.91 328 LEU A N 1
ATOM 2468 C CA . LEU A 1 328 ? -4.785 3.354 26.262 1 92.91 328 LEU A CA 1
ATOM 2469 C C . LEU A 1 328 ? -5.639 2.107 26.463 1 92.91 328 LEU A C 1
ATOM 2471 O O . LEU A 1 328 ? -5.3 1.24 27.272 1 92.91 328 LEU A O 1
ATOM 2475 N N . MET B 1 1 ? 10.112 19.527 -16.682 1 23.98 1 MET B N 1
ATOM 2476 C CA . MET B 1 1 ? 8.819 18.961 -17.053 1 23.98 1 MET B CA 1
ATOM 2477 C C . MET B 1 1 ? 8.688 17.527 -16.55 1 23.98 1 MET B C 1
ATOM 2479 O O . MET B 1 1 ? 7.794 16.795 -16.976 1 23.98 1 MET B O 1
ATOM 2483 N N . ILE B 1 2 ? 9.887 16.996 -16.212 1 32.81 2 ILE B N 1
ATOM 2484 C CA . ILE B 1 2 ? 10.046 15.577 -15.916 1 32.81 2 ILE B CA 1
ATOM 2485 C C . ILE B 1 2 ? 9.293 15.229 -14.634 1 32.81 2 ILE B C 1
ATOM 2487 O O . ILE B 1 2 ? 9.904 14.863 -13.628 1 32.81 2 ILE B O 1
ATOM 2491 N N . GLY B 1 3 ? 8.48 16.106 -14.112 1 34.25 3 GLY B N 1
ATOM 2492 C CA . GLY B 1 3 ? 7.964 16.007 -12.756 1 34.25 3 GLY B CA 1
ATOM 2493 C C . GLY B 1 3 ? 7.54 14.6 -12.38 1 34.25 3 GLY B C 1
ATOM 2494 O O . GLY B 1 3 ? 8.383 13.718 -12.207 1 34.25 3 GLY B O 1
ATOM 2495 N N . ALA B 1 4 ? 6.096 14.438 -11.907 1 37.78 4 ALA B N 1
ATOM 2496 C CA . ALA B 1 4 ? 5.436 13.531 -10.973 1 37.78 4 ALA B CA 1
ATOM 2497 C C . ALA B 1 4 ? 5.145 12.184 -11.629 1 37.78 4 ALA B C 1
ATOM 2499 O O . ALA B 1 4 ? 3.998 11.732 -11.651 1 37.78 4 ALA B O 1
ATOM 2500 N N . MET B 1 5 ? 5.858 11.772 -12.746 1 37.38 5 MET B N 1
ATOM 2501 C CA . MET B 1 5 ? 5.428 10.472 -13.254 1 37.38 5 MET B CA 1
ATOM 2502 C C . MET B 1 5 ? 5.659 9.379 -12.215 1 37.38 5 MET B C 1
ATOM 2504 O O . MET B 1 5 ? 5.868 8.216 -12.567 1 37.38 5 MET B O 1
ATOM 2508 N N . HIS B 1 6 ? 6.035 9.63 -11.079 1 41.91 6 HIS B N 1
ATOM 2509 C CA . HIS B 1 6 ? 6.587 8.631 -10.172 1 41.91 6 HIS B CA 1
ATOM 2510 C C . HIS B 1 6 ? 5.674 7.413 -10.071 1 41.91 6 HIS B C 1
ATOM 2512 O O . HIS B 1 6 ? 6.152 6.282 -9.951 1 41.91 6 HIS B O 1
ATOM 2518 N N . GLN B 1 7 ? 4.408 7.615 -9.811 1 50.68 7 GLN B N 1
ATOM 2519 C CA . GLN B 1 7 ? 3.612 6.466 -9.393 1 50.68 7 GLN B CA 1
ATOM 2520 C C . GLN B 1 7 ? 2.727 5.967 -10.531 1 50.68 7 GLN B C 1
ATOM 2522 O O . GLN B 1 7 ? 1.682 5.358 -10.29 1 50.68 7 GLN B O 1
ATOM 2527 N N . LEU B 1 8 ? 3.295 6.163 -11.753 1 57.64 8 LEU B N 1
ATOM 2528 C CA . LEU B 1 8 ? 2.244 5.859 -12.718 1 57.64 8 LEU B CA 1
ATOM 2529 C C . LEU B 1 8 ? 2.332 4.408 -13.178 1 57.64 8 LEU B C 1
ATOM 2531 O O . LEU B 1 8 ? 3.423 3.908 -13.463 1 57.64 8 LEU B O 1
ATOM 2535 N N . PRO B 1 9 ? 1.328 3.765 -13.037 1 66.01 9 PRO B N 1
ATOM 2536 C CA . PRO B 1 9 ? 1.251 2.464 -13.706 1 66.01 9 PRO B CA 1
ATOM 2537 C C . PRO B 1 9 ? 1.643 2.534 -15.18 1 66.01 9 PRO B C 1
ATOM 2539 O O . PRO B 1 9 ? 1.654 3.618 -15.769 1 66.01 9 PRO B O 1
ATOM 2542 N N . LEU B 1 10 ? 2.134 1.468 -15.741 1 80.36 10 LEU B N 1
ATOM 2543 C CA . LEU B 1 10 ? 2.396 1.375 -17.173 1 80.36 10 LEU B CA 1
ATOM 2544 C C . LEU B 1 10 ? 1.143 1.705 -17.978 1 80.36 10 LEU B C 1
ATOM 2546 O O . LEU B 1 10 ? 0.039 1.3 -17.608 1 80.36 10 LEU B O 1
ATOM 2550 N N . PRO B 1 11 ? 1.266 2.455 -19.028 1 81.54 11 PRO B N 1
ATOM 2551 C CA . PRO B 1 11 ? 0.123 2.67 -19.919 1 81.54 11 PRO B CA 1
ATOM 2552 C C . PRO B 1 11 ? -0.434 1.367 -20.488 1 81.54 11 PRO B C 1
ATOM 2554 O O . PRO B 1 11 ? 0.327 0.443 -20.786 1 81.54 11 PRO B O 1
ATOM 2557 N N . ASP B 1 12 ? -1.671 1.317 -20.722 1 82.46 12 ASP B N 1
ATOM 2558 C CA . ASP B 1 12 ? -2.352 0.121 -21.208 1 82.46 12 ASP B CA 1
ATOM 2559 C C . ASP B 1 12 ? -1.766 -0.343 -22.539 1 82.46 12 ASP B C 1
ATOM 2561 O O . ASP B 1 12 ? -1.665 -1.545 -22.794 1 82.46 12 ASP B O 1
ATOM 2565 N N . GLU B 1 13 ? -1.433 0.61 -23.356 1 87.69 13 GLU B N 1
ATOM 2566 C CA . GLU B 1 13 ? -0.878 0.274 -24.664 1 87.69 13 GLU B CA 1
ATOM 2567 C C . GLU B 1 13 ? 0.459 -0.448 -24.528 1 87.69 13 GLU B C 1
ATOM 2569 O O . GLU B 1 13 ? 0.754 -1.369 -25.292 1 87.69 13 GLU B O 1
ATOM 2574 N N . VAL B 1 14 ? 1.221 -0.007 -23.557 1 89.44 14 VAL B N 1
ATOM 2575 C CA . VAL B 1 14 ? 2.517 -0.631 -23.306 1 89.44 14 VAL B CA 1
ATOM 2576 C C . VAL B 1 14 ? 2.314 -2.037 -22.746 1 89.44 14 VAL B C 1
ATOM 2578 O O . VAL B 1 14 ? 3.006 -2.976 -23.146 1 89.44 14 VAL B O 1
ATOM 2581 N N . LYS B 1 15 ? 1.361 -2.216 -21.88 1 88.21 15 LYS B N 1
ATOM 2582 C CA . LYS B 1 15 ? 1.055 -3.523 -21.306 1 88.21 15 LYS B CA 1
ATOM 2583 C C . LYS B 1 15 ? 0.627 -4.512 -22.386 1 88.21 15 LYS B C 1
ATOM 2585 O O . LYS B 1 15 ? 1.077 -5.659 -22.398 1 88.21 15 LYS B O 1
ATOM 2590 N N . THR B 1 16 ? -0.259 -4.071 -23.235 1 87.5 16 THR B N 1
ATOM 2591 C CA . THR B 1 16 ? -0.754 -4.912 -24.32 1 87.5 16 THR B CA 1
ATOM 2592 C C . THR B 1 16 ? 0.386 -5.329 -25.244 1 87.5 16 THR B C 1
ATOM 2594 O O . THR B 1 16 ? 0.482 -6.495 -25.634 1 87.5 16 THR B O 1
ATOM 2597 N N . TRP B 1 17 ? 1.157 -4.361 -25.65 1 91.25 17 TRP B N 1
ATOM 2598 C CA . TRP B 1 17 ? 2.297 -4.644 -26.516 1 91.25 17 TRP B CA 1
ATOM 2599 C C . TRP B 1 17 ? 3.239 -5.65 -25.865 1 91.25 17 TRP B C 1
ATOM 2601 O O . TRP B 1 17 ? 3.665 -6.615 -26.504 1 91.25 17 TRP B O 1
ATOM 2611 N N . LEU B 1 18 ? 3.534 -5.411 -24.6 1 90.03 18 LEU B N 1
ATOM 2612 C CA . LEU B 1 18 ? 4.436 -6.288 -23.862 1 90.03 18 LEU B CA 1
ATOM 2613 C C . LEU B 1 18 ? 3.888 -7.71 -23.807 1 90.03 18 LEU B C 1
ATOM 2615 O O . LEU B 1 18 ? 4.643 -8.676 -23.934 1 90.03 18 LEU B O 1
ATOM 2619 N N . ASN B 1 19 ? 2.632 -7.813 -23.557 1 86.04 19 ASN B N 1
ATOM 2620 C CA . ASN B 1 19 ? 2.004 -9.129 -23.515 1 86.04 19 ASN B CA 1
ATOM 2621 C C . ASN B 1 19 ? 2.172 -9.872 -24.837 1 86.04 19 ASN B C 1
ATOM 2623 O O . ASN B 1 19 ? 2.415 -11.081 -24.848 1 86.04 19 ASN B O 1
ATOM 2627 N N . ASN B 1 20 ? 2.033 -9.149 -25.875 1 87.31 20 ASN B N 1
ATOM 2628 C CA . ASN B 1 20 ? 2.223 -9.748 -27.192 1 87.31 20 ASN B CA 1
ATOM 2629 C C . ASN B 1 20 ? 3.675 -10.164 -27.413 1 87.31 20 ASN B C 1
ATOM 2631 O O . ASN B 1 20 ? 3.941 -11.231 -27.969 1 87.31 20 ASN B O 1
ATOM 2635 N N . GLN B 1 21 ? 4.581 -9.357 -27.057 1 88.63 21 GLN B N 1
ATOM 2636 C CA . GLN B 1 21 ? 6.002 -9.658 -27.202 1 88.63 21 GLN B CA 1
ATOM 2637 C C . GLN B 1 21 ? 6.392 -10.879 -26.374 1 88.63 21 GLN B C 1
ATOM 2639 O O . GLN B 1 21 ? 7.231 -11.679 -26.796 1 88.63 21 GLN B O 1
ATOM 2644 N N . LEU B 1 22 ? 5.806 -10.962 -25.222 1 85.93 22 LEU B N 1
ATOM 2645 C CA . LEU B 1 22 ? 6.135 -12.055 -24.313 1 85.93 22 LEU B CA 1
ATOM 2646 C C . LEU B 1 22 ? 5.74 -13.4 -24.915 1 85.93 22 LEU B C 1
ATOM 2648 O O . LEU B 1 22 ? 6.447 -14.395 -24.739 1 85.93 22 LEU B O 1
ATOM 2652 N N . THR B 1 23 ? 4.558 -13.47 -25.508 1 83.34 23 THR B N 1
ATOM 2653 C CA . THR B 1 23 ? 4.119 -14.703 -26.153 1 83.34 23 THR B CA 1
ATOM 2654 C C . THR B 1 23 ? 5.155 -15.183 -27.164 1 83.34 23 THR B C 1
ATOM 2656 O O . THR B 1 23 ? 5.482 -16.371 -27.21 1 83.34 23 THR B O 1
ATOM 2659 N N . GLU B 1 24 ? 5.684 -14.271 -27.795 1 85.24 24 GLU B N 1
ATOM 2660 C CA . GLU B 1 24 ? 6.69 -14.606 -28.799 1 85.24 24 GLU B CA 1
ATOM 2661 C C . GLU B 1 24 ? 8.004 -15.023 -28.146 1 85.24 24 GLU B C 1
ATOM 2663 O O . GLU B 1 24 ? 8.632 -15.996 -28.568 1 85.24 24 GLU B O 1
ATOM 2668 N N . MET B 1 25 ? 8.377 -14.317 -27.174 1 88.34 25 MET B N 1
ATOM 2669 C CA . MET B 1 25 ? 9.695 -14.504 -26.574 1 88.34 25 MET B CA 1
ATOM 2670 C C . MET B 1 25 ? 9.737 -15.782 -25.742 1 88.34 25 MET B C 1
ATOM 2672 O O . MET B 1 25 ? 10.782 -16.426 -25.639 1 88.34 25 MET B O 1
ATOM 2676 N N . THR B 1 26 ? 8.622 -16.165 -25.166 1 88.34 26 THR B N 1
ATOM 2677 C CA . THR B 1 26 ? 8.614 -17.303 -24.253 1 88.34 26 THR B CA 1
ATOM 2678 C C . THR B 1 26 ? 8.147 -18.567 -24.97 1 88.34 26 THR B C 1
ATOM 2680 O O . THR B 1 26 ? 8.379 -19.68 -24.492 1 88.34 26 THR B O 1
ATOM 2683 N N . GLY B 1 27 ? 7.415 -18.423 -26.047 1 81.24 27 GLY B N 1
ATOM 2684 C CA . GLY B 1 27 ? 6.849 -19.552 -26.767 1 81.24 27 GLY B CA 1
ATOM 2685 C C . GLY B 1 27 ? 5.598 -20.11 -26.113 1 81.24 27 GLY B C 1
ATOM 2686 O O . GLY B 1 27 ? 5.121 -21.183 -26.488 1 81.24 27 GLY B O 1
ATOM 2687 N N . ARG B 1 28 ? 5.142 -19.436 -25.204 1 78.85 28 ARG B N 1
ATOM 2688 C CA . ARG B 1 28 ? 3.957 -19.926 -24.507 1 78.85 28 ARG B CA 1
ATOM 2689 C C . ARG B 1 28 ? 2.685 -19.555 -25.261 1 78.85 28 ARG B C 1
ATOM 2691 O O . ARG B 1 28 ? 2.523 -18.411 -25.691 1 78.85 28 ARG B O 1
ATOM 2698 N N . ALA B 1 29 ? 1.907 -20.469 -25.402 1 68.62 29 ALA B N 1
ATOM 2699 C CA . ALA B 1 29 ? 0.63 -20.224 -26.068 1 68.62 29 ALA B CA 1
ATOM 2700 C C . ALA B 1 29 ? -0.336 -19.483 -25.149 1 68.62 29 ALA B C 1
ATOM 2702 O O . ALA B 1 29 ? -0.165 -19.484 -23.927 1 68.62 29 ALA B O 1
ATOM 2703 N N . ALA B 1 30 ? -1.16 -18.794 -25.943 1 68.56 30 ALA B N 1
ATOM 2704 C CA . ALA B 1 30 ? -2.251 -18.174 -25.196 1 68.56 30 ALA B CA 1
ATOM 2705 C C . ALA B 1 30 ? -3.052 -19.219 -24.425 1 68.56 30 ALA B C 1
ATOM 2707 O O . ALA B 1 30 ? -3.312 -20.311 -24.935 1 68.56 30 ALA B O 1
ATOM 2708 N N . ALA B 1 31 ? -3.166 -19.034 -23.099 1 70.6 31 ALA B N 1
ATOM 2709 C CA . ALA B 1 31 ? -3.878 -19.982 -22.244 1 70.6 31 ALA B CA 1
ATOM 2710 C C . ALA B 1 31 ? -5.367 -20.006 -22.575 1 70.6 31 ALA B C 1
ATOM 2712 O O . ALA B 1 31 ? -5.952 -18.974 -22.912 1 70.6 31 ALA B O 1
ATOM 2713 N N . LYS B 1 32 ? -5.878 -21.203 -22.617 1 80.01 32 LYS B N 1
ATOM 2714 C CA . LYS B 1 32 ? -7.331 -21.329 -22.672 1 80.01 32 LYS B CA 1
ATOM 2715 C C . LYS B 1 32 ? -7.979 -20.779 -21.404 1 80.01 32 LYS B C 1
ATOM 2717 O O . LYS B 1 32 ? -7.33 -20.687 -20.36 1 80.01 32 LYS B O 1
ATOM 2722 N N . ARG B 1 33 ? -9.176 -20.417 -21.587 1 86.78 33 ARG B N 1
ATOM 2723 C CA . ARG B 1 33 ? -9.922 -19.929 -20.432 1 86.78 33 ARG B CA 1
ATOM 2724 C C . ARG B 1 33 ? -10.028 -21.003 -19.355 1 86.78 33 ARG B C 1
ATOM 2726 O O . ARG B 1 33 ? -10.348 -22.156 -19.65 1 86.78 33 ARG B O 1
ATOM 2733 N N . ALA B 1 34 ? -9.73 -20.632 -18.168 1 90.98 34 ALA B N 1
ATOM 2734 C CA . ALA B 1 34 ? -9.752 -21.55 -17.032 1 90.98 34 ALA B CA 1
ATOM 2735 C C . ALA B 1 34 ? -11.16 -22.082 -16.784 1 90.98 34 ALA B C 1
ATOM 2737 O O . ALA B 1 34 ? -12.145 -21.364 -16.974 1 90.98 34 ALA B O 1
ATOM 2738 N N . ASP B 1 35 ? -11.263 -23.335 -16.441 1 92.84 35 ASP B N 1
ATOM 2739 C CA . ASP B 1 35 ? -12.513 -23.859 -15.901 1 92.84 35 ASP B CA 1
ATOM 2740 C C . ASP B 1 35 ? -12.779 -23.311 -14.5 1 92.84 35 ASP B C 1
ATOM 2742 O O . ASP B 1 35 ? -12.074 -23.653 -13.549 1 92.84 35 ASP B O 1
ATOM 2746 N N . THR B 1 36 ? -13.755 -22.481 -14.364 1 96.07 36 THR B N 1
ATOM 2747 C CA . THR B 1 36 ? -14.056 -21.837 -13.09 1 96.07 36 THR B CA 1
ATOM 2748 C C . THR B 1 36 ? -15.37 -22.36 -12.517 1 96.07 36 THR B C 1
ATOM 2750 O O . THR B 1 36 ? -15.987 -21.709 -11.672 1 96.07 36 THR B O 1
ATOM 2753 N N . SER B 1 37 ? -15.836 -23.514 -13.002 1 97.05 37 SER B N 1
ATOM 2754 C CA . SER B 1 37 ? -17.125 -24.056 -12.585 1 97.05 37 SER B CA 1
ATOM 2755 C C . SER B 1 37 ? -17.144 -24.349 -11.089 1 97.05 37 SER B C 1
ATOM 2757 O O . SER B 1 37 ? -18.187 -24.236 -10.442 1 97.05 37 SER B O 1
ATOM 2759 N N . TYR B 1 38 ? -16.037 -24.673 -10.532 1 97.52 38 TYR B N 1
ATOM 2760 C CA . TYR B 1 38 ? -15.949 -25.037 -9.122 1 97.52 38 TYR B CA 1
ATOM 2761 C C . TYR B 1 38 ? -16.199 -23.828 -8.23 1 97.52 38 TYR B C 1
ATOM 2763 O O . TYR B 1 38 ? -16.419 -23.972 -7.025 1 97.52 38 TYR B O 1
ATOM 2771 N N . LEU B 1 39 ? -16.242 -22.643 -8.81 1 98.5 39 LEU B N 1
ATOM 2772 C CA . LEU B 1 39 ? -16.426 -21.408 -8.055 1 98.5 39 LEU B CA 1
ATOM 2773 C C . LEU B 1 39 ? -17.894 -20.994 -8.04 1 98.5 39 LEU B C 1
ATOM 2775 O O . LEU B 1 39 ? -18.293 -20.137 -7.249 1 98.5 39 LEU B O 1
ATOM 2779 N N . CYS B 1 40 ? -18.722 -21.531 -8.908 1 98.22 40 CYS B N 1
ATOM 2780 C CA . CYS B 1 40 ? -20.116 -21.129 -9.055 1 98.22 40 CYS B CA 1
ATOM 2781 C C . CYS B 1 40 ? -20.877 -21.31 -7.747 1 98.22 40 CYS B C 1
ATOM 2783 O O . CYS B 1 40 ? -20.879 -22.399 -7.171 1 98.22 40 CYS B O 1
ATOM 2785 N N . GLY B 1 41 ? -21.453 -20.222 -7.295 1 98.59 41 GLY B N 1
ATOM 2786 C CA . GLY B 1 41 ? -22.268 -20.254 -6.091 1 98.59 41 GLY B CA 1
ATOM 2787 C C . GLY B 1 41 ? -21.447 -20.305 -4.816 1 98.59 41 GLY B C 1
ATOM 2788 O O . GLY B 1 41 ? -21.987 -20.541 -3.733 1 98.59 41 GLY B O 1
ATOM 2789 N N . LYS B 1 42 ? -20.19 -20.067 -4.917 1 98.72 42 LYS B N 1
ATOM 2790 C CA . LYS B 1 42 ? -19.316 -20.187 -3.753 1 98.72 42 LYS B CA 1
ATOM 2791 C C . LYS B 1 42 ? -18.998 -18.817 -3.161 1 98.72 42 LYS B C 1
ATOM 2793 O O . LYS B 1 42 ? -19.105 -17.798 -3.847 1 98.72 42 LYS B O 1
ATOM 2798 N N . ARG B 1 43 ? -18.672 -18.796 -1.876 1 98.8 43 ARG B N 1
ATOM 2799 C CA . ARG B 1 43 ? -18.047 -17.646 -1.233 1 98.8 43 ARG B CA 1
ATOM 2800 C C . ARG B 1 43 ? -16.531 -17.686 -1.392 1 98.8 43 ARG B C 1
ATOM 2802 O O . ARG B 1 43 ? -15.879 -18.629 -0.941 1 98.8 43 ARG B O 1
ATOM 2809 N N . VAL B 1 44 ? -16.027 -16.671 -2.039 1 98.9 44 VAL B N 1
ATOM 2810 C CA . VAL B 1 44 ? -14.61 -16.637 -2.383 1 98.9 44 VAL B CA 1
ATOM 2811 C C . VAL B 1 44 ? -13.932 -15.47 -1.669 1 98.9 44 VAL B C 1
ATOM 2813 O O . VAL B 1 44 ? -14.469 -14.36 -1.632 1 98.9 44 VAL B O 1
ATOM 2816 N N . LEU B 1 45 ? -12.813 -15.741 -1.041 1 98.91 45 LEU B N 1
ATOM 2817 C CA . LEU B 1 45 ? -12.019 -14.699 -0.4 1 98.91 45 LEU B CA 1
ATOM 2818 C C . LEU B 1 45 ? -10.635 -14.603 -1.033 1 98.91 45 LEU B C 1
ATOM 2820 O O . LEU B 1 45 ? -9.975 -15.621 -1.252 1 98.91 45 LEU B O 1
ATOM 2824 N N . VAL B 1 46 ? -10.216 -13.399 -1.364 1 98.93 46 VAL B N 1
ATOM 2825 C CA . VAL B 1 46 ? -8.886 -13.115 -1.895 1 98.93 46 VAL B CA 1
ATOM 2826 C C . VAL B 1 46 ? -8.111 -12.246 -0.908 1 98.93 46 VAL B C 1
ATOM 2828 O O . VAL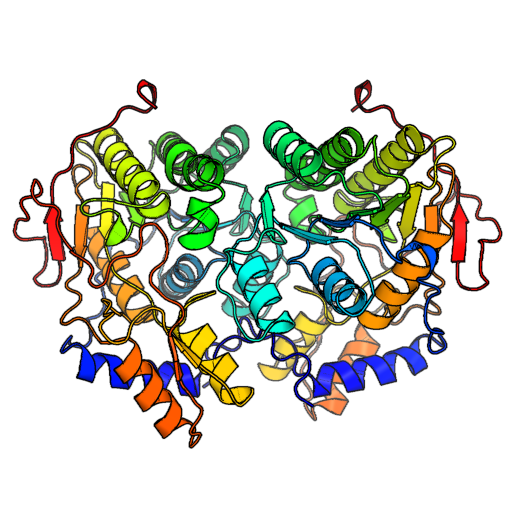 B 1 46 ? -8.495 -11.105 -0.641 1 98.93 46 VAL B O 1
ATOM 2831 N N . THR B 1 47 ? -7.045 -12.811 -0.325 1 98.91 47 THR B N 1
ATOM 2832 C CA . THR B 1 47 ? -6.161 -11.955 0.458 1 98.91 47 THR B CA 1
ATOM 2833 C C . THR B 1 47 ? -5.184 -11.214 -0.449 1 98.91 47 THR B C 1
ATOM 2835 O O . THR B 1 47 ? -4.823 -11.709 -1.519 1 98.91 47 THR B O 1
ATOM 2838 N N . GLY B 1 48 ? -4.692 -10.035 0.053 1 98.43 48 GLY B N 1
ATOM 2839 C CA . GLY B 1 48 ? -3.856 -9.23 -0.823 1 98.43 48 GLY B CA 1
ATOM 2840 C C . GLY B 1 48 ? -4.59 -8.724 -2.05 1 98.43 48 GLY B C 1
ATOM 2841 O O . GLY B 1 48 ? -4.006 -8.622 -3.131 1 98.43 48 GLY B O 1
ATOM 2842 N N . ALA B 1 49 ? -5.86 -8.414 -1.904 1 98.36 49 ALA B N 1
ATOM 2843 C CA . ALA B 1 49 ? -6.721 -8.065 -3.031 1 98.36 49 ALA B CA 1
ATOM 2844 C C . ALA B 1 49 ? -6.281 -6.752 -3.672 1 98.36 49 ALA B C 1
ATOM 2846 O O . ALA B 1 49 ? -6.54 -6.513 -4.853 1 98.36 49 ALA B O 1
ATOM 2847 N N . GLY B 1 50 ? -5.593 -5.95 -2.924 1 95.42 50 GLY B N 1
ATOM 2848 C CA . GLY B 1 50 ? -5.177 -4.649 -3.424 1 95.42 50 GLY B CA 1
ATOM 2849 C C . GLY B 1 50 ? -3.857 -4.691 -4.17 1 95.42 50 GLY B C 1
ATOM 2850 O O . GLY B 1 50 ? -3.453 -3.702 -4.785 1 95.42 50 GLY B O 1
ATOM 2851 N N . GLY B 1 51 ? -3.197 -5.833 -4.088 1 95.36 51 GLY B N 1
ATOM 2852 C CA . GLY B 1 51 ? -1.951 -6.013 -4.816 1 95.36 51 GLY B CA 1
ATOM 2853 C C . GLY B 1 51 ? -2.159 -6.365 -6.277 1 95.36 51 GLY B C 1
ATOM 2854 O O . GLY B 1 51 ? -3.297 -6.458 -6.742 1 95.36 51 GLY B O 1
ATOM 2855 N N . SER B 1 52 ? -1.114 -6.589 -7.015 1 94.02 52 SER B N 1
ATOM 2856 C CA . SER B 1 52 ? -1.198 -6.826 -8.453 1 94.02 52 SER B CA 1
ATOM 2857 C C . SER B 1 52 ? -1.921 -8.134 -8.756 1 94.02 52 SER B C 1
ATOM 2859 O O . SER B 1 52 ? -2.866 -8.158 -9.547 1 94.02 52 SER B O 1
ATOM 2861 N N . ILE B 1 53 ? -1.478 -9.189 -8.103 1 96.37 53 ILE B N 1
ATOM 2862 C CA . ILE B 1 53 ? -2.067 -10.497 -8.37 1 96.37 53 ILE B CA 1
ATOM 2863 C C . ILE B 1 53 ? -3.49 -10.544 -7.819 1 96.37 53 ILE B C 1
ATOM 2865 O O . ILE B 1 53 ? -4.42 -10.955 -8.517 1 96.37 53 ILE B O 1
ATOM 2869 N N . GLY B 1 54 ? -3.636 -10.095 -6.602 1 97.9 54 GLY B N 1
ATOM 2870 C CA . GLY B 1 54 ? -4.953 -10.102 -5.984 1 97.9 54 GLY B CA 1
ATOM 2871 C C . GLY B 1 54 ? -5.984 -9.314 -6.769 1 97.9 54 GLY B C 1
ATOM 2872 O O . GLY B 1 54 ? -7.1 -9.789 -6.99 1 97.9 54 GLY B O 1
ATOM 2873 N N . ALA B 1 55 ? -5.597 -8.164 -7.195 1 96.64 55 ALA B N 1
ATOM 2874 C CA . ALA B 1 55 ? -6.525 -7.313 -7.934 1 96.64 55 ALA B CA 1
ATOM 2875 C C . ALA B 1 55 ? -6.921 -7.954 -9.261 1 96.64 55 ALA B C 1
ATOM 2877 O O . ALA B 1 55 ? -8.084 -7.891 -9.666 1 96.64 55 ALA B O 1
ATOM 2878 N N . GLU B 1 56 ? -5.951 -8.543 -9.944 1 96.01 56 GLU B N 1
ATOM 2879 C CA . GLU B 1 56 ? -6.249 -9.21 -11.208 1 96.01 56 GLU B CA 1
ATOM 2880 C C . GLU B 1 56 ? -7.15 -10.422 -10.994 1 96.01 56 GLU B C 1
ATOM 2882 O O . GLU B 1 56 ? -8.056 -10.677 -11.79 1 96.01 56 GLU B O 1
ATOM 2887 N N . LEU B 1 57 ? -6.913 -11.169 -9.919 1 98.04 57 LEU B N 1
ATOM 2888 C CA . LEU B 1 57 ? -7.801 -12.279 -9.59 1 98.04 57 LEU B CA 1
ATOM 2889 C C . LEU B 1 57 ? -9.225 -11.785 -9.356 1 98.04 57 LEU B C 1
ATOM 2891 O O . LEU B 1 57 ? -10.18 -12.358 -9.886 1 98.04 57 LEU B O 1
ATOM 2895 N N . VAL B 1 58 ? -9.343 -10.725 -8.599 1 98.26 58 VAL B N 1
ATOM 2896 C CA . VAL B 1 58 ? -10.656 -10.164 -8.294 1 98.26 58 VAL B CA 1
ATOM 2897 C C . VAL B 1 58 ? -11.349 -9.74 -9.587 1 98.26 58 VAL B C 1
ATOM 2899 O O . VAL B 1 58 ? -12.544 -9.987 -9.768 1 98.26 58 VAL B O 1
ATOM 2902 N N . ARG B 1 59 ? -10.642 -9.175 -10.475 1 96.39 59 ARG B N 1
ATOM 2903 C CA . ARG B 1 59 ? -11.201 -8.747 -11.753 1 96.39 59 ARG B CA 1
ATOM 2904 C C . ARG B 1 59 ? -11.763 -9.932 -12.53 1 96.39 59 ARG B C 1
ATOM 2906 O O . ARG B 1 59 ? -12.82 -9.827 -13.156 1 96.39 59 ARG B O 1
ATOM 2913 N N . GLN B 1 60 ? -11.057 -11.004 -12.515 1 96.94 60 GLN B N 1
ATOM 2914 C CA . GLN B 1 60 ? -11.484 -12.186 -13.257 1 96.94 60 GLN B CA 1
ATOM 2915 C C . GLN B 1 60 ? -12.597 -12.926 -12.521 1 96.94 60 GLN B C 1
ATOM 2917 O O . GLN B 1 60 ? -13.433 -13.581 -13.146 1 96.94 60 GLN B O 1
ATOM 2922 N N . LEU B 1 61 ? -12.698 -12.766 -11.215 1 98.33 61 LEU B N 1
ATOM 2923 C CA . LEU B 1 61 ? -13.685 -13.451 -10.386 1 98.33 61 LEU B CA 1
ATOM 2924 C C . LEU B 1 61 ? -15.005 -12.688 -10.372 1 98.33 61 LEU B C 1
ATOM 2926 O O . LEU B 1 61 ? -16.075 -13.293 -10.274 1 98.33 61 LEU B O 1
ATOM 2930 N N . ALA B 1 62 ? -14.936 -11.42 -10.451 1 97.12 62 ALA B N 1
ATOM 2931 C CA . ALA B 1 62 ? -16.06 -10.518 -10.218 1 97.12 62 ALA B CA 1
ATOM 2932 C C . ALA B 1 62 ? -17.229 -10.848 -11.141 1 97.12 62 ALA B C 1
ATOM 2934 O O . ALA B 1 62 ? -18.389 -10.802 -10.725 1 97.12 62 ALA B O 1
ATOM 2935 N N . PRO B 1 63 ? -16.936 -11.249 -12.431 1 96.84 63 PRO B N 1
ATOM 2936 C CA . PRO B 1 63 ? -18.06 -11.514 -13.332 1 96.84 63 PRO B CA 1
ATOM 2937 C C . PRO B 1 63 ? -18.668 -12.9 -13.126 1 96.84 63 PRO B C 1
ATOM 2939 O O . PRO B 1 63 ? -19.691 -13.226 -13.734 1 96.84 63 PRO B O 1
ATOM 2942 N N . LEU B 1 64 ? -18.097 -13.757 -12.354 1 97.65 64 LEU B N 1
ATOM 2943 C CA . LEU B 1 64 ? -18.586 -15.113 -12.133 1 97.65 64 LEU B CA 1
ATOM 2944 C C . LEU B 1 64 ? -19.78 -15.113 -11.185 1 97.65 64 LEU B C 1
ATOM 2946 O O . LEU B 1 64 ? -19.938 -14.193 -10.379 1 97.65 64 LEU B O 1
ATOM 2950 N N . PRO B 1 65 ? -20.598 -16.102 -11.317 1 98.13 65 PRO B N 1
ATOM 2951 C CA . PRO B 1 65 ? -21.756 -16.197 -10.426 1 98.13 65 PRO B CA 1
ATOM 2952 C C . PRO B 1 65 ? -21.392 -16.715 -9.037 1 98.13 65 PRO B C 1
ATOM 2954 O O . PRO B 1 65 ? -21.846 -17.79 -8.635 1 98.13 65 PRO B O 1
ATOM 2957 N N . LEU B 1 66 ? -20.75 -15.932 -8.323 1 98.56 66 LEU B N 1
ATOM 2958 C CA . LEU B 1 66 ? -20.348 -16.255 -6.958 1 98.56 66 LEU B CA 1
ATOM 2959 C C . LEU B 1 66 ? -21.459 -15.915 -5.97 1 98.56 66 LEU B C 1
ATOM 2961 O O . LEU B 1 66 ? -22.289 -15.043 -6.238 1 98.56 66 LEU B O 1
ATOM 2965 N N . ALA B 1 67 ? -21.462 -16.651 -4.908 1 98.65 67 ALA B N 1
ATOM 2966 C CA . ALA B 1 67 ? -22.354 -16.243 -3.826 1 98.65 67 ALA B CA 1
ATOM 2967 C C . ALA B 1 67 ? -21.858 -14.963 -3.159 1 98.65 67 ALA B C 1
ATOM 2969 O O . ALA B 1 67 ? -22.658 -14.117 -2.752 1 98.65 67 ALA B O 1
ATOM 2970 N N . GLU B 1 68 ? -20.537 -14.878 -2.997 1 98.35 68 GLU B N 1
ATOM 2971 C CA . GLU B 1 68 ? -19.888 -13.733 -2.367 1 98.35 68 GLU B CA 1
ATOM 2972 C C . GLU B 1 68 ? -18.422 -13.632 -2.781 1 98.35 68 GLU B C 1
ATOM 2974 O O . GLU B 1 68 ? -17.759 -14.65 -2.99 1 98.35 68 GLU B O 1
ATOM 2979 N N . LEU B 1 69 ? -17.968 -12.429 -2.967 1 98.66 69 LEU B N 1
ATOM 2980 C CA . LEU B 1 69 ? -16.553 -12.14 -3.173 1 98.66 69 LEU B CA 1
ATOM 2981 C C . LEU B 1 69 ? -16.031 -11.19 -2.099 1 98.66 69 LEU B C 1
ATOM 2983 O O . LEU B 1 69 ? -16.501 -10.056 -1.986 1 98.66 69 LEU B O 1
ATOM 2987 N N . VAL B 1 70 ? -15.098 -11.651 -1.298 1 98.79 70 VAL B N 1
ATOM 2988 C CA . VAL B 1 70 ? -14.515 -10.849 -0.227 1 98.79 70 VAL B CA 1
ATOM 2989 C C . VAL B 1 70 ? -13.096 -10.434 -0.606 1 98.79 70 VAL B C 1
ATOM 2991 O O . VAL B 1 70 ? -12.259 -11.281 -0.926 1 98.79 70 VAL B O 1
ATOM 2994 N N . MET B 1 71 ? -12.824 -9.17 -0.58 1 98.78 71 MET B N 1
ATOM 2995 C CA . MET B 1 71 ? -11.52 -8.585 -0.88 1 98.78 71 MET B CA 1
ATOM 2996 C C . MET B 1 71 ? -10.82 -8.132 0.397 1 98.78 71 MET B C 1
ATOM 2998 O O . MET B 1 71 ? -11.213 -7.135 1.005 1 98.78 71 MET B O 1
ATOM 3002 N N . LEU B 1 72 ? -9.78 -8.86 0.773 1 98.86 72 LEU B N 1
ATOM 3003 C CA . LEU B 1 72 ? -9.097 -8.591 2.033 1 98.86 72 LEU B CA 1
ATOM 3004 C C . LEU B 1 72 ? -7.725 -7.972 1.787 1 98.86 72 LEU B C 1
ATOM 3006 O O . LEU B 1 72 ? -6.939 -8.492 0.992 1 98.86 72 LEU B O 1
ATOM 3010 N N . ASP B 1 73 ? -7.468 -6.863 2.404 1 98.52 73 ASP B N 1
ATOM 3011 C CA . ASP B 1 73 ? -6.166 -6.209 2.312 1 98.52 73 ASP B CA 1
ATOM 3012 C C . ASP B 1 73 ? -5.918 -5.308 3.52 1 98.52 73 ASP B C 1
ATOM 3014 O O . ASP B 1 73 ? -6.863 -4.874 4.182 1 98.52 73 ASP B O 1
ATOM 3018 N N . ARG B 1 74 ? -4.677 -5.099 3.727 1 97.9 74 ARG B N 1
ATOM 3019 C CA . ARG B 1 74 ? -4.324 -4.191 4.814 1 97.9 74 ARG B CA 1
ATOM 3020 C C . ARG B 1 74 ? -4.304 -2.744 4.333 1 97.9 74 ARG B C 1
ATOM 3022 O O . ARG B 1 74 ? -4.237 -1.816 5.142 1 97.9 74 ARG B O 1
ATOM 3029 N N . ASP B 1 75 ? -4.273 -2.514 3.055 1 96.43 75 ASP B N 1
ATOM 3030 C CA . ASP B 1 75 ? -4.163 -1.189 2.452 1 96.43 75 ASP B CA 1
ATOM 3031 C C . ASP B 1 75 ? -5.535 -0.652 2.052 1 96.43 75 ASP B C 1
ATOM 3033 O O . ASP B 1 75 ? -6.077 -1.031 1.011 1 96.43 75 ASP B O 1
ATOM 3037 N N . GLU B 1 76 ? -6.011 0.302 2.742 1 95.98 76 GLU B N 1
ATOM 3038 C CA . GLU B 1 76 ? -7.343 0.849 2.502 1 95.98 76 GLU B CA 1
ATOM 3039 C C . GLU B 1 76 ? -7.408 1.578 1.162 1 95.98 76 GLU B C 1
ATOM 3041 O O . GLU B 1 76 ? -8.439 1.555 0.486 1 95.98 76 GLU B O 1
ATOM 3046 N N . SER B 1 77 ? -6.309 2.204 0.818 1 93.58 77 SER B N 1
ATOM 3047 C CA . SER B 1 77 ? -6.287 2.918 -0.454 1 93.58 77 SER B CA 1
ATOM 3048 C C . SER B 1 77 ? -6.321 1.95 -1.632 1 93.58 77 SER B C 1
ATOM 3050 O O . SER B 1 77 ? -6.919 2.245 -2.669 1 93.58 77 SER B O 1
ATOM 3052 N N . ALA B 1 78 ? -5.642 0.85 -1.464 1 93.81 78 ALA B N 1
ATOM 3053 C CA . ALA B 1 78 ? -5.678 -0.175 -2.503 1 93.81 78 ALA B CA 1
ATOM 3054 C C . ALA B 1 78 ? -7.081 -0.757 -2.651 1 93.81 78 ALA B C 1
ATOM 3056 O O . ALA B 1 78 ? -7.539 -1.015 -3.767 1 93.81 78 ALA B O 1
ATOM 3057 N N . LEU B 1 79 ? -7.752 -0.968 -1.544 1 96.19 79 LEU B N 1
ATOM 3058 C CA . LEU B 1 79 ? -9.127 -1.453 -1.586 1 96.19 79 LEU B CA 1
ATOM 3059 C C . LEU B 1 79 ? -10.044 -0.43 -2.248 1 96.19 79 LEU B C 1
ATOM 3061 O O . LEU B 1 79 ? -10.926 -0.795 -3.029 1 96.19 79 LEU B O 1
ATOM 3065 N N . HIS B 1 80 ? -9.828 0.828 -1.926 1 94.28 80 HIS B N 1
ATOM 3066 C CA . HIS B 1 80 ? -10.591 1.907 -2.544 1 94.28 80 HIS B CA 1
ATOM 3067 C C . HIS B 1 80 ? -10.431 1.896 -4.06 1 94.28 80 HIS B C 1
ATOM 3069 O O . HIS B 1 80 ? -11.421 1.943 -4.793 1 94.28 80 HIS B O 1
ATOM 3075 N N . SER B 1 81 ? -9.222 1.81 -4.476 1 92.08 81 SER B N 1
ATOM 3076 C CA . SER B 1 81 ? -8.924 1.816 -5.905 1 92.08 81 SER B CA 1
ATOM 3077 C C . SER B 1 81 ? -9.555 0.618 -6.606 1 92.08 81 SER B C 1
ATOM 3079 O O . SER B 1 81 ? -10.078 0.746 -7.715 1 92.08 81 SER B O 1
ATOM 3081 N N . LEU B 1 82 ? -9.432 -0.48 -5.965 1 94.12 82 LEU B N 1
ATOM 3082 C CA . LEU B 1 82 ? -9.986 -1.701 -6.54 1 94.12 82 LEU B CA 1
ATOM 3083 C C . LEU B 1 82 ? -11.503 -1.605 -6.665 1 94.12 82 LEU B C 1
ATOM 3085 O O . LEU B 1 82 ? -12.068 -1.954 -7.703 1 94.12 82 LEU B O 1
ATOM 3089 N N . GLN B 1 83 ? -12.185 -1.158 -5.659 1 93.97 83 GLN B N 1
ATOM 3090 C CA . GLN B 1 83 ? -13.636 -1.009 -5.701 1 93.97 83 GLN B CA 1
ATOM 3091 C C . GLN B 1 83 ? -14.056 -0.011 -6.777 1 93.97 83 GLN B C 1
ATOM 3093 O O . GLN B 1 83 ? -15.037 -0.235 -7.489 1 93.97 83 GLN B O 1
ATOM 3098 N N . LEU B 1 84 ? -13.339 1.057 -6.856 1 92.26 84 LEU B N 1
ATOM 3099 C CA . LEU B 1 84 ? -13.612 2.063 -7.876 1 92.26 84 LEU B CA 1
ATOM 3100 C C . LEU B 1 84 ? -13.504 1.463 -9.274 1 92.26 84 LEU B C 1
ATOM 3102 O O . LEU B 1 84 ? -14.348 1.726 -10.134 1 92.26 84 LEU B O 1
ATOM 3106 N N . ALA B 1 85 ? -12.513 0.651 -9.452 1 90.08 85 ALA B N 1
ATOM 3107 C CA . ALA B 1 85 ? -12.283 0.029 -10.753 1 90.08 85 ALA B CA 1
ATOM 3108 C C . ALA B 1 85 ? -13.386 -0.973 -11.084 1 90.08 85 ALA B C 1
ATOM 3110 O O . ALA B 1 85 ? -13.79 -1.1 -12.243 1 90.08 85 ALA B O 1
ATOM 3111 N N . LEU B 1 86 ? -13.804 -1.66 -10.122 1 92.46 86 LEU B N 1
ATOM 3112 C CA . LEU B 1 86 ? -14.77 -2.733 -10.328 1 92.46 86 LEU B CA 1
ATOM 3113 C C . LEU B 1 86 ? -16.171 -2.17 -10.54 1 92.46 86 LEU B C 1
ATOM 3115 O O . LEU B 1 86 ? -16.915 -2.65 -11.399 1 92.46 86 LEU B O 1
ATOM 3119 N N . HIS B 1 87 ? -16.502 -1.107 -9.703 1 91.72 87 HIS B N 1
ATOM 3120 C CA . HIS B 1 87 ? -17.906 -0.72 -9.624 1 91.72 87 HIS B CA 1
ATOM 3121 C C . HIS B 1 87 ? -18.121 0.688 -10.169 1 91.72 87 HIS B C 1
ATOM 3123 O O . HIS B 1 87 ? -19.26 1.139 -10.304 1 91.72 87 HIS B O 1
ATOM 3129 N N . GLY B 1 88 ? -17.07 1.376 -10.458 1 88.88 88 GLY B N 1
ATOM 3130 C CA . GLY B 1 88 ? -17.174 2.762 -10.887 1 88.88 88 GLY B CA 1
ATOM 3131 C C . GLY B 1 88 ? -17.403 3.726 -9.739 1 88.88 88 GLY B C 1
ATOM 3132 O O . GLY B 1 88 ? -17.468 4.94 -9.944 1 88.88 88 GLY B O 1
ATOM 3133 N N . ARG B 1 89 ? -17.569 3.203 -8.538 1 88.96 89 ARG B N 1
ATOM 3134 C CA . ARG B 1 89 ? -17.705 3.965 -7.301 1 88.96 89 ARG B CA 1
ATOM 3135 C C . ARG B 1 89 ? -17.011 3.257 -6.142 1 88.96 89 ARG B C 1
ATOM 3137 O O . ARG B 1 89 ? -16.846 2.036 -6.163 1 88.96 89 ARG B O 1
ATOM 3144 N N . ALA B 1 90 ? -16.576 4.066 -5.241 1 85.59 90 ALA B N 1
ATOM 3145 C CA . ALA B 1 90 ? -15.89 3.504 -4.08 1 85.59 90 ALA B CA 1
ATOM 3146 C C . ALA B 1 90 ? -16.436 4.091 -2.782 1 85.59 90 ALA B C 1
ATOM 3148 O O . ALA B 1 90 ? -15.789 4.931 -2.153 1 85.59 90 ALA B O 1
ATOM 3149 N N . LEU B 1 91 ? -17.489 3.555 -2.335 1 87.8 91 LEU B N 1
ATOM 3150 C CA . LEU B 1 91 ? -18.133 4.046 -1.122 1 87.8 91 LEU B CA 1
ATOM 3151 C C . LEU B 1 91 ? -17.494 3.433 0.12 1 87.8 91 LEU B C 1
ATOM 3153 O O . LEU B 1 91 ? -17.599 3.989 1.216 1 87.8 91 LEU B O 1
ATOM 3157 N N . LEU B 1 92 ? -16.884 2.265 -0.078 1 90.97 92 LEU B N 1
ATOM 3158 C CA . LEU B 1 92 ? -16.099 1.572 0.939 1 90.97 92 LEU B CA 1
ATOM 3159 C C . LEU B 1 92 ? -16.987 1.114 2.091 1 90.97 92 LEU B C 1
ATOM 3161 O O . LEU B 1 92 ? -16.518 0.974 3.223 1 90.97 92 LEU B O 1
ATOM 3165 N N . THR B 1 93 ? -18.274 0.904 1.771 1 87.58 93 THR B N 1
ATOM 3166 C CA . THR B 1 93 ? -19.216 0.484 2.802 1 87.58 93 THR B CA 1
ATOM 3167 C C . THR B 1 93 ? -19.669 -0.954 2.567 1 87.58 93 THR B C 1
ATOM 3169 O O . THR B 1 93 ? -20.344 -1.545 3.412 1 87.58 93 THR B O 1
ATOM 3172 N N . SER B 1 94 ? -19.246 -1.497 1.437 1 90.87 94 SER B N 1
ATOM 3173 C CA . SER B 1 94 ? -19.719 -2.822 1.049 1 90.87 94 SER B CA 1
ATOM 3174 C C . SER B 1 94 ? -19.119 -3.906 1.937 1 90.87 94 SER B C 1
ATOM 3176 O O . SER B 1 94 ? -17.991 -3.769 2.416 1 90.87 94 SER B O 1
ATOM 3178 N N . ASP B 1 95 ? -19.822 -4.994 2.078 1 93.74 95 ASP B N 1
ATOM 3179 C CA . ASP B 1 95 ? -19.379 -6.124 2.888 1 93.74 95 ASP B CA 1
ATOM 3180 C C . ASP B 1 95 ? -18.293 -6.922 2.17 1 93.74 95 ASP B C 1
ATOM 3182 O O . ASP B 1 95 ? -17.622 -7.758 2.78 1 93.74 95 ASP B O 1
ATOM 3186 N N . GLU B 1 96 ? -18.118 -6.602 0.947 1 95.27 96 GLU B N 1
ATOM 3187 C CA . GLU B 1 96 ? -17.113 -7.333 0.181 1 95.27 96 GLU B CA 1
ATOM 3188 C C . GLU B 1 96 ? -15.701 -6.917 0.585 1 95.27 96 GLU B C 1
ATOM 3190 O O . GLU B 1 96 ? -14.728 -7.589 0.239 1 95.27 96 GLU B O 1
ATOM 3195 N N . LEU B 1 97 ? -15.6 -5.8 1.307 1 97.74 97 LEU B N 1
ATOM 3196 C CA . LEU B 1 97 ? -14.287 -5.289 1.684 1 97.74 97 LEU B CA 1
ATOM 3197 C C . LEU B 1 97 ? -13.928 -5.709 3.105 1 97.74 97 LEU B C 1
ATOM 3199 O O . LEU B 1 97 ? -14.749 -5.594 4.017 1 97.74 97 LEU B O 1
ATOM 3203 N N . ALA B 1 98 ? -12.76 -6.228 3.248 1 98.55 98 ALA B N 1
ATOM 3204 C CA . ALA B 1 98 ? -12.222 -6.565 4.564 1 98.55 98 ALA B CA 1
ATOM 3205 C C . ALA B 1 98 ? -10.855 -5.92 4.779 1 98.55 98 ALA B C 1
ATOM 3207 O O . ALA B 1 98 ? -9.896 -6.231 4.068 1 98.55 98 ALA B O 1
ATOM 3208 N N . LEU B 1 99 ? -10.81 -5.006 5.692 1 98.36 99 LEU B N 1
ATOM 3209 C CA . LEU B 1 99 ? -9.557 -4.361 6.071 1 98.36 99 LEU B CA 1
ATOM 3210 C C . LEU B 1 99 ? -8.872 -5.126 7.199 1 98.36 99 LEU B C 1
ATOM 3212 O O . LEU B 1 99 ? -9.327 -5.09 8.345 1 98.36 99 LEU B O 1
ATOM 3216 N N . CYS B 1 100 ? -7.737 -5.777 6.77 1 97.56 100 CYS B N 1
ATOM 3217 C CA . CYS B 1 100 ? -7.112 -6.685 7.725 1 97.56 100 CYS B CA 1
ATOM 3218 C C . CYS B 1 100 ? -5.689 -7.028 7.301 1 97.56 100 CYS B C 1
ATOM 3220 O O . CYS B 1 100 ? -5.427 -7.256 6.118 1 97.56 100 CYS B O 1
ATOM 3222 N N . SER B 1 101 ? -4.814 -7.043 8.278 1 98.31 101 SER B N 1
ATOM 3223 C CA . SER B 1 101 ? -3.484 -7.597 8.049 1 98.31 101 SER B CA 1
ATOM 3224 C C . SER B 1 101 ? -3.453 -9.096 8.331 1 98.31 101 SER B C 1
ATOM 3226 O O . SER B 1 101 ? -3.954 -9.549 9.362 1 98.31 101 SER B O 1
ATOM 3228 N N . ILE B 1 102 ? -2.794 -9.821 7.49 1 98.75 102 ILE B N 1
ATOM 3229 C CA . ILE B 1 102 ? -2.72 -11.259 7.719 1 98.75 102 ILE B CA 1
ATOM 3230 C C . ILE B 1 102 ? -1.794 -11.547 8.899 1 98.75 102 ILE B C 1
ATOM 3232 O O . ILE B 1 102 ? -1.743 -12.674 9.396 1 98.75 102 ILE B O 1
ATOM 3236 N N . ARG B 1 103 ? -1.082 -10.542 9.364 1 98.33 103 ARG B N 1
ATOM 3237 C CA . ARG B 1 103 ? -0.245 -10.692 10.55 1 98.33 103 ARG B CA 1
ATOM 3238 C C . ARG B 1 103 ? -1.084 -10.641 11.822 1 98.33 103 ARG B C 1
ATOM 3240 O O . ARG B 1 103 ? -0.597 -10.966 12.907 1 98.33 103 ARG B O 1
ATOM 3247 N N . ASP B 1 104 ? -2.337 -10.195 11.73 1 98.25 104 ASP B N 1
ATOM 3248 C CA . ASP B 1 104 ? -3.244 -10.09 12.869 1 98.25 104 ASP B CA 1
ATOM 3249 C C . ASP B 1 104 ? -4.156 -11.312 12.959 1 98.25 104 ASP B C 1
ATOM 3251 O O . ASP B 1 104 ? -5.276 -11.295 12.445 1 98.25 104 ASP B O 1
ATOM 3255 N N . ARG B 1 105 ? -3.751 -12.223 13.686 1 97.95 105 ARG B N 1
ATOM 3256 C CA . ARG B 1 105 ? -4.43 -13.511 13.788 1 97.95 105 ARG B CA 1
ATOM 3257 C C . ARG B 1 105 ? -5.877 -13.333 14.236 1 97.95 105 ARG B C 1
ATOM 3259 O O . ARG B 1 105 ? -6.791 -13.912 13.646 1 97.95 105 ARG B O 1
ATOM 3266 N N . GLU B 1 106 ? -6.092 -12.518 15.209 1 97.81 106 GLU B N 1
ATOM 3267 C CA . GLU B 1 106 ? -7.428 -12.34 15.77 1 97.81 106 GLU B CA 1
ATOM 3268 C C . GLU B 1 106 ? -8.362 -11.669 14.767 1 97.81 106 GLU B C 1
ATOM 3270 O O . GLU B 1 106 ? -9.495 -12.115 14.571 1 97.81 106 GLU B O 1
ATOM 3275 N N . ALA B 1 107 ? -7.905 -10.639 14.142 1 97.67 107 ALA B N 1
ATOM 3276 C CA . ALA B 1 107 ? -8.716 -9.945 13.145 1 97.67 107 ALA B CA 1
ATOM 3277 C C . ALA B 1 107 ? -9.057 -10.867 11.978 1 97.67 107 ALA B C 1
ATOM 3279 O O . ALA B 1 107 ? -10.171 -10.826 11.451 1 97.67 107 ALA B O 1
ATOM 3280 N N . LEU B 1 108 ? -8.114 -11.67 11.599 1 98.02 108 LEU B N 1
ATOM 3281 C CA . LEU B 1 108 ? -8.319 -12.613 10.505 1 98.02 108 LEU B CA 1
ATOM 3282 C C . LEU B 1 108 ? -9.415 -13.616 10.849 1 98.02 108 LEU B C 1
ATOM 3284 O O . LEU B 1 108 ? -10.283 -13.901 10.021 1 98.02 108 LEU B O 1
ATOM 3288 N N . HIS B 1 109 ? -9.338 -14.146 12.041 1 98.15 109 HIS B N 1
ATOM 3289 C CA . HIS B 1 109 ? -10.349 -15.105 12.472 1 98.15 109 HIS B CA 1
ATOM 3290 C C . HIS B 1 109 ? -11.741 -14.482 12.456 1 98.15 109 HIS B C 1
ATOM 3292 O O . HIS B 1 109 ? -12.719 -15.148 12.11 1 98.15 109 HIS B O 1
ATOM 3298 N N . GLN B 1 110 ? -11.838 -13.204 12.815 1 98.02 110 GLN B N 1
ATOM 3299 C CA . GLN B 1 110 ? -13.126 -12.517 12.798 1 98.02 110 GLN B CA 1
ATOM 3300 C C . GLN B 1 110 ? -13.664 -12.393 11.376 1 98.02 110 GLN B C 1
ATOM 3302 O O . GLN B 1 110 ? -14.858 -12.589 11.139 1 98.02 110 GLN B O 1
ATOM 3307 N N . VAL B 1 111 ? -12.806 -12.085 10.448 1 98.15 111 VAL B N 1
ATOM 3308 C CA . VAL B 1 111 ? -13.216 -11.947 9.055 1 98.15 111 VAL B CA 1
ATOM 3309 C C . VAL B 1 111 ? -13.687 -13.297 8.518 1 98.15 111 VAL B C 1
ATOM 3311 O O . VAL B 1 111 ? -14.734 -13.385 7.873 1 98.15 111 VAL B O 1
ATOM 3314 N N . PHE B 1 112 ? -12.942 -14.382 8.769 1 98.62 112 PHE B N 1
ATOM 3315 C CA . PHE B 1 112 ? -13.285 -15.709 8.27 1 98.62 112 PHE B CA 1
ATOM 3316 C C . PHE B 1 112 ? -14.562 -16.221 8.925 1 98.62 112 PHE B C 1
ATOM 3318 O O . PHE B 1 112 ? -15.359 -16.913 8.287 1 98.62 112 PHE B O 1
ATOM 3325 N N . ALA B 1 113 ? -14.717 -15.875 10.199 1 98.15 113 ALA B N 1
ATOM 3326 C CA . ALA B 1 113 ? -15.942 -16.266 10.891 1 98.15 113 ALA B CA 1
ATOM 3327 C C . ALA B 1 113 ? -17.157 -15.563 10.293 1 98.15 113 ALA B C 1
ATOM 3329 O O . ALA B 1 113 ? -18.235 -16.154 10.188 1 98.15 113 ALA B O 1
ATOM 3330 N N . ALA B 1 114 ? -17.025 -14.343 9.914 1 97.8 114 ALA B N 1
ATOM 3331 C CA . ALA B 1 114 ? -18.131 -13.535 9.406 1 97.8 114 ALA B CA 1
ATOM 3332 C C . ALA B 1 114 ? -18.53 -13.973 8 1 97.8 114 ALA B C 1
ATOM 3334 O O . ALA B 1 114 ? -19.716 -13.995 7.662 1 97.8 114 ALA B O 1
ATOM 3335 N N . HIS B 1 115 ? -17.533 -14.379 7.18 1 98.32 115 HIS B N 1
ATOM 3336 C CA . HIS B 1 115 ? -17.82 -14.6 5.768 1 98.32 115 HIS B CA 1
ATOM 3337 C C . HIS B 1 115 ? -17.854 -16.089 5.439 1 98.32 115 HIS B C 1
ATOM 3339 O O . HIS B 1 115 ? -18.463 -16.496 4.447 1 98.32 115 HIS B O 1
ATOM 3345 N N . ARG B 1 116 ? -17.087 -16.911 6.186 1 98.49 116 ARG B N 1
ATOM 3346 C CA . ARG B 1 116 ? -17.023 -18.359 6.018 1 98.49 116 ARG B CA 1
ATOM 3347 C C . ARG B 1 116 ? -16.729 -18.73 4.568 1 98.49 116 ARG B C 1
ATOM 3349 O O . ARG B 1 116 ? -17.466 -19.506 3.958 1 98.49 116 ARG B O 1
ATOM 3356 N N . PRO B 1 117 ? -15.662 -18.215 4.039 1 98.82 117 PRO B N 1
ATOM 3357 C CA . PRO B 1 117 ? -15.36 -18.498 2.634 1 98.82 117 PRO B CA 1
ATOM 3358 C C . PRO B 1 117 ? -15.184 -19.99 2.357 1 98.82 117 PRO B C 1
ATOM 3360 O O . PRO B 1 117 ? -14.629 -20.714 3.187 1 98.82 117 PRO B O 1
ATOM 3363 N N . GLN B 1 118 ? -15.637 -20.436 1.179 1 98.86 118 GLN B N 1
ATOM 3364 C CA . GLN B 1 118 ? -15.498 -21.818 0.733 1 98.86 118 GLN B CA 1
ATOM 3365 C C . GLN B 1 118 ? -14.246 -21.997 -0.121 1 98.86 118 GLN B C 1
ATOM 3367 O O . GLN B 1 118 ? -13.698 -23.098 -0.206 1 98.86 118 GLN B O 1
ATOM 3372 N N . VAL B 1 119 ? -13.81 -20.953 -0.816 1 98.86 119 VAL B N 1
ATOM 3373 C CA . VAL B 1 119 ? -12.592 -20.94 -1.619 1 98.86 119 VAL B CA 1
ATOM 3374 C C . VAL B 1 119 ? -11.738 -19.731 -1.243 1 98.86 119 VAL B C 1
ATOM 3376 O O . VAL B 1 119 ? 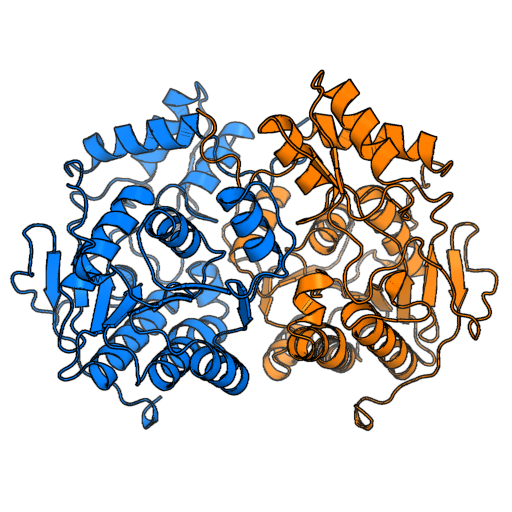-12.244 -18.61 -1.154 1 98.86 119 VAL B O 1
ATOM 3379 N N . VAL B 1 120 ? -10.469 -19.939 -1.005 1 98.91 120 VAL B N 1
ATOM 3380 C CA . VAL B 1 120 ? -9.561 -18.865 -0.615 1 98.91 120 VAL B CA 1
ATOM 3381 C C . VAL B 1 120 ? -8.39 -18.798 -1.593 1 98.91 120 VAL B C 1
ATOM 3383 O O . VAL B 1 120 ? -7.709 -19.799 -1.826 1 98.91 120 VAL B O 1
ATOM 3386 N N . PHE B 1 121 ? -8.187 -17.697 -2.196 1 98.92 121 PHE B N 1
ATOM 3387 C CA . PHE B 1 121 ? -6.958 -17.37 -2.91 1 98.92 121 PHE B CA 1
ATOM 3388 C C . PHE B 1 121 ? -6.061 -16.476 -2.063 1 98.92 121 PHE B C 1
ATOM 3390 O O . PHE B 1 121 ? -6.397 -15.319 -1.802 1 98.92 121 PHE B O 1
ATOM 3397 N N . HIS B 1 122 ? -4.938 -16.988 -1.675 1 98.91 122 HIS B N 1
ATOM 3398 C CA . HIS B 1 122 ? -4.023 -16.273 -0.792 1 98.91 122 HIS B CA 1
ATOM 3399 C C . HIS B 1 122 ? -2.908 -15.6 -1.585 1 98.91 122 HIS B C 1
ATOM 3401 O O . HIS B 1 122 ? -1.856 -16.2 -1.818 1 98.91 122 HIS B O 1
ATOM 3407 N N . ALA B 1 123 ? -3.089 -14.3 -1.866 1 98.65 123 ALA B N 1
ATOM 3408 C CA . ALA B 1 123 ? -2.141 -13.557 -2.694 1 98.65 123 ALA B CA 1
ATOM 3409 C C . ALA B 1 123 ? -1.369 -12.536 -1.862 1 98.65 123 ALA B C 1
ATOM 3411 O O . ALA B 1 123 ? -0.494 -11.839 -2.38 1 98.65 123 ALA B O 1
ATOM 3412 N N . ALA B 1 124 ? -1.635 -12.45 -0.592 1 98.66 124 ALA B N 1
ATOM 3413 C CA . ALA B 1 124 ? -0.94 -11.488 0.26 1 98.66 124 ALA B CA 1
ATOM 3414 C C . ALA B 1 124 ? 0.51 -11.906 0.49 1 98.66 124 ALA B C 1
ATOM 3416 O O . ALA B 1 124 ? 0.777 -13.03 0.922 1 98.66 124 ALA B O 1
ATOM 3417 N N . ALA B 1 125 ? 1.413 -11.012 0.206 1 98.21 125 ALA B N 1
ATOM 3418 C CA . ALA B 1 125 ? 2.831 -11.289 0.419 1 98.21 125 ALA B CA 1
ATOM 3419 C C . ALA B 1 125 ? 3.672 -10.031 0.22 1 98.21 125 ALA B C 1
ATOM 3421 O O . ALA B 1 125 ? 3.206 -9.052 -0.367 1 98.21 125 ALA B O 1
ATOM 3422 N N . LEU B 1 126 ? 4.899 -10.04 0.781 1 97.66 126 LEU B N 1
ATOM 3423 C CA . LEU B 1 126 ? 5.973 -9.143 0.367 1 97.66 126 LEU B CA 1
ATOM 3424 C C . LEU B 1 126 ? 6.845 -9.797 -0.7 1 97.66 126 LEU B C 1
ATOM 3426 O O . LEU B 1 126 ? 7.122 -10.996 -0.633 1 97.66 126 LEU B O 1
ATOM 3430 N N . LYS B 1 127 ? 7.334 -8.98 -1.706 1 95.09 127 LYS B N 1
ATOM 3431 C CA . LYS B 1 127 ? 7.892 -9.71 -2.841 1 95.09 127 LYS B CA 1
ATOM 3432 C C . LYS B 1 127 ? 9.199 -9.078 -3.312 1 95.09 127 LYS B C 1
ATOM 3434 O O . LYS B 1 127 ? 9.808 -9.545 -4.277 1 95.09 127 LYS B O 1
ATOM 3439 N N . HIS B 1 128 ? 9.655 -7.977 -2.774 1 94.53 128 HIS B N 1
ATOM 3440 C CA . HIS B 1 128 ? 10.868 -7.323 -3.249 1 94.53 128 HIS B CA 1
ATOM 3441 C C . HIS B 1 128 ? 12.111 -7.939 -2.616 1 94.53 128 HIS B C 1
ATOM 3443 O O . HIS B 1 128 ? 12.461 -7.612 -1.479 1 94.53 128 HIS B O 1
ATOM 3449 N N . LEU B 1 129 ? 12.807 -8.665 -3.37 1 94.06 129 LEU B N 1
ATOM 3450 C CA . LEU B 1 129 ? 13.888 -9.53 -2.912 1 94.06 129 LEU B CA 1
ATOM 3451 C C . LEU B 1 129 ? 14.969 -8.72 -2.203 1 94.06 129 LEU B C 1
ATOM 3453 O O . LEU B 1 129 ? 15.314 -9.01 -1.055 1 94.06 129 LEU B O 1
ATOM 3457 N N . PRO B 1 130 ? 15.476 -7.586 -2.787 1 93.58 130 PRO B N 1
ATOM 3458 C CA . PRO B 1 130 ? 16.57 -6.888 -2.109 1 93.58 130 PRO B CA 1
ATOM 3459 C C . PRO B 1 130 ? 16.159 -6.326 -0.75 1 93.58 130 PRO B C 1
ATOM 3461 O O . PRO B 1 130 ? 16.932 -6.39 0.209 1 93.58 130 PRO B O 1
ATOM 3464 N N . LEU B 1 131 ? 15 -5.853 -0.723 1 95.49 131 LEU B N 1
ATOM 3465 C CA . LEU B 1 131 ? 14.525 -5.273 0.529 1 95.49 131 LEU B CA 1
ATOM 3466 C C . LEU B 1 131 ? 14.288 -6.358 1.575 1 95.49 131 LEU B C 1
ATOM 3468 O O . LEU B 1 131 ? 14.546 -6.148 2.762 1 95.49 131 LEU B O 1
ATOM 3472 N N . LEU B 1 132 ? 13.786 -7.478 1.164 1 96.97 132 LEU B N 1
ATOM 3473 C CA . LEU B 1 132 ? 13.505 -8.569 2.089 1 96.97 132 LEU B CA 1
ATOM 3474 C C . LEU B 1 132 ? 14.798 -9.216 2.575 1 96.97 132 LEU B C 1
ATOM 3476 O O . LEU B 1 132 ? 14.836 -9.797 3.663 1 96.97 132 LEU B O 1
ATOM 3480 N N . GLN B 1 133 ? 15.868 -9.108 1.77 1 95.76 133 GLN B N 1
ATOM 3481 C CA . GLN B 1 133 ? 17.175 -9.536 2.258 1 95.76 133 GLN B CA 1
ATOM 3482 C C . GLN B 1 133 ? 17.643 -8.659 3.415 1 95.76 133 GLN B C 1
ATOM 3484 O O . GLN B 1 133 ? 18.228 -9.155 4.38 1 95.76 133 GLN B O 1
ATOM 3489 N N . LYS B 1 134 ? 17.366 -7.443 3.29 1 95.14 134 LYS B N 1
ATOM 3490 C CA . LYS B 1 134 ? 17.764 -6.479 4.311 1 95.14 134 LYS B CA 1
ATOM 3491 C C . LYS B 1 134 ? 16.882 -6.595 5.551 1 95.14 134 LYS B C 1
ATOM 3493 O O . LYS B 1 134 ? 17.347 -6.379 6.672 1 95.14 134 LYS B O 1
ATOM 3498 N N . PHE B 1 135 ? 15.65 -6.926 5.315 1 97.02 135 PHE B N 1
ATOM 3499 C CA . PHE B 1 135 ? 14.683 -7.067 6.397 1 97.02 135 PHE B CA 1
ATOM 3500 C C . PHE B 1 135 ? 14.055 -8.455 6.384 1 97.02 135 PHE B C 1
ATOM 3502 O O . PHE B 1 135 ? 12.839 -8.591 6.235 1 97.02 135 PHE B O 1
ATOM 3509 N N . PRO B 1 136 ? 14.781 -9.485 6.641 1 97.23 136 PRO B N 1
ATOM 3510 C CA . PRO B 1 136 ? 14.277 -10.854 6.505 1 97.23 136 PRO B CA 1
ATOM 3511 C C . PRO B 1 136 ? 13.148 -11.168 7.484 1 97.23 136 PRO B C 1
ATOM 3513 O O . PRO B 1 136 ? 12.282 -11.995 7.188 1 97.23 136 PRO B O 1
ATOM 3516 N N . ALA B 1 137 ? 13.107 -10.505 8.637 1 98.12 137 ALA B N 1
ATOM 3517 C CA . ALA B 1 137 ? 12.034 -10.728 9.602 1 98.12 137 ALA B CA 1
ATOM 3518 C C . ALA B 1 137 ? 10.682 -10.325 9.02 1 98.12 137 ALA B C 1
ATOM 3520 O O . ALA B 1 137 ? 9.66 -10.948 9.32 1 98.12 137 ALA B O 1
ATOM 3521 N N . GLU B 1 138 ? 10.71 -9.27 8.226 1 98.22 138 GLU B N 1
ATOM 3522 C CA . GLU B 1 138 ? 9.465 -8.829 7.603 1 98.22 138 GLU B CA 1
ATOM 3523 C C . GLU B 1 138 ? 8.947 -9.866 6.611 1 98.22 138 GLU B C 1
ATOM 3525 O O . GLU B 1 138 ? 7.738 -10.087 6.512 1 98.22 138 GLU B O 1
ATOM 3530 N N . ALA B 1 139 ? 9.863 -10.48 5.851 1 98.1 139 ALA B N 1
ATOM 3531 C CA . ALA B 1 139 ? 9.473 -11.572 4.962 1 98.1 139 ALA B CA 1
ATOM 3532 C C . ALA B 1 139 ? 8.833 -12.714 5.746 1 98.1 139 ALA B C 1
ATOM 3534 O O . ALA B 1 139 ? 7.772 -13.217 5.367 1 98.1 139 ALA B O 1
ATOM 3535 N N . TYR B 1 140 ? 9.443 -13.062 6.833 1 98.38 140 TYR B N 1
ATOM 3536 C CA . TYR B 1 140 ? 8.967 -14.166 7.66 1 98.38 140 TYR B CA 1
ATOM 3537 C C . TYR B 1 140 ? 7.603 -13.849 8.26 1 98.38 140 TYR B C 1
ATOM 3539 O O . TYR B 1 140 ? 6.686 -14.672 8.201 1 98.38 140 TYR B O 1
ATOM 3547 N N . LYS B 1 141 ? 7.446 -12.658 8.82 1 98.52 141 LYS B N 1
ATOM 3548 C CA . LYS B 1 141 ? 6.214 -12.256 9.492 1 98.52 141 LYS B CA 1
ATOM 3549 C C . LYS B 1 141 ? 5.03 -12.277 8.53 1 98.52 141 LYS B C 1
ATOM 3551 O O . LYS B 1 141 ? 3.917 -12.643 8.914 1 98.52 141 LYS B O 1
ATOM 3556 N N . THR B 1 142 ? 5.278 -11.948 7.302 1 98.71 142 THR B N 1
ATOM 3557 C CA . THR B 1 142 ? 4.171 -11.828 6.36 1 98.71 142 THR B CA 1
ATOM 3558 C C . THR B 1 142 ? 4.025 -13.102 5.532 1 98.71 142 THR B C 1
ATOM 3560 O O . THR B 1 142 ? 2.959 -13.72 5.518 1 98.71 142 THR B O 1
ATOM 3563 N N . ASN B 1 143 ? 5.074 -13.535 4.893 1 98.8 143 ASN B N 1
ATOM 3564 C CA . ASN B 1 143 ? 4.98 -14.617 3.92 1 98.8 143 ASN B CA 1
ATOM 3565 C C . ASN B 1 143 ? 4.811 -15.972 4.603 1 98.8 143 ASN B C 1
ATOM 3567 O O . ASN B 1 143 ? 4.188 -16.878 4.047 1 98.8 143 ASN B O 1
ATOM 3571 N N . THR B 1 144 ? 5.373 -16.106 5.813 1 98.81 144 THR B N 1
ATOM 3572 C CA . THR B 1 144 ? 5.334 -17.393 6.498 1 98.81 144 THR B CA 1
ATOM 3573 C C . THR B 1 144 ? 4.281 -17.388 7.602 1 98.81 144 THR B C 1
ATOM 3575 O O . THR B 1 144 ? 3.256 -18.063 7.493 1 98.81 144 THR B O 1
ATOM 3578 N N . LEU B 1 145 ? 4.491 -16.534 8.592 1 98.68 145 LEU B N 1
ATOM 3579 C CA . LEU B 1 145 ? 3.563 -16.506 9.718 1 98.68 145 LEU B CA 1
ATOM 3580 C C . LEU B 1 145 ? 2.182 -16.036 9.272 1 98.68 145 LEU B C 1
ATOM 3582 O O . LEU B 1 145 ? 1.165 -16.552 9.741 1 98.68 145 LEU B O 1
ATOM 3586 N N . GLY B 1 146 ? 2.185 -14.995 8.41 1 98.76 146 GLY B N 1
ATOM 3587 C CA . GLY B 1 146 ? 0.914 -14.556 7.856 1 98.76 146 GLY B CA 1
ATOM 3588 C C . GLY B 1 146 ? 0.163 -15.66 7.136 1 98.76 146 GLY B C 1
ATOM 3589 O O . GLY B 1 146 ? -1.054 -15.787 7.282 1 98.76 146 GLY B O 1
ATOM 3590 N N . THR B 1 147 ? 0.897 -16.455 6.371 1 98.85 147 THR B N 1
ATOM 3591 C CA . THR B 1 147 ? 0.28 -17.582 5.679 1 98.85 147 THR B CA 1
ATOM 3592 C C . THR B 1 147 ? -0.241 -18.611 6.678 1 98.85 147 THR B C 1
ATOM 3594 O O . THR B 1 147 ? -1.332 -19.156 6.503 1 98.85 147 THR B O 1
ATOM 3597 N N . ALA B 1 148 ? 0.518 -18.889 7.713 1 98.83 148 ALA B N 1
ATOM 3598 C CA . ALA B 1 148 ? 0.049 -19.796 8.757 1 98.83 148 ALA B CA 1
ATOM 3599 C C . ALA B 1 148 ? -1.273 -19.314 9.348 1 98.83 148 ALA B C 1
ATOM 3601 O O . ALA B 1 148 ? -2.186 -20.111 9.575 1 98.83 148 ALA B O 1
ATOM 3602 N N . ASN B 1 149 ? -1.386 -18.029 9.628 1 98.83 149 ASN B N 1
ATOM 3603 C CA . ASN B 1 149 ? -2.613 -17.445 10.16 1 98.83 149 ASN B CA 1
ATOM 3604 C C . ASN B 1 149 ? -3.79 -17.653 9.212 1 98.83 149 ASN B C 1
ATOM 3606 O O . ASN B 1 149 ? -4.893 -17.988 9.649 1 98.83 149 ASN B O 1
ATOM 3610 N N . VAL B 1 150 ? -3.554 -17.421 7.924 1 98.92 150 VAL B N 1
ATOM 3611 C CA . VAL B 1 150 ? -4.623 -17.55 6.939 1 98.92 150 VAL B CA 1
ATOM 3612 C C . VAL B 1 150 ? -5.073 -19.007 6.852 1 98.92 150 VAL B C 1
ATOM 3614 O O . VAL B 1 150 ? -6.272 -19.291 6.812 1 98.92 150 VAL B O 1
ATOM 3617 N N . LEU B 1 151 ? -4.09 -19.874 6.807 1 98.85 151 LEU B N 1
ATOM 3618 C CA . LEU B 1 151 ? -4.393 -21.299 6.723 1 98.85 151 LEU B CA 1
ATOM 3619 C C . LEU B 1 151 ? -5.181 -21.759 7.945 1 98.85 151 LEU B C 1
ATOM 3621 O O . LEU B 1 151 ? -6.123 -22.546 7.821 1 98.85 151 LEU B O 1
ATOM 3625 N N . GLU B 1 152 ? -4.802 -21.297 9.07 1 98.61 152 GLU B N 1
ATOM 3626 C CA . GLU B 1 152 ? -5.518 -21.638 10.295 1 98.61 152 GLU B CA 1
ATOM 3627 C C . GLU B 1 152 ? -6.957 -21.13 10.254 1 98.61 152 GLU B C 1
ATOM 3629 O O . GLU B 1 152 ? -7.885 -21.848 10.631 1 98.61 152 GLU B O 1
ATOM 3634 N N . ALA B 1 153 ? -7.131 -19.945 9.8 1 98.63 153 ALA B N 1
ATOM 3635 C CA . ALA B 1 153 ? -8.461 -19.346 9.727 1 98.63 153 ALA B CA 1
ATOM 3636 C C . ALA B 1 153 ? -9.309 -20.023 8.654 1 98.63 153 ALA B C 1
ATOM 3638 O O . ALA B 1 153 ? -10.539 -20.032 8.74 1 98.63 153 ALA B O 1
ATOM 3639 N N . ALA B 1 154 ? -8.663 -20.603 7.647 1 98.39 154 ALA B N 1
ATOM 3640 C CA . ALA B 1 154 ? -9.333 -21.12 6.457 1 98.39 154 ALA B CA 1
ATOM 3641 C C . ALA B 1 154 ? -9.655 -22.604 6.61 1 98.39 154 ALA B C 1
ATOM 3643 O O . ALA B 1 154 ? -9.936 -23.289 5.624 1 98.39 154 ALA B O 1
ATOM 3644 N N . GLN B 1 155 ? -9.587 -23.177 7.731 1 96.15 155 GLN B N 1
ATOM 3645 C CA . GLN B 1 155 ? -9.769 -24.611 7.93 1 96.15 155 GLN B CA 1
ATOM 3646 C C . GLN B 1 155 ? -11.161 -25.055 7.49 1 96.15 155 GLN B C 1
ATOM 3648 O O . GLN B 1 155 ? -11.365 -26.219 7.139 1 96.15 155 GLN B O 1
ATOM 3653 N N . GLY B 1 156 ? -12.108 -24.14 7.462 1 95.65 156 GLY B N 1
ATOM 3654 C CA . GLY B 1 156 ? -13.447 -24.461 6.995 1 95.65 156 GLY B CA 1
ATOM 3655 C C . GLY B 1 156 ? -13.595 -24.352 5.489 1 95.65 156 GLY B C 1
ATOM 3656 O O . GLY B 1 156 ? -14.604 -24.782 4.926 1 95.65 156 GLY B O 1
ATOM 3657 N N . ALA B 1 157 ? -12.624 -23.92 4.784 1 98.07 157 ALA B N 1
ATOM 3658 C CA . ALA B 1 157 ? -12.696 -23.738 3.337 1 98.07 157 ALA B CA 1
ATOM 3659 C C . ALA B 1 157 ? -12.543 -25.07 2.608 1 98.07 157 ALA B C 1
ATOM 3661 O O . ALA B 1 157 ? -11.762 -25.928 3.027 1 98.07 157 ALA B O 1
ATOM 3662 N N . GLU B 1 158 ? -13.214 -25.206 1.509 1 98 158 GLU B N 1
ATOM 3663 C CA . GLU B 1 158 ? -13.143 -26.39 0.658 1 98 158 GLU B CA 1
ATOM 3664 C C . GLU B 1 158 ? -11.866 -26.393 -0.177 1 98 158 GLU B C 1
ATOM 3666 O O . GLU B 1 158 ? -11.346 -27.457 -0.521 1 98 158 GLU B O 1
ATOM 3671 N N . ARG B 1 159 ? -11.469 -25.205 -0.524 1 98.49 159 ARG B N 1
ATOM 3672 C CA . ARG B 1 159 ? -10.328 -25.038 -1.419 1 98.49 159 ARG B CA 1
ATOM 3673 C C . ARG B 1 159 ? -9.45 -23.873 -0.975 1 98.49 159 ARG B C 1
ATOM 3675 O O . ARG B 1 159 ? -9.957 -22.846 -0.52 1 98.49 159 ARG B O 1
ATOM 3682 N N . PHE B 1 160 ? -8.185 -24.114 -1.134 1 98.76 160 PHE B N 1
ATOM 3683 C CA . PHE B 1 160 ? -7.205 -23.097 -0.769 1 98.76 160 PHE B CA 1
ATOM 3684 C C . PHE B 1 160 ? -6.063 -23.059 -1.777 1 98.76 160 PHE B C 1
ATOM 3686 O O . PHE B 1 160 ? -5.437 -24.085 -2.052 1 98.76 160 PHE B O 1
ATOM 3693 N N . VAL B 1 161 ? -5.807 -21.857 -2.353 1 98.81 161 VAL B N 1
ATOM 3694 C CA . VAL B 1 161 ? -4.72 -21.682 -3.311 1 98.81 161 VAL B CA 1
ATOM 3695 C C . VAL B 1 161 ? -3.708 -20.677 -2.765 1 98.81 161 VAL B C 1
ATOM 3697 O O . VAL B 1 161 ? -4.009 -19.487 -2.642 1 98.81 161 VAL B O 1
ATOM 3700 N N . ASN B 1 162 ? -2.538 -21.127 -2.44 1 98.78 162 ASN B N 1
ATOM 3701 C CA . ASN B 1 162 ? -1.433 -20.271 -2.023 1 98.78 162 ASN B CA 1
ATOM 3702 C C . ASN B 1 162 ? -0.594 -19.818 -3.215 1 98.78 162 ASN B C 1
ATOM 3704 O O . ASN B 1 162 ? -0.09 -20.646 -3.975 1 98.78 162 ASN B O 1
ATOM 3708 N N . ILE B 1 163 ? -0.42 -18.536 -3.371 1 98.21 163 ILE B N 1
ATOM 3709 C CA . ILE B 1 163 ? 0.398 -18.006 -4.456 1 98.21 163 ILE B CA 1
ATOM 3710 C C . ILE B 1 163 ? 1.866 -17.998 -4.039 1 98.21 163 ILE B C 1
ATOM 3712 O O . ILE B 1 163 ? 2.238 -17.339 -3.065 1 98.21 163 ILE B O 1
ATOM 3716 N N . SER B 1 164 ? 2.655 -18.645 -4.781 1 97.17 164 SER B N 1
ATOM 3717 C CA . SER B 1 164 ? 4.082 -18.77 -4.5 1 97.17 164 SER B CA 1
ATOM 3718 C C . SER B 1 164 ? 4.922 -18.238 -5.655 1 97.17 164 SER B C 1
ATOM 3720 O O . SER B 1 164 ? 4.492 -17.338 -6.379 1 97.17 164 SER B O 1
ATOM 3722 N N . THR B 1 165 ? 6.176 -18.589 -5.681 1 95.32 165 THR B N 1
ATOM 3723 C CA . THR B 1 165 ? 7.122 -18.046 -6.65 1 95.32 165 THR B CA 1
ATOM 3724 C C . THR B 1 165 ? 8.131 -19.109 -7.074 1 95.32 165 THR B C 1
ATOM 3726 O O . THR B 1 165 ? 8.391 -20.058 -6.331 1 95.32 165 THR B O 1
ATOM 3729 N N . ASP B 1 166 ? 8.699 -18.915 -8.27 1 93.04 166 ASP B N 1
ATOM 3730 C CA . ASP B 1 166 ? 9.797 -19.764 -8.722 1 93.04 166 ASP B CA 1
ATOM 3731 C C . ASP B 1 166 ? 10.98 -19.691 -7.759 1 93.04 166 ASP B C 1
ATOM 3733 O O . ASP B 1 166 ? 11.752 -20.645 -7.642 1 93.04 166 ASP B O 1
ATOM 3737 N N . LYS B 1 167 ? 11.173 -18.672 -6.96 1 93.18 167 LYS B N 1
ATOM 3738 C CA . LYS B 1 167 ? 12.29 -18.463 -6.043 1 93.18 167 LYS B CA 1
ATOM 3739 C C . LYS B 1 167 ? 12.195 -19.396 -4.839 1 93.18 167 LYS B C 1
ATOM 3741 O O . LYS B 1 167 ? 13.166 -19.562 -4.097 1 93.18 167 LYS B O 1
ATOM 3746 N N . ALA B 1 168 ? 11.043 -20.004 -4.743 1 95.98 168 ALA B N 1
ATOM 3747 C CA . ALA B 1 168 ? 10.868 -20.957 -3.65 1 95.98 168 ALA B CA 1
ATOM 3748 C C . ALA B 1 168 ? 11.55 -22.285 -3.966 1 95.98 168 ALA B C 1
ATOM 3750 O O . ALA B 1 168 ? 11.744 -23.117 -3.077 1 95.98 168 ALA B O 1
ATOM 3751 N N . ALA B 1 169 ? 11.798 -22.4 -5.334 1 93.14 169 ALA B N 1
ATOM 3752 C CA . ALA B 1 169 ? 12.553 -23.585 -5.734 1 93.14 169 ALA B CA 1
ATOM 3753 C C . ALA B 1 169 ? 14.027 -23.447 -5.365 1 93.14 169 ALA B C 1
ATOM 3755 O O . ALA B 1 169 ? 14.698 -22.51 -5.805 1 93.14 169 ALA B O 1
ATOM 3756 N N . GLN B 1 170 ? 14.586 -24.209 -4.507 1 90.69 170 GLN B N 1
ATOM 3757 C CA . GLN B 1 170 ? 15.966 -24.103 -4.044 1 90.69 170 GLN B CA 1
ATOM 3758 C C . GLN B 1 170 ? 16.275 -22.691 -3.554 1 90.69 170 GLN B C 1
ATOM 3760 O O . GLN B 1 170 ? 17.133 -22.007 -4.116 1 90.69 170 GLN B O 1
ATOM 3765 N N . PRO B 1 171 ? 15.653 -22.29 -2.54 1 93.83 171 PRO B N 1
ATOM 3766 C CA . PRO B 1 171 ? 15.697 -20.878 -2.152 1 93.83 171 PRO B CA 1
ATOM 3767 C C . PRO B 1 171 ? 17.08 -20.44 -1.675 1 93.83 171 PRO B C 1
ATOM 3769 O O . PRO B 1 171 ? 17.741 -21.17 -0.933 1 93.83 171 PRO B O 1
ATOM 3772 N N . THR B 1 172 ? 17.522 -19.272 -2.114 1 93.21 172 THR B N 1
ATOM 3773 C CA . THR B 1 172 ? 18.782 -18.664 -1.699 1 93.21 172 THR B CA 1
ATOM 3774 C C . THR B 1 172 ? 18.544 -17.279 -1.106 1 93.21 172 THR B C 1
ATOM 3776 O O . THR B 1 172 ? 19.496 -16.556 -0.803 1 93.21 172 THR B O 1
ATOM 3779 N N . SER B 1 173 ? 17.318 -16.916 -0.978 1 95.48 173 SER B N 1
ATOM 3780 C CA . SER B 1 173 ? 16.954 -15.58 -0.516 1 95.48 173 SER B CA 1
ATOM 3781 C C . SER B 1 173 ? 15.878 -15.643 0.563 1 95.48 173 SER B C 1
ATOM 3783 O O . SER B 1 173 ? 15.199 -16.661 0.712 1 95.48 173 SER B O 1
ATOM 3785 N N . ALA B 1 174 ? 15.713 -14.553 1.294 1 97.36 174 ALA B N 1
ATOM 3786 C CA . ALA B 1 174 ? 14.66 -14.456 2.301 1 97.36 174 ALA B CA 1
ATOM 3787 C C . ALA B 1 174 ? 13.279 -14.59 1.666 1 97.36 174 ALA B C 1
ATOM 3789 O O . ALA B 1 174 ? 12.384 -15.217 2.237 1 97.36 174 ALA B O 1
ATOM 3790 N N . LEU B 1 175 ? 13.147 -14.016 0.508 1 97.04 175 LEU B N 1
ATOM 3791 C CA . LEU B 1 175 ? 11.891 -14.164 -0.22 1 97.04 175 LEU B CA 1
ATOM 3792 C C . LEU B 1 175 ? 11.621 -15.629 -0.545 1 97.04 175 LEU B C 1
ATOM 3794 O O . LEU B 1 175 ? 10.555 -16.156 -0.217 1 97.04 175 LEU B O 1
ATOM 3798 N N . GLY B 1 176 ? 12.578 -16.265 -1.207 1 96.77 176 GLY B N 1
ATOM 3799 C CA . GLY B 1 176 ? 12.422 -17.663 -1.574 1 96.77 176 GLY B CA 1
ATOM 3800 C C . GLY B 1 176 ? 12.168 -18.568 -0.382 1 96.77 176 GLY B C 1
ATOM 3801 O O . GLY B 1 176 ? 11.275 -19.417 -0.421 1 96.77 176 GLY B O 1
ATOM 3802 N N . CYS B 1 177 ? 12.935 -18.357 0.694 1 97.93 177 CYS B N 1
ATOM 3803 C CA . CYS B 1 177 ? 12.804 -19.177 1.893 1 97.93 177 CYS B CA 1
ATOM 3804 C C . CYS B 1 177 ? 11.437 -18.983 2.539 1 97.93 177 CYS B C 1
ATOM 3806 O O . CYS B 1 177 ? 10.783 -19.954 2.921 1 97.93 177 CYS B O 1
ATOM 3808 N N . SER B 1 178 ? 11.027 -17.754 2.658 1 98.53 178 SER B N 1
ATOM 3809 C CA . SER B 1 178 ? 9.756 -17.477 3.321 1 98.53 178 SER B CA 1
ATOM 3810 C C . SER B 1 178 ? 8.586 -18.071 2.543 1 98.53 178 SER B C 1
ATOM 3812 O O . SER B 1 178 ? 7.623 -18.558 3.138 1 98.53 178 SER B O 1
ATOM 3814 N N . LYS B 1 179 ? 8.655 -18.063 1.243 1 98.34 179 LYS B N 1
ATOM 3815 C CA . LYS B 1 179 ? 7.582 -18.613 0.42 1 98.34 179 LYS B CA 1
ATOM 3816 C C . LYS B 1 179 ? 7.631 -20.138 0.4 1 98.34 179 LYS B C 1
ATOM 3818 O O . LYS B 1 179 ? 6.591 -20.796 0.325 1 98.34 179 LYS B O 1
ATOM 3823 N N . GLN B 1 180 ? 8.851 -20.691 0.422 1 98.1 180 GLN B N 1
ATOM 3824 C CA . GLN B 1 180 ? 8.95 -22.143 0.528 1 98.1 180 GLN B CA 1
ATOM 3825 C C . GLN B 1 180 ? 8.308 -22.645 1.817 1 98.1 180 GLN B C 1
ATOM 3827 O O . GLN B 1 180 ? 7.63 -23.675 1.819 1 98.1 180 GLN B O 1
ATOM 3832 N N . LEU B 1 181 ? 8.556 -21.975 2.902 1 98.72 181 LEU B N 1
ATOM 3833 C CA . LEU B 1 181 ? 7.931 -22.344 4.167 1 98.72 181 LEU B CA 1
ATOM 3834 C C . LEU B 1 181 ? 6.411 -22.267 4.067 1 98.72 181 LEU B C 1
ATOM 3836 O O . LEU B 1 181 ? 5.704 -23.109 4.625 1 98.72 181 LEU B O 1
ATOM 3840 N N . ALA B 1 182 ? 5.92 -21.285 3.374 1 98.81 182 ALA B N 1
ATOM 3841 C CA . ALA B 1 182 ? 4.48 -21.16 3.158 1 98.81 182 ALA B CA 1
ATOM 3842 C C . ALA B 1 182 ? 3.935 -22.358 2.386 1 98.81 182 ALA B C 1
ATOM 3844 O O . ALA B 1 182 ? 2.826 -22.826 2.656 1 98.81 182 ALA B O 1
ATOM 3845 N N . GLU B 1 183 ? 4.709 -22.822 1.387 1 98.6 183 GLU B N 1
ATOM 3846 C CA . GLU B 1 183 ? 4.32 -24.03 0.666 1 98.6 183 GLU B CA 1
ATOM 3847 C C . GLU B 1 183 ? 4.216 -25.225 1.609 1 98.6 183 GLU B C 1
ATOM 3849 O O . GLU B 1 183 ? 3.272 -26.013 1.52 1 98.6 183 GLU B O 1
ATOM 3854 N N . ARG B 1 184 ? 5.172 -25.336 2.465 1 98.73 184 ARG B N 1
ATOM 3855 C CA . ARG B 1 184 ? 5.212 -26.471 3.382 1 98.73 184 ARG B CA 1
ATOM 3856 C C . ARG B 1 184 ? 4.081 -26.39 4.402 1 98.73 184 ARG B C 1
ATOM 3858 O O . ARG B 1 184 ? 3.527 -27.415 4.805 1 98.73 184 ARG B O 1
ATOM 3865 N N . LEU B 1 185 ? 3.77 -25.219 4.831 1 98.9 185 LEU B N 1
ATOM 3866 C CA . LEU B 1 185 ? 2.611 -25.021 5.694 1 98.9 185 LEU B CA 1
ATOM 3867 C C . LEU B 1 185 ? 1.326 -25.426 4.98 1 98.9 185 LEU B C 1
ATOM 3869 O O . LEU B 1 185 ? 0.455 -26.065 5.575 1 98.9 185 LEU B O 1
ATOM 3873 N N . THR B 1 186 ? 1.212 -25.03 3.717 1 98.79 186 THR B N 1
ATOM 3874 C CA . THR B 1 186 ? 0.044 -25.392 2.923 1 98.79 186 THR B CA 1
ATOM 3875 C C . THR B 1 186 ? -0.063 -26.907 2.777 1 98.79 186 THR B C 1
ATOM 3877 O O . THR B 1 186 ? -1.162 -27.464 2.819 1 98.79 186 THR B O 1
ATOM 3880 N N . ALA B 1 187 ? 1.078 -27.562 2.583 1 98.51 187 ALA B N 1
ATOM 3881 C CA . ALA B 1 187 ? 1.11 -29.02 2.511 1 98.51 187 ALA B CA 1
ATOM 3882 C C . ALA B 1 187 ? 0.581 -29.645 3.799 1 98.51 187 ALA B C 1
ATOM 3884 O O . ALA B 1 187 ? -0.141 -30.644 3.761 1 98.51 187 ALA B O 1
ATOM 3885 N N . HIS B 1 188 ? 0.927 -29.098 4.897 1 98.54 188 HIS B N 1
ATOM 3886 C CA . HIS B 1 188 ? 0.479 -29.603 6.19 1 98.54 188 HIS B CA 1
ATOM 3887 C C . HIS B 1 188 ? -1.035 -29.49 6.332 1 98.54 188 HIS B C 1
ATOM 3889 O O . HIS B 1 188 ? -1.709 -30.476 6.642 1 98.54 188 HIS B O 1
ATOM 3895 N N . TYR B 1 189 ? -1.566 -28.341 6.09 1 98.15 189 TYR B N 1
ATOM 3896 C CA . TYR B 1 189 ? -2.99 -28.088 6.28 1 98.15 189 TYR B CA 1
ATOM 3897 C C . TYR B 1 189 ? -3.813 -28.742 5.177 1 98.15 189 TYR B C 1
ATOM 3899 O O . TYR B 1 189 ? -5.009 -28.988 5.349 1 98.15 189 TYR B O 1
ATOM 3907 N N . GLY B 1 190 ? -3.183 -28.972 4.018 1 97.63 190 GLY B N 1
ATOM 3908 C CA . GLY B 1 190 ? -3.9 -29.386 2.823 1 97.63 190 GLY B CA 1
ATOM 3909 C C . GLY B 1 190 ? -4.001 -30.893 2.68 1 97.63 190 GLY B C 1
ATOM 3910 O O . GLY B 1 190 ? -4.589 -31.393 1.719 1 97.63 190 GLY B O 1
ATOM 3911 N N . LYS B 1 191 ? -3.4 -31.655 3.629 1 96.21 191 LYS B N 1
ATOM 3912 C CA . LYS B 1 191 ? -3.471 -33.111 3.544 1 96.21 191 LYS B CA 1
ATOM 3913 C C . LYS B 1 191 ? -4.917 -33.585 3.429 1 96.21 191 LYS B C 1
ATOM 3915 O O . LYS B 1 191 ? -5.738 -33.309 4.306 1 96.21 191 LYS B O 1
ATOM 3920 N N . GLY B 1 192 ? -5.198 -34.219 2.299 1 96.63 192 GLY B N 1
ATOM 3921 C CA . GLY B 1 192 ? -6.531 -34.756 2.077 1 96.63 192 GLY B CA 1
ATOM 3922 C C . GLY B 1 192 ? -7.53 -33.706 1.629 1 96.63 192 GLY B C 1
ATOM 3923 O O . GLY B 1 192 ? -8.728 -33.982 1.531 1 96.63 192 GLY B O 1
ATOM 3924 N N . LYS B 1 193 ? -7.055 -32.505 1.408 1 97.77 193 LYS B N 1
ATOM 3925 C CA . LYS B 1 193 ? -7.939 -31.405 1.032 1 97.77 193 LYS B CA 1
ATOM 3926 C C . LYS B 1 193 ? -7.555 -30.831 -0.329 1 97.77 193 LYS B C 1
ATOM 3928 O O . LYS B 1 193 ? -6.548 -31.232 -0.916 1 97.77 193 LYS B O 1
ATOM 3933 N N . ALA B 1 194 ? -8.404 -29.979 -0.868 1 98.15 194 ALA B N 1
ATOM 3934 C CA . ALA B 1 194 ? -8.15 -29.311 -2.142 1 98.15 194 ALA B CA 1
ATOM 3935 C C . ALA B 1 194 ? -7.34 -28.033 -1.939 1 98.15 194 ALA B C 1
ATOM 3937 O O . ALA B 1 194 ? -7.788 -26.943 -2.3 1 98.15 194 ALA B O 1
ATOM 3938 N N . TYR B 1 195 ? -6.216 -28.194 -1.305 1 98.21 195 TYR B N 1
ATOM 3939 C CA . TYR B 1 195 ? -5.262 -27.112 -1.088 1 98.21 195 TYR B CA 1
ATOM 3940 C C . TYR B 1 195 ? -4.047 -27.267 -1.996 1 98.21 195 TYR B C 1
ATOM 3942 O O . TYR B 1 195 ? -3.611 -28.386 -2.273 1 98.21 195 TYR B O 1
ATOM 3950 N N . ALA B 1 196 ? -3.534 -26.178 -2.505 1 98.33 196 ALA B N 1
ATOM 3951 C CA . ALA B 1 196 ? -2.335 -26.219 -3.338 1 98.33 196 ALA B CA 1
ATOM 3952 C C . ALA B 1 196 ? -1.605 -24.88 -3.316 1 98.33 196 ALA B C 1
ATOM 3954 O O . ALA B 1 196 ? -2.182 -23.857 -2.938 1 98.33 196 ALA B O 1
ATOM 3955 N N . SER B 1 197 ? -0.384 -24.939 -3.559 1 98.31 197 SER B N 1
ATOM 3956 C CA . SER B 1 197 ? 0.412 -23.76 -3.887 1 98.31 197 SER B CA 1
ATOM 3957 C C . SER B 1 197 ? 0.71 -23.694 -5.382 1 98.31 197 SER B C 1
ATOM 3959 O O . SER B 1 197 ? 0.845 -24.727 -6.039 1 98.31 197 SER B O 1
ATOM 3961 N N . VAL B 1 198 ? 0.822 -22.463 -5.885 1 97.3 198 VAL B N 1
ATOM 3962 C CA . VAL B 1 198 ? 1.112 -22.299 -7.306 1 97.3 198 VAL B CA 1
ATOM 3963 C C . VAL B 1 198 ? 2.402 -21.5 -7.482 1 97.3 198 VAL B C 1
ATOM 3965 O O . VAL B 1 198 ? 2.512 -20.373 -6.994 1 97.3 198 VAL B O 1
ATOM 3968 N N . ARG B 1 199 ? 3.373 -22.077 -8.237 1 95.38 199 ARG B N 1
ATOM 3969 C CA . ARG B 1 199 ? 4.632 -21.412 -8.556 1 95.38 199 ARG B CA 1
ATOM 3970 C C . ARG B 1 199 ? 4.602 -20.83 -9.965 1 95.38 199 ARG B C 1
ATOM 3972 O O . ARG B 1 199 ? 4.162 -21.493 -10.907 1 95.38 199 ARG B O 1
ATOM 3979 N N . PHE B 1 200 ? 5.004 -19.635 -10.011 1 90.87 200 PHE B N 1
ATOM 3980 C CA . PHE B 1 200 ? 5.215 -18.992 -11.303 1 90.87 200 PHE B CA 1
ATOM 3981 C C . PHE B 1 200 ? 6.371 -18.002 -11.233 1 90.87 200 PHE B C 1
ATOM 3983 O O . PHE B 1 200 ? 6.969 -17.812 -10.172 1 90.87 200 PHE B O 1
ATOM 3990 N N . GLY B 1 201 ? 6.739 -17.433 -12.332 1 89.63 201 GLY B N 1
ATOM 3991 C CA . GLY B 1 201 ? 7.877 -16.531 -12.413 1 89.63 201 GLY B CA 1
ATOM 3992 C C . GLY B 1 201 ? 7.491 -15.07 -12.28 1 89.63 201 GLY B C 1
ATOM 3993 O O . GLY B 1 201 ? 6.553 -14.735 -11.555 1 89.63 201 GLY B O 1
ATOM 3994 N N . ASN B 1 202 ? 8.209 -14.188 -12.877 1 91.37 202 ASN B N 1
ATOM 3995 C CA . ASN B 1 202 ? 8.021 -12.745 -12.775 1 91.37 202 ASN B CA 1
ATOM 3996 C C . ASN B 1 202 ? 6.837 -12.273 -13.614 1 91.37 202 ASN B C 1
ATOM 3998 O O . ASN B 1 202 ? 6.686 -12.679 -14.767 1 91.37 202 ASN B O 1
ATOM 4002 N N . LEU B 1 203 ? 6.145 -11.471 -12.994 1 90.72 203 LEU B N 1
ATOM 4003 C CA . LEU B 1 203 ? 5.006 -10.906 -13.709 1 90.72 203 LEU B CA 1
ATOM 4004 C C . LEU B 1 203 ? 5.356 -9.544 -14.3 1 90.72 203 LEU B C 1
ATOM 4006 O O . LEU B 1 203 ? 5.91 -8.686 -13.608 1 90.72 203 LEU B O 1
ATOM 4010 N N . LEU B 1 204 ? 5.14 -9.225 -15.521 1 84.27 204 LEU B N 1
ATOM 4011 C CA . LEU B 1 204 ? 5.593 -8.066 -16.282 1 84.27 204 LEU B CA 1
ATOM 4012 C C . LEU B 1 204 ? 4.979 -6.783 -15.734 1 84.27 204 LEU B C 1
ATOM 4014 O O . LEU B 1 204 ? 5.672 -5.774 -15.581 1 84.27 204 LEU B O 1
ATOM 4018 N N . ALA B 1 205 ? 3.868 -6.633 -15.46 1 82.45 205 ALA B N 1
ATOM 4019 C CA . ALA B 1 205 ? 3.175 -5.383 -15.158 1 82.45 205 ALA B CA 1
ATOM 4020 C C . ALA B 1 205 ? 2.591 -5.406 -13.748 1 82.45 205 ALA B C 1
ATOM 4022 O O . ALA B 1 205 ? 1.474 -4.934 -13.525 1 82.45 205 ALA B O 1
ATOM 4023 N N . SER B 1 206 ? 3.47 -5.922 -12.945 1 88.42 206 SER B N 1
ATOM 4024 C CA . SER B 1 206 ? 3.075 -5.884 -11.54 1 88.42 206 SER B CA 1
ATOM 4025 C C . SER B 1 206 ? 3.762 -4.739 -10.804 1 88.42 206 SER B C 1
ATOM 4027 O O . SER B 1 206 ? 4.714 -4.147 -11.316 1 88.42 206 SER B O 1
ATOM 4029 N N . ARG B 1 207 ? 3.283 -4.403 -9.655 1 83.83 207 ARG B N 1
ATOM 4030 C CA . ARG B 1 207 ? 3.857 -3.322 -8.861 1 83.83 207 ARG B CA 1
ATOM 4031 C C . ARG B 1 207 ? 5.33 -3.583 -8.564 1 83.83 207 ARG B C 1
ATOM 4033 O O . ARG B 1 207 ? 5.681 -4.626 -8.009 1 83.83 207 ARG B O 1
ATOM 4040 N N . GLY B 1 208 ? 6.134 -2.641 -9.026 1 85.43 208 GLY B N 1
ATOM 4041 C CA . GLY B 1 208 ? 7.555 -2.722 -8.729 1 85.43 208 GLY B CA 1
ATOM 4042 C C . GLY B 1 208 ? 8.29 -3.723 -9.601 1 85.43 208 GLY B C 1
ATOM 4043 O O . GLY B 1 208 ? 9.403 -4.14 -9.273 1 85.43 208 GLY B O 1
ATOM 4044 N N . SER B 1 209 ? 7.675 -4.035 -10.641 1 89.34 209 SER B N 1
ATOM 4045 C CA . SER B 1 209 ? 8.31 -4.997 -11.536 1 89.34 209 SER B CA 1
ATOM 4046 C C . SER B 1 209 ? 9.476 -4.365 -12.29 1 89.34 209 SER B C 1
ATOM 4048 O O . SER B 1 209 ? 9.61 -3.14 -12.322 1 89.34 209 SER B O 1
ATOM 4050 N N . VAL B 1 210 ? 10.223 -5.225 -12.847 1 90.11 210 VAL B N 1
ATOM 4051 C CA . VAL B 1 210 ? 11.387 -4.783 -13.608 1 90.11 210 VAL B CA 1
ATOM 4052 C C . VAL B 1 210 ? 10.934 -3.964 -14.815 1 90.11 210 VAL B C 1
ATOM 4054 O O . VAL B 1 210 ? 11.579 -2.979 -15.182 1 90.11 210 VAL B O 1
ATOM 4057 N N . VAL B 1 211 ? 9.848 -4.351 -15.377 1 89.93 211 VAL B N 1
ATOM 4058 C CA . VAL B 1 211 ? 9.38 -3.653 -16.57 1 89.93 211 VAL B CA 1
ATOM 4059 C C . VAL B 1 211 ? 8.962 -2.23 -16.206 1 89.93 211 VAL B C 1
ATOM 4061 O O . VAL B 1 211 ? 9.181 -1.295 -16.979 1 89.93 211 VAL B O 1
ATOM 4064 N N . HIS B 1 212 ? 8.377 -2.15 -15.065 1 88.78 212 HIS B N 1
ATOM 4065 C CA . HIS B 1 212 ? 8.038 -0.816 -14.583 1 88.78 212 HIS B CA 1
ATOM 4066 C C . HIS B 1 212 ? 9.283 0.053 -14.445 1 88.78 212 HIS B C 1
ATOM 4068 O O . HIS B 1 212 ? 9.286 1.212 -14.867 1 88.78 212 HIS B O 1
ATOM 4074 N N . SER B 1 213 ? 10.276 -0.479 -13.854 1 92.26 213 SER B N 1
ATOM 4075 C CA . SER B 1 213 ? 11.529 0.246 -13.672 1 92.26 213 SER B CA 1
ATOM 4076 C C . SER B 1 213 ? 12.151 0.619 -15.013 1 92.26 213 SER B C 1
ATOM 4078 O O . SER B 1 213 ? 12.6 1.752 -15.201 1 92.26 213 SER B O 1
ATOM 4080 N N . LEU B 1 214 ? 12.165 -0.318 -15.926 1 93.94 214 LEU B N 1
ATOM 4081 C CA . LEU B 1 214 ? 12.731 -0.079 -17.249 1 93.94 214 LEU B CA 1
ATOM 4082 C C . LEU B 1 214 ? 11.976 1.031 -17.971 1 93.94 214 LEU B C 1
ATOM 4084 O O . LEU B 1 214 ? 12.589 1.953 -18.515 1 93.94 214 LEU B O 1
ATOM 4088 N N . TYR B 1 215 ? 10.675 0.898 -17.953 1 93.27 215 TYR B N 1
ATOM 4089 C CA . TYR B 1 215 ? 9.838 1.892 -18.616 1 93.27 215 TYR B CA 1
ATOM 4090 C C . TYR B 1 215 ? 10.113 3.288 -18.07 1 93.27 215 TYR B C 1
ATOM 4092 O O . TYR B 1 215 ? 10.331 4.229 -18.836 1 93.27 215 TYR B O 1
ATOM 4100 N N . TYR B 1 216 ? 10.157 3.378 -16.771 1 91.47 216 TYR B N 1
ATOM 4101 C CA . TYR B 1 216 ? 10.387 4.663 -16.121 1 91.47 216 TYR B CA 1
ATOM 4102 C C . TYR B 1 216 ? 11.755 5.225 -16.492 1 91.47 216 TYR B C 1
ATOM 4104 O O . TYR B 1 216 ? 11.87 6.39 -16.879 1 91.47 216 TYR B O 1
ATOM 4112 N N . GLN B 1 217 ? 12.734 4.446 -16.405 1 94.19 217 GLN B N 1
ATOM 4113 C CA . GLN B 1 217 ? 14.1 4.879 -16.68 1 94.19 217 GLN B CA 1
ATOM 4114 C C . GLN B 1 217 ? 14.252 5.328 -18.131 1 94.19 217 GLN B C 1
ATOM 4116 O O . GLN B 1 217 ? 14.889 6.347 -18.407 1 94.19 217 GLN B O 1
ATOM 4121 N N . ILE B 1 218 ? 13.677 4.599 -19.035 1 95.03 218 ILE B N 1
ATOM 4122 C CA . ILE B 1 218 ? 13.74 4.959 -20.448 1 95.03 218 ILE B CA 1
ATOM 4123 C C . ILE B 1 218 ? 13.068 6.313 -20.666 1 95.03 218 ILE B C 1
ATOM 4125 O O . ILE B 1 218 ? 13.623 7.187 -21.335 1 95.03 218 ILE B O 1
ATOM 4129 N N . MET B 1 219 ? 11.881 6.473 -20.098 1 91.81 219 MET B N 1
ATOM 4130 C CA . MET B 1 219 ? 11.097 7.692 -20.273 1 91.81 219 MET B CA 1
ATOM 4131 C C . MET B 1 219 ? 11.816 8.893 -19.669 1 91.81 219 MET B C 1
ATOM 4133 O O . MET B 1 219 ? 11.647 10.021 -20.134 1 91.81 219 MET B O 1
ATOM 4137 N N . GLN B 1 220 ? 12.698 8.639 -18.683 1 91.58 220 GLN B N 1
ATOM 4138 C CA . GLN B 1 220 ? 13.427 9.714 -18.018 1 91.58 220 GLN B CA 1
ATOM 4139 C C . GLN B 1 220 ? 14.774 9.963 -18.69 1 91.58 220 GLN B C 1
ATOM 4141 O O . GLN B 1 220 ? 15.574 10.768 -18.21 1 91.58 220 GLN B O 1
ATOM 4146 N N . GLY B 1 221 ? 15.082 9.251 -19.696 1 93.06 221 GLY B N 1
ATOM 4147 C CA . GLY B 1 221 ? 16.304 9.471 -20.454 1 93.06 221 GLY B CA 1
ATOM 4148 C C . GLY B 1 221 ? 17.44 8.559 -20.033 1 93.06 221 GLY B C 1
ATOM 4149 O O . GLY B 1 221 ? 18.577 8.728 -20.479 1 93.06 221 GLY B O 1
ATOM 4150 N N . GLY B 1 222 ? 17.187 7.624 -19.184 1 91.15 222 GLY B N 1
ATOM 4151 C CA . GLY B 1 222 ? 18.141 6.604 -18.779 1 91.15 222 GLY B CA 1
ATOM 4152 C C . GLY B 1 222 ? 19.095 7.075 -17.697 1 91.15 222 GLY B C 1
ATOM 4153 O O . GLY B 1 222 ? 18.939 8.174 -17.16 1 91.15 222 GLY B O 1
ATOM 4154 N N . PRO B 1 223 ? 20.11 6.251 -17.398 1 95.61 223 PRO B N 1
ATOM 4155 C CA . PRO B 1 223 ? 20.296 4.909 -17.953 1 95.61 223 PRO B CA 1
ATOM 4156 C C . PRO B 1 223 ? 19.285 3.901 -17.411 1 95.61 223 PRO B C 1
ATOM 4158 O O . PRO B 1 223 ? 18.7 4.119 -16.348 1 95.61 223 PRO B O 1
ATOM 4161 N N . VAL B 1 224 ? 19.093 2.82 -18.169 1 96.23 224 VAL B N 1
ATOM 4162 C CA . VAL B 1 224 ? 18.397 1.659 -17.623 1 96.23 224 VAL B CA 1
ATOM 4163 C C . VAL B 1 224 ? 19.371 0.807 -16.812 1 96.23 224 VAL B C 1
ATOM 4165 O O . VAL B 1 224 ? 20.533 0.649 -17.192 1 96.23 224 VAL B O 1
ATOM 4168 N N . THR B 1 225 ? 18.893 0.277 -15.706 1 95.11 225 THR B N 1
ATOM 4169 C CA . THR B 1 225 ? 19.755 -0.512 -14.832 1 95.11 225 THR B CA 1
ATOM 4170 C C . THR B 1 225 ? 19.429 -1.998 -14.949 1 95.11 225 THR B C 1
ATOM 4172 O O . THR B 1 225 ? 18.264 -2.391 -14.869 1 95.11 225 THR B O 1
ATOM 4175 N N . ILE B 1 226 ? 20.39 -2.779 -15.183 1 95.89 226 ILE B N 1
ATOM 4176 C CA . ILE B 1 226 ? 20.3 -4.234 -15.258 1 95.89 226 ILE B CA 1
ATOM 4177 C C . ILE B 1 226 ? 21.369 -4.863 -14.367 1 95.89 226 ILE B C 1
ATOM 4179 O O . ILE B 1 226 ? 22.506 -4.388 -14.321 1 95.89 226 ILE B O 1
ATOM 4183 N N . THR B 1 227 ? 20.994 -5.853 -13.661 1 93.54 227 THR B N 1
ATOM 4184 C CA . THR B 1 227 ? 21.913 -6.431 -12.687 1 93.54 227 THR B CA 1
ATOM 4185 C C . THR B 1 227 ? 23.116 -7.06 -13.385 1 93.54 227 THR B C 1
ATOM 4187 O O . THR B 1 227 ? 24.259 -6.841 -12.979 1 93.54 227 THR B O 1
ATOM 4190 N N . ASP B 1 228 ? 22.828 -7.853 -14.495 1 95.68 228 ASP B N 1
ATOM 4191 C CA . ASP B 1 228 ? 23.857 -8.569 -15.241 1 95.68 228 ASP B CA 1
ATOM 4192 C C . ASP B 1 228 ? 23.436 -8.779 -16.694 1 95.68 228 ASP B C 1
ATOM 4194 O O . ASP B 1 228 ? 22.262 -9.03 -16.976 1 95.68 228 ASP B O 1
ATOM 4198 N N . PRO B 1 229 ? 24.389 -8.736 -17.551 1 95.31 229 PRO B N 1
ATOM 4199 C CA . PRO B 1 229 ? 24.04 -8.897 -18.965 1 95.31 229 PRO B CA 1
ATOM 4200 C C . PRO B 1 229 ? 23.466 -10.277 -19.277 1 95.31 229 PRO B C 1
ATOM 4202 O O . PRO B 1 229 ? 22.757 -10.444 -20.273 1 95.31 229 PRO B O 1
ATOM 4205 N N . LYS B 1 230 ? 23.762 -11.215 -18.421 1 96.24 230 LYS B N 1
ATOM 4206 C CA . LYS B 1 230 ? 23.372 -12.593 -18.705 1 96.24 230 LYS B CA 1
ATOM 4207 C C . LYS B 1 230 ? 22.116 -12.98 -17.93 1 96.24 230 LYS B C 1
ATOM 4209 O O . LYS B 1 230 ? 21.623 -14.103 -18.057 1 96.24 230 LYS B O 1
ATOM 4214 N N . VAL B 1 231 ? 21.584 -12.053 -17.151 1 96.07 231 VAL B N 1
ATOM 4215 C CA . VAL B 1 231 ? 20.468 -12.402 -16.277 1 96.07 231 VAL B CA 1
ATOM 4216 C C . VAL B 1 231 ? 19.218 -12.661 -17.114 1 96.07 231 VAL B C 1
ATOM 4218 O O . VAL B 1 231 ? 18.929 -11.92 -18.057 1 96.07 231 VAL B O 1
ATOM 4221 N N . GLU B 1 232 ? 18.558 -13.738 -16.861 1 95.91 232 GLU B N 1
ATOM 4222 C CA . GLU B 1 232 ? 17.286 -14.071 -17.497 1 95.91 232 GLU B CA 1
ATOM 4223 C C . GLU B 1 232 ? 16.247 -14.496 -16.465 1 95.91 232 GLU B C 1
ATOM 4225 O O . GLU B 1 232 ? 16.598 -14.972 -15.383 1 95.91 232 GLU B O 1
ATOM 4230 N N . ARG B 1 233 ? 15.02 -14.313 -16.797 1 94.21 233 ARG B N 1
ATOM 4231 C CA . ARG B 1 233 ? 13.916 -14.642 -15.901 1 94.21 233 ARG B CA 1
ATOM 4232 C C . ARG B 1 233 ? 12.767 -15.292 -16.664 1 94.21 233 ARG B C 1
ATOM 4234 O O . ARG B 1 233 ? 12.645 -15.12 -17.879 1 94.21 233 ARG B O 1
ATOM 4241 N N . PHE B 1 234 ? 11.98 -16.104 -15.941 1 92.11 234 PHE B N 1
ATOM 4242 C CA . PHE B 1 234 ? 10.664 -16.477 -16.447 1 92.11 234 PHE B CA 1
ATOM 4243 C C . PHE B 1 234 ? 9.695 -15.305 -16.351 1 92.11 234 PHE B C 1
ATOM 4245 O O . PHE B 1 234 ? 9.576 -14.676 -15.297 1 92.11 234 PHE B O 1
ATOM 4252 N N . PHE B 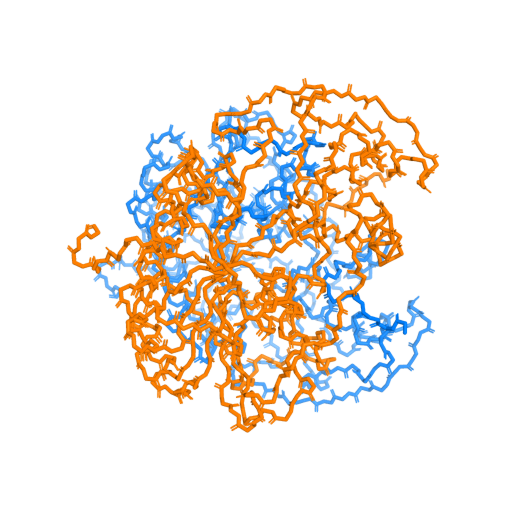1 235 ? 9.037 -14.999 -17.479 1 91.69 235 PHE B N 1
ATOM 4253 C CA . PHE B 1 235 ? 8.054 -13.921 -17.467 1 91.69 235 PHE B CA 1
ATOM 4254 C C . PHE B 1 235 ? 6.683 -14.434 -17.891 1 91.69 235 PHE B C 1
ATOM 4256 O O . PHE B 1 235 ? 6.583 -15.331 -18.732 1 91.69 235 PHE B O 1
ATOM 4263 N N . MET B 1 236 ? 5.711 -13.857 -17.315 1 89.16 236 MET B N 1
ATOM 4264 C CA . MET B 1 236 ? 4.319 -14.109 -17.677 1 89.16 236 MET B CA 1
ATOM 4265 C C . MET B 1 236 ? 3.485 -12.839 -17.552 1 89.16 236 MET B C 1
ATOM 4267 O O . MET B 1 236 ? 3.8 -11.961 -16.747 1 89.16 236 MET B O 1
ATOM 4271 N N . SER B 1 237 ? 2.456 -12.827 -18.424 1 89.42 237 SER B N 1
ATOM 4272 C CA . SER B 1 237 ? 1.517 -11.723 -18.254 1 89.42 237 SER B CA 1
ATOM 4273 C C . SER B 1 237 ? 0.63 -11.934 -17.031 1 89.42 237 SER B C 1
ATOM 4275 O O . SER B 1 237 ? 0.272 -13.068 -16.706 1 89.42 237 SER B O 1
ATOM 4277 N N . LEU B 1 238 ? 0.311 -10.831 -16.451 1 90.71 238 LEU B N 1
ATOM 4278 C CA . LEU B 1 238 ? -0.479 -10.871 -15.226 1 90.71 238 LEU B CA 1
ATOM 4279 C C . LEU B 1 238 ? -1.832 -11.529 -15.473 1 90.71 238 LEU B C 1
ATOM 4281 O O . LEU B 1 238 ? -2.229 -12.438 -14.74 1 90.71 238 LEU B O 1
ATOM 4285 N N . PRO B 1 239 ? -2.593 -11.222 -16.548 1 90.66 239 PRO B N 1
ATOM 4286 C CA . PRO B 1 239 ? -3.878 -11.881 -16.792 1 90.66 239 PRO B CA 1
ATOM 4287 C C . PRO B 1 239 ? -3.731 -13.376 -17.067 1 90.66 239 PRO B C 1
ATOM 4289 O O . PRO B 1 239 ? -4.538 -14.178 -16.589 1 90.66 239 PRO B O 1
ATOM 4292 N N . GLN B 1 240 ? -2.715 -13.722 -17.787 1 88.42 240 GLN B N 1
ATOM 4293 C CA . GLN B 1 240 ? -2.493 -15.128 -18.104 1 88.42 240 GLN B CA 1
ATOM 4294 C C . GLN B 1 240 ? -2.136 -15.925 -16.852 1 88.42 240 GLN B C 1
ATOM 4296 O O . GLN B 1 240 ? -2.619 -17.043 -16.662 1 88.42 240 GLN B O 1
ATOM 4301 N N . ALA B 1 241 ? -1.278 -15.356 -16.077 1 91.46 241 ALA B N 1
ATOM 4302 C CA . ALA B 1 241 ? -0.881 -16.03 -14.843 1 91.46 241 ALA B CA 1
ATOM 4303 C C . ALA B 1 241 ? -2.084 -16.261 -13.933 1 91.46 241 ALA B C 1
ATOM 4305 O O . ALA B 1 241 ? -2.249 -17.35 -13.376 1 91.46 241 ALA B O 1
ATOM 4306 N N . CYS B 1 242 ? -2.94 -15.269 -13.786 1 94.85 242 CYS B N 1
ATOM 4307 C CA . CYS B 1 242 ? -4.097 -15.378 -12.905 1 94.85 242 CYS B CA 1
ATOM 4308 C C . CYS B 1 242 ? -5.117 -16.364 -13.463 1 94.85 242 CYS B C 1
ATOM 4310 O O . CYS B 1 242 ? -5.77 -17.083 -12.705 1 94.85 242 CYS B O 1
ATOM 4312 N N . ASN B 1 243 ? -5.24 -16.382 -14.78 1 93.78 243 ASN B N 1
ATOM 4313 C CA . ASN B 1 243 ? -6.092 -17.385 -15.41 1 93.78 243 ASN B CA 1
ATOM 4314 C C . ASN B 1 243 ? -5.629 -18.801 -15.079 1 93.78 243 ASN B C 1
ATOM 4316 O O . ASN B 1 243 ? -6.443 -19.663 -14.744 1 93.78 243 ASN B O 1
ATOM 4320 N N . LEU B 1 244 ? -4.387 -19.004 -15.173 1 91.25 244 LEU B N 1
ATOM 4321 C CA . LEU B 1 244 ? -3.829 -20.316 -14.863 1 91.25 244 LEU B CA 1
ATOM 4322 C C . LEU B 1 244 ? -3.975 -20.631 -13.378 1 91.25 244 LEU B C 1
ATOM 4324 O O . LEU B 1 244 ? -4.165 -21.79 -13 1 91.25 244 LEU B O 1
ATOM 4328 N N . MET B 1 245 ? -3.874 -19.637 -12.55 1 94.4 245 MET B N 1
ATOM 4329 C CA . MET B 1 245 ? -4.071 -19.817 -11.114 1 94.4 245 MET B CA 1
ATOM 4330 C C . MET B 1 245 ? -5.495 -20.272 -10.813 1 94.4 245 MET B C 1
ATOM 4332 O O . MET B 1 245 ? -5.71 -21.126 -9.951 1 94.4 245 MET B O 1
ATOM 4336 N N . LEU B 1 246 ? -6.433 -19.652 -11.5 1 96.47 246 LEU B N 1
ATOM 4337 C CA . LEU B 1 246 ? -7.823 -20.064 -11.342 1 96.47 246 LEU B CA 1
ATOM 4338 C C . LEU B 1 246 ? -8.014 -21.513 -11.779 1 96.47 246 LEU B C 1
ATOM 4340 O O . LEU B 1 246 ? -8.723 -22.276 -11.12 1 96.47 246 LEU B O 1
ATOM 4344 N N . GLU B 1 247 ? -7.367 -21.857 -12.875 1 93.24 247 GLU B N 1
ATOM 4345 C CA . GLU B 1 247 ? -7.415 -23.244 -13.327 1 93.24 247 GLU B CA 1
ATOM 4346 C C . GLU B 1 247 ? -6.819 -24.185 -12.284 1 93.24 247 GLU B C 1
ATOM 4348 O O . GLU B 1 247 ? -7.398 -25.23 -11.979 1 93.24 247 GLU B O 1
ATOM 4353 N N . ALA B 1 248 ? -5.688 -23.791 -11.759 1 92.8 248 ALA B N 1
ATOM 4354 C CA . ALA B 1 248 ? -4.991 -24.586 -10.751 1 92.8 248 ALA B CA 1
ATOM 4355 C C . ALA B 1 248 ? -5.835 -24.732 -9.488 1 92.8 248 ALA B C 1
ATOM 4357 O O . ALA B 1 248 ? -5.798 -25.771 -8.825 1 92.8 248 ALA B O 1
ATOM 4358 N N . GLY B 1 249 ? -6.592 -23.726 -9.172 1 95.04 249 GLY B N 1
ATOM 4359 C CA . GLY B 1 249 ? -7.453 -23.75 -8 1 95.04 249 GLY B CA 1
ATOM 4360 C C . GLY B 1 249 ? -8.491 -24.856 -8.045 1 95.04 249 GLY B C 1
ATOM 4361 O O . GLY B 1 249 ? -8.874 -25.398 -7.007 1 95.04 249 GLY B O 1
ATOM 4362 N N . GLY B 1 250 ? -8.931 -25.156 -9.227 1 95.78 250 GLY B N 1
ATOM 4363 C CA . GLY B 1 250 ? -9.914 -26.215 -9.388 1 95.78 250 GLY B CA 1
ATOM 4364 C C . GLY B 1 250 ? -9.306 -27.604 -9.343 1 95.78 250 GLY B C 1
ATOM 4365 O O . GLY B 1 250 ? -10.024 -28.597 -9.204 1 95.78 250 GLY B O 1
ATOM 4366 N N . ARG B 1 251 ? -8.003 -27.656 -9.31 1 94.64 251 ARG B N 1
ATOM 4367 C CA . ARG B 1 251 ? -7.354 -28.943 -9.541 1 94.64 251 ARG B CA 1
ATOM 4368 C C . ARG B 1 251 ? -6.436 -29.309 -8.381 1 94.64 251 ARG B C 1
ATOM 4370 O O . ARG B 1 251 ? -6.057 -30.472 -8.225 1 94.64 251 ARG B O 1
ATOM 4377 N N . GLY B 1 252 ? -6.091 -28.331 -7.582 1 94.08 252 GLY B N 1
ATOM 4378 C CA . GLY B 1 252 ? -5.166 -28.539 -6.479 1 94.08 252 GLY B CA 1
ATOM 4379 C C . GLY B 1 252 ? -5.676 -29.529 -5.45 1 94.08 252 GLY B C 1
ATOM 4380 O O . GLY B 1 252 ? -6.871 -29.559 -5.149 1 94.08 252 GLY B O 1
ATOM 4381 N N . ARG B 1 253 ? -4.66 -30.408 -4.953 1 96.14 253 ARG B N 1
ATOM 4382 C CA . ARG B 1 253 ? -5.002 -31.395 -3.935 1 96.14 253 ARG B CA 1
ATOM 4383 C C . ARG B 1 253 ? -3.809 -31.684 -3.029 1 96.14 253 ARG B C 1
ATOM 4385 O O . ARG B 1 253 ? -2.661 -31.456 -3.415 1 96.14 253 ARG B O 1
ATOM 4392 N N . ASN B 1 254 ? -4.121 -32.103 -1.828 1 96.57 254 ASN B N 1
ATOM 4393 C CA . ASN B 1 254 ? -3.183 -32.696 -0.88 1 96.57 254 ASN B CA 1
ATOM 4394 C C . ASN B 1 254 ? -2.048 -31.735 -0.539 1 96.57 254 ASN B C 1
ATOM 4396 O O . ASN B 1 254 ? -0.931 -32.166 -0.248 1 96.57 254 ASN B O 1
ATOM 4400 N N . GLY B 1 255 ? -2.274 -30.429 -0.768 1 97.24 255 GLY B N 1
ATOM 4401 C CA . GLY B 1 255 ? -1.259 -29.445 -0.426 1 97.24 255 GLY B CA 1
ATOM 4402 C C . GLY B 1 255 ? -0.088 -29.437 -1.391 1 97.24 255 GLY B C 1
ATOM 4403 O O . GLY B 1 255 ? 0.993 -28.946 -1.059 1 97.24 255 GLY B O 1
ATOM 4404 N N . GLN B 1 256 ? -0.259 -29.969 -2.559 1 97.46 256 GLN B N 1
ATOM 4405 C CA . GLN B 1 256 ? 0.819 -30.051 -3.539 1 97.46 256 GLN B CA 1
ATOM 4406 C C . GLN B 1 256 ? 1.177 -28.669 -4.08 1 97.46 256 GLN B C 1
ATOM 4408 O O . GLN B 1 256 ? 0.422 -27.711 -3.899 1 97.46 256 GLN B O 1
ATOM 4413 N N . VAL B 1 257 ? 2.295 -28.62 -4.647 1 97.5 257 VAL B N 1
ATOM 4414 C CA . VAL B 1 257 ? 2.713 -27.443 -5.4 1 97.5 257 VAL B CA 1
ATOM 4415 C C . VAL B 1 257 ? 2.472 -27.671 -6.891 1 97.5 257 VAL B C 1
ATOM 4417 O O . VAL B 1 257 ? 2.889 -28.691 -7.444 1 97.5 257 VAL B O 1
ATOM 4420 N N . LEU B 1 258 ? 1.776 -26.81 -7.508 1 97 258 LEU B N 1
ATOM 4421 C CA . LEU B 1 258 ? 1.573 -26.803 -8.953 1 97 258 LEU B CA 1
ATOM 4422 C C . LEU B 1 258 ? 2.467 -25.765 -9.622 1 97 258 LEU B C 1
ATOM 4424 O O . LEU B 1 258 ? 2.413 -24.581 -9.282 1 97 258 LEU B O 1
ATOM 4428 N N . VAL B 1 259 ? 3.256 -26.223 -10.525 1 94.9 259 VAL B N 1
ATOM 4429 C CA . VAL B 1 259 ? 4.213 -25.353 -11.201 1 94.9 259 VAL B CA 1
ATOM 4430 C C . VAL B 1 259 ? 3.734 -25.063 -12.622 1 94.9 259 VAL B C 1
ATOM 4432 O O . VAL B 1 259 ? 3.518 -25.986 -13.411 1 94.9 259 VAL B O 1
ATOM 4435 N N . MET B 1 260 ? 3.625 -23.832 -12.905 1 90.8 260 MET B N 1
ATOM 4436 C CA . MET B 1 260 ? 3.155 -23.438 -14.23 1 90.8 260 MET B CA 1
ATOM 4437 C C . MET B 1 260 ? 4.271 -23.563 -15.262 1 90.8 260 MET B C 1
ATOM 4439 O O . MET B 1 260 ? 5.433 -23.281 -14.964 1 90.8 260 MET B O 1
ATOM 4443 N N . ASP B 1 261 ? 3.808 -23.98 -16.399 1 87.6 261 ASP B N 1
ATOM 4444 C CA . ASP B 1 261 ? 4.734 -23.922 -17.525 1 87.6 261 ASP B CA 1
ATOM 4445 C C . ASP B 1 261 ? 5.015 -22.478 -17.931 1 87.6 261 ASP B C 1
ATOM 4447 O O . ASP B 1 261 ? 4.145 -21.802 -18.484 1 87.6 261 ASP B O 1
ATOM 4451 N N . MET B 1 262 ? 6.192 -22.061 -17.751 1 86.19 262 MET B N 1
ATOM 4452 C CA . MET B 1 262 ? 6.555 -20.663 -17.966 1 86.19 262 MET B CA 1
ATOM 4453 C C . MET B 1 262 ? 7.198 -20.473 -19.336 1 86.19 262 MET B C 1
ATOM 4455 O O . MET B 1 262 ? 7.462 -19.343 -19.751 1 86.19 262 MET B O 1
ATOM 4459 N N . GLY B 1 263 ? 7.398 -21.531 -20.025 1 88.47 263 GLY B N 1
ATOM 4460 C CA . GLY B 1 263 ? 8.11 -21.422 -21.289 1 88.47 263 GLY B CA 1
ATOM 4461 C C . GLY B 1 263 ? 9.586 -21.119 -21.118 1 88.47 263 GLY B C 1
ATOM 4462 O O . GLY B 1 263 ? 10.222 -21.611 -20.183 1 88.47 263 GLY B O 1
ATOM 4463 N N . LYS B 1 264 ? 10.132 -20.377 -22.059 1 92.08 264 LYS B N 1
ATOM 4464 C CA . LYS B 1 264 ? 11.556 -20.056 -22.041 1 92.08 264 LYS B CA 1
ATOM 4465 C C . LYS B 1 264 ? 11.828 -18.809 -21.204 1 92.08 264 LYS B C 1
ATOM 4467 O O . LYS B 1 264 ? 10.986 -17.912 -21.125 1 92.08 264 LYS B O 1
ATOM 4472 N N . GLN B 1 265 ? 12.991 -18.811 -20.632 1 94.45 265 GLN B N 1
ATOM 4473 C CA . GLN B 1 265 ? 13.429 -17.603 -19.94 1 94.45 265 GLN B CA 1
ATOM 4474 C C . GLN B 1 265 ? 13.832 -16.516 -20.933 1 94.45 265 GLN B C 1
ATOM 4476 O O . GLN B 1 265 ? 14.319 -16.816 -22.025 1 94.45 265 GLN B O 1
ATOM 4481 N N . VAL B 1 266 ? 13.653 -15.336 -20.511 1 94.7 266 VAL B N 1
ATOM 4482 C CA . VAL B 1 266 ? 13.936 -14.175 -21.349 1 94.7 266 VAL B CA 1
ATOM 4483 C C . VAL B 1 266 ? 15.044 -13.337 -20.715 1 94.7 266 VAL B C 1
ATOM 4485 O O . VAL B 1 266 ? 14.961 -12.975 -19.539 1 94.7 266 VAL B O 1
ATOM 4488 N N . PRO B 1 267 ? 16.056 -13.066 -21.495 1 95.81 267 PRO B N 1
ATOM 4489 C CA . PRO B 1 267 ? 17.047 -12.127 -20.964 1 95.81 267 PRO B CA 1
ATOM 4490 C C . PRO B 1 267 ? 16.456 -10.751 -20.666 1 95.81 267 PRO B C 1
ATOM 4492 O O . PRO B 1 267 ? 15.71 -10.205 -21.484 1 95.81 267 PRO B O 1
ATOM 4495 N N . VAL B 1 268 ? 16.824 -10.229 -19.536 1 95.75 268 VAL B N 1
ATOM 4496 C CA . VAL B 1 268 ? 16.297 -8.929 -19.134 1 95.75 268 VAL B CA 1
ATOM 4497 C C . VAL B 1 268 ? 16.771 -7.855 -20.111 1 95.75 268 VAL B C 1
ATOM 4499 O O . VAL B 1 268 ? 16.025 -6.928 -20.434 1 95.75 268 VAL B O 1
ATOM 4502 N N . LEU B 1 269 ? 17.995 -8.015 -20.605 1 96.74 269 LEU B N 1
ATOM 4503 C CA . LEU B 1 269 ? 18.547 -7.076 -21.575 1 96.74 269 LEU B CA 1
ATOM 4504 C C . LEU B 1 269 ? 17.71 -7.055 -22.85 1 96.74 269 LEU B C 1
ATOM 4506 O O . LEU B 1 269 ? 17.458 -5.988 -23.415 1 96.74 269 LEU B O 1
ATOM 4510 N N . THR B 1 270 ? 17.303 -8.194 -23.317 1 95.9 270 THR B N 1
ATOM 4511 C CA . THR B 1 270 ? 16.471 -8.293 -24.511 1 95.9 270 THR B CA 1
ATOM 4512 C C . THR B 1 270 ? 15.145 -7.565 -24.307 1 95.9 270 THR B C 1
ATOM 4514 O O . THR B 1 270 ? 14.683 -6.847 -25.196 1 95.9 270 THR B O 1
ATOM 4517 N N . LEU B 1 271 ? 14.58 -7.754 -23.18 1 94.69 271 LEU B N 1
ATOM 4518 C CA . LEU B 1 271 ? 13.331 -7.078 -22.849 1 94.69 271 LEU B CA 1
ATOM 4519 C C . LEU B 1 271 ? 13.515 -5.564 -22.848 1 94.69 271 LEU B C 1
ATOM 4521 O O . LEU B 1 271 ? 12.673 -4.832 -23.373 1 94.69 271 LEU B O 1
ATOM 4525 N N . ALA B 1 272 ? 14.594 -5.11 -22.278 1 96.15 272 ALA B N 1
ATOM 4526 C CA . ALA B 1 272 ? 14.896 -3.682 -22.23 1 96.15 272 ALA B CA 1
ATOM 4527 C C . ALA B 1 272 ? 15.059 -3.108 -23.635 1 96.15 272 ALA B C 1
ATOM 4529 O O . ALA B 1 272 ? 14.527 -2.038 -23.94 1 96.15 272 ALA B O 1
ATOM 4530 N N . GLN B 1 273 ? 15.729 -3.801 -24.452 1 96.8 273 GLN B N 1
ATOM 4531 C CA . GLN B 1 273 ? 15.985 -3.352 -25.817 1 96.8 273 GLN B CA 1
ATOM 4532 C C . GLN B 1 273 ? 14.691 -3.276 -26.623 1 96.8 273 GLN B C 1
ATOM 4534 O O . GLN B 1 273 ? 14.466 -2.31 -27.356 1 96.8 273 GLN B O 1
ATOM 4539 N N . LYS B 1 274 ? 13.904 -4.277 -26.486 1 96.02 274 LYS B N 1
ATOM 4540 C CA . LYS B 1 274 ? 12.624 -4.277 -27.189 1 96.02 274 LYS B CA 1
ATOM 4541 C C . LYS B 1 274 ? 11.748 -3.112 -26.735 1 96.02 274 LYS B C 1
ATOM 4543 O O . LYS B 1 274 ? 11.02 -2.526 -27.538 1 96.02 274 LYS B O 1
ATOM 4548 N N . LEU B 1 275 ? 11.781 -2.869 -25.463 1 95.38 275 LEU B N 1
ATOM 4549 C CA . LEU B 1 275 ? 10.985 -1.769 -24.931 1 95.38 275 LEU B CA 1
ATOM 4550 C C . LEU B 1 275 ? 11.501 -0.427 -25.44 1 95.38 275 LEU B C 1
ATOM 4552 O O . LEU B 1 275 ? 10.713 0.454 -25.789 1 95.38 275 LEU B O 1
ATOM 4556 N N . MET B 1 276 ? 12.8 -0.292 -25.471 1 97.23 276 MET B N 1
ATOM 4557 C CA . MET B 1 276 ? 13.397 0.923 -26.019 1 97.23 276 MET B CA 1
ATOM 4558 C C . MET B 1 276 ? 12.98 1.127 -27.472 1 97.23 276 MET B C 1
ATOM 4560 O O . MET B 1 276 ? 12.61 2.234 -27.866 1 97.23 276 MET B O 1
ATOM 4564 N N . ASP B 1 277 ? 13.025 0.093 -28.179 1 97.16 277 ASP B N 1
ATOM 4565 C CA . ASP B 1 277 ? 12.636 0.147 -29.585 1 97.16 277 ASP B CA 1
ATOM 4566 C C . ASP B 1 277 ? 11.174 0.562 -29.734 1 97.16 277 ASP B C 1
ATOM 4568 O O . ASP B 1 277 ? 10.846 1.415 -30.562 1 97.16 277 ASP B O 1
ATOM 4572 N N . TYR B 1 278 ? 10.313 -0.028 -29.024 1 96.3 278 TYR B N 1
ATOM 4573 C CA . TYR B 1 278 ? 8.883 0.255 -29.077 1 96.3 278 TYR B CA 1
ATOM 4574 C C . TYR B 1 278 ? 8.605 1.72 -28.759 1 96.3 278 TYR B C 1
ATOM 4576 O O . TYR B 1 278 ? 7.75 2.347 -29.389 1 96.3 278 TYR B O 1
ATOM 4584 N N . LEU B 1 279 ? 9.4 2.241 -27.774 1 95.62 279 LEU B N 1
ATOM 4585 C CA . LEU B 1 279 ? 9.168 3.602 -27.303 1 95.62 279 LEU B CA 1
ATOM 4586 C C . LEU B 1 279 ? 9.907 4.612 -28.174 1 95.62 279 LEU B C 1
ATOM 4588 O O . LEU B 1 279 ? 9.731 5.822 -28.015 1 95.62 279 LEU B O 1
ATOM 4592 N N . GLY B 1 280 ? 10.724 4.118 -29.058 1 96.68 280 GLY B N 1
ATOM 4593 C CA . GLY B 1 280 ? 11.498 4.996 -29.921 1 96.68 280 GLY B CA 1
ATOM 4594 C C . GLY B 1 280 ? 12.556 5.786 -29.174 1 96.68 280 GLY B C 1
ATOM 4595 O O . GLY B 1 280 ? 12.775 6.965 -29.46 1 96.68 280 GLY B O 1
ATOM 4596 N N . ARG B 1 281 ? 13.129 5.19 -28.138 1 96.15 281 ARG B N 1
ATOM 4597 C CA . ARG B 1 281 ? 14.144 5.825 -27.304 1 96.15 281 ARG B CA 1
ATOM 4598 C C . ARG B 1 281 ? 15.339 4.901 -27.097 1 96.15 281 ARG B C 1
ATOM 4600 O O . ARG B 1 281 ? 15.173 3.692 -26.926 1 96.15 281 ARG B O 1
ATOM 4607 N N . SER B 1 282 ? 16.491 5.412 -27.281 1 94.89 282 SER B N 1
ATOM 4608 C CA . SER B 1 282 ? 17.723 4.69 -26.981 1 94.89 282 SER B CA 1
ATOM 4609 C C . SER B 1 282 ? 18.473 5.335 -25.821 1 94.89 282 SER B C 1
ATOM 4611 O O . SER B 1 282 ? 18.86 6.503 -25.897 1 94.89 282 SER B O 1
ATOM 4613 N N . VAL B 1 283 ? 18.588 4.584 -24.738 1 97.1 283 VAL B N 1
ATOM 4614 C CA . VAL B 1 283 ? 19.262 5.099 -23.551 1 97.1 283 VAL B CA 1
ATOM 4615 C C . VAL B 1 283 ? 20.384 4.149 -23.139 1 97.1 283 VAL B C 1
ATOM 4617 O O . VAL B 1 283 ? 20.375 2.972 -23.507 1 97.1 283 VAL B O 1
ATOM 4620 N N . PRO B 1 284 ? 21.353 4.565 -22.438 1 97.39 284 PRO B N 1
ATOM 4621 C CA . PRO B 1 284 ? 22.437 3.686 -21.991 1 97.39 284 PRO B CA 1
ATOM 4622 C C . PRO B 1 284 ? 21.962 2.618 -21.008 1 97.39 284 PRO B C 1
ATOM 4624 O O . PRO B 1 284 ? 20.93 2.789 -20.355 1 97.39 284 PRO B O 1
ATOM 4627 N N . VAL B 1 285 ? 22.711 1.552 -20.978 1 97.36 285 VAL B N 1
ATOM 4628 C CA . VAL B 1 285 ? 22.482 0.478 -20.017 1 97.36 285 VAL B CA 1
ATOM 4629 C C . VAL B 1 285 ? 23.597 0.473 -18.974 1 97.36 285 VAL B C 1
ATOM 4631 O O . VAL B 1 285 ? 24.778 0.57 -19.317 1 97.36 285 VAL B O 1
ATOM 4634 N N . GLU B 1 286 ? 23.204 0.456 -17.777 1 97.19 286 GLU B N 1
ATOM 4635 C CA . GLU B 1 286 ? 24.147 0.33 -16.67 1 97.19 286 GLU B CA 1
ATOM 4636 C C . GLU B 1 286 ? 23.953 -0.989 -15.928 1 97.19 286 GLU B C 1
ATOM 4638 O O . GLU B 1 286 ? 22.832 -1.336 -15.551 1 97.19 286 GLU B O 1
ATOM 4643 N N . TYR B 1 287 ? 25.055 -1.693 -15.766 1 96.51 287 TYR B N 1
ATOM 4644 C CA . TYR B 1 287 ? 25.013 -2.941 -15.013 1 96.51 287 TYR B CA 1
ATOM 4645 C C . TYR B 1 287 ? 25.325 -2.7 -13.54 1 96.51 287 TYR B C 1
ATOM 4647 O O . TYR B 1 287 ? 26.369 -2.137 -13.205 1 96.51 287 TYR B O 1
ATOM 4655 N N . THR B 1 288 ? 24.427 -3.147 -12.666 1 93.77 288 THR B N 1
ATOM 4656 C CA . THR B 1 288 ? 24.497 -2.775 -11.257 1 93.77 288 THR B CA 1
ATOM 4657 C C . THR B 1 288 ? 25.058 -3.922 -10.422 1 93.77 288 THR B C 1
ATOM 4659 O O . THR B 1 288 ? 25.361 -3.747 -9.24 1 93.77 288 THR B O 1
ATOM 4662 N N . GLY B 1 289 ? 25.216 -5.088 -11.062 1 91.78 289 GLY B N 1
ATOM 4663 C CA . GLY B 1 289 ? 25.692 -6.248 -10.326 1 91.78 289 GLY B CA 1
ATOM 4664 C C . GLY B 1 289 ? 24.573 -7.059 -9.701 1 91.78 289 GLY B C 1
ATOM 4665 O O . GLY B 1 289 ? 23.541 -6.506 -9.312 1 91.78 289 GLY B O 1
ATOM 4666 N N . LEU B 1 290 ? 24.858 -8.37 -9.521 1 89.31 290 LEU B N 1
ATOM 4667 C CA . LEU B 1 290 ? 23.889 -9.232 -8.852 1 89.31 290 LEU B CA 1
ATOM 4668 C C . LEU B 1 290 ? 23.81 -8.908 -7.364 1 89.31 290 LEU B C 1
ATOM 4670 O O . LEU B 1 290 ? 24.833 -8.65 -6.725 1 89.31 290 LEU B O 1
ATOM 4674 N N . ARG B 1 291 ? 22.699 -8.917 -6.903 1 84.01 291 ARG B N 1
ATOM 4675 C CA . ARG B 1 291 ? 22.474 -8.681 -5.481 1 84.01 291 ARG B CA 1
ATOM 4676 C C . ARG B 1 291 ? 22.577 -9.978 -4.687 1 84.01 291 ARG B C 1
ATOM 4678 O O . ARG B 1 291 ? 22.534 -11.069 -5.26 1 84.01 291 ARG B O 1
ATOM 4685 N N . GLU B 1 292 ? 22.7 -9.756 -3.374 1 84.69 292 GLU B N 1
ATOM 4686 C CA . GLU B 1 292 ? 22.724 -10.932 -2.509 1 84.69 292 GLU B CA 1
ATOM 4687 C C . GLU B 1 292 ? 21.452 -11.76 -2.668 1 84.69 292 GLU B C 1
ATOM 4689 O O . GLU B 1 292 ? 20.343 -11.226 -2.588 1 84.69 292 GLU B O 1
ATOM 4694 N N . GLY B 1 293 ? 21.649 -13.045 -3.064 1 85.32 293 GLY B N 1
ATOM 4695 C CA . GLY B 1 293 ? 20.521 -13.955 -3.182 1 85.32 293 GLY B CA 1
ATOM 4696 C C . GLY B 1 293 ? 19.927 -13.99 -4.577 1 85.32 293 GLY B C 1
ATOM 4697 O O . GLY B 1 293 ? 19.045 -14.803 -4.862 1 85.32 293 GLY B O 1
ATOM 4698 N N . GLU B 1 294 ? 20.431 -13.137 -5.389 1 87.85 294 GLU B N 1
ATOM 4699 C CA . GLU B 1 294 ? 19.903 -13.116 -6.75 1 87.85 294 GLU B CA 1
ATOM 4700 C C . GLU B 1 294 ? 20.649 -14.1 -7.646 1 87.85 294 GLU B C 1
ATOM 4702 O O . GLU B 1 294 ? 21.866 -14.254 -7.531 1 87.85 294 GLU B O 1
ATOM 4707 N N . LYS B 1 295 ? 19.871 -14.766 -8.531 1 88.56 295 LYS B N 1
ATOM 4708 C CA . LYS B 1 295 ? 20.426 -15.73 -9.476 1 88.56 295 LYS B CA 1
ATOM 4709 C C . LYS B 1 295 ? 20.448 -15.162 -10.892 1 88.56 295 LYS B C 1
ATOM 4711 O O . LYS B 1 295 ? 19.654 -14.279 -11.225 1 88.56 295 LYS B O 1
ATOM 4716 N N . LEU B 1 296 ? 21.377 -15.714 -11.649 1 91.89 296 LEU B N 1
ATOM 4717 C CA . LEU B 1 296 ? 21.398 -15.359 -13.064 1 91.89 296 LEU B CA 1
ATOM 4718 C C . LEU B 1 296 ? 20.168 -15.909 -13.78 1 91.89 296 LEU B C 1
ATOM 4720 O O . LEU B 1 296 ? 19.583 -15.23 -14.627 1 91.89 296 LEU B O 1
ATOM 4724 N N . SER B 1 297 ? 19.853 -17.131 -13.42 1 90.83 297 SER B N 1
ATOM 4725 C CA . SER B 1 297 ? 18.663 -17.797 -13.939 1 90.83 297 SER B CA 1
ATOM 4726 C C 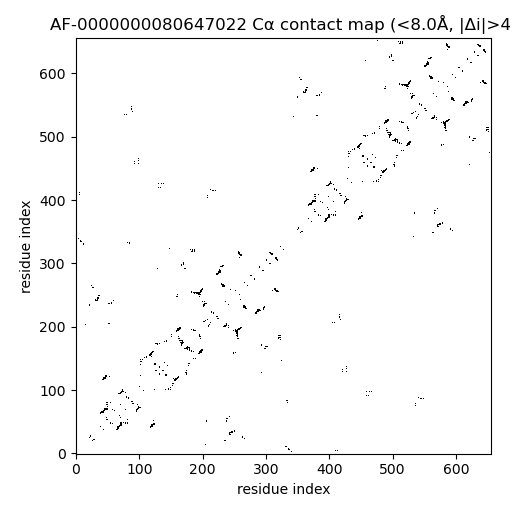. SER B 1 297 ? 17.869 -18.461 -12.82 1 90.83 297 SER B C 1
ATOM 4728 O O . SER B 1 297 ? 18.417 -18.766 -11.758 1 90.83 297 SER B O 1
ATOM 4730 N N . GLU B 1 298 ? 16.586 -18.597 -13.101 1 88.24 298 GLU B N 1
ATOM 4731 C CA . GLU B 1 298 ? 15.718 -19.232 -12.114 1 88.24 298 GLU B CA 1
ATOM 4732 C C . GLU B 1 298 ? 15.444 -20.689 -12.475 1 88.24 298 GLU B C 1
ATOM 4734 O O . GLU B 1 298 ? 15.458 -21.055 -13.652 1 88.24 298 GLU B O 1
ATOM 4739 N N . SER B 1 299 ? 15.323 -21.474 -11.417 1 87.73 299 SER B N 1
ATOM 4740 C CA . SER B 1 299 ? 14.892 -22.856 -11.597 1 87.73 299 SER B CA 1
ATOM 4741 C C . SER B 1 299 ? 13.453 -23.052 -11.131 1 87.73 299 SER B C 1
ATOM 4743 O O . SER B 1 299 ? 13.035 -22.468 -10.129 1 87.73 299 SER B O 1
ATOM 4745 N N . LEU B 1 300 ? 12.783 -23.853 -11.882 1 88.41 300 LEU B N 1
ATOM 4746 C CA . LEU B 1 300 ? 11.4 -24.137 -11.511 1 88.41 300 LEU B CA 1
ATOM 4747 C C . LEU B 1 300 ? 11.338 -25.206 -10.425 1 88.41 300 LEU B C 1
ATOM 4749 O O . LEU B 1 300 ? 10.341 -25.309 -9.706 1 88.41 300 LEU B O 1
ATOM 4753 N N . PHE B 1 301 ? 12.395 -26.005 -10.331 1 91.96 301 PHE B N 1
ATOM 4754 C CA . PHE B 1 301 ? 12.458 -27.117 -9.389 1 91.96 301 PHE B CA 1
ATOM 4755 C C . PHE B 1 301 ? 13.813 -27.157 -8.691 1 91.96 301 PHE B C 1
ATOM 4757 O O . PHE B 1 301 ? 14.846 -26.905 -9.314 1 91.96 301 PHE B O 1
ATOM 4764 N N . GLY B 1 302 ? 13.767 -27.455 -7.422 1 89.22 302 GLY B N 1
ATOM 4765 C CA . GLY B 1 302 ? 15.007 -27.726 -6.713 1 89.22 302 GLY B CA 1
ATOM 4766 C C . GLY B 1 302 ? 15.584 -29.095 -7.022 1 89.22 302 GLY B C 1
ATOM 4767 O O . GLY B 1 302 ? 14.91 -29.938 -7.618 1 89.22 302 GLY B O 1
ATOM 4768 N N . PRO B 1 303 ? 16.784 -29.282 -6.585 1 88.7 303 PRO B N 1
ATOM 4769 C CA . PRO B 1 303 ? 17.439 -30.561 -6.87 1 88.7 303 PRO B CA 1
ATOM 4770 C C . PRO B 1 303 ? 16.724 -31.747 -6.226 1 88.7 303 PRO B C 1
ATOM 4772 O O . PRO B 1 303 ? 16.761 -32.859 -6.759 1 88.7 303 PRO B O 1
ATOM 4775 N N . ASP B 1 304 ? 16.038 -31.489 -5.143 1 89.7 304 ASP B N 1
ATOM 4776 C CA . ASP B 1 304 ? 15.39 -32.574 -4.413 1 89.7 304 ASP B CA 1
ATOM 4777 C C . ASP B 1 304 ? 13.897 -32.634 -4.727 1 89.7 304 ASP B C 1
ATOM 4779 O O . ASP B 1 304 ? 13.152 -33.38 -4.089 1 89.7 304 ASP B O 1
ATOM 4783 N N . GLU B 1 305 ? 13.496 -31.824 -5.689 1 91.82 305 GLU B N 1
ATOM 4784 C CA . GLU B 1 305 ? 12.093 -31.808 -6.094 1 91.82 305 GLU B CA 1
ATOM 4785 C C . GLU B 1 305 ? 11.871 -32.65 -7.347 1 91.82 305 GLU B C 1
ATOM 4787 O O . GLU B 1 305 ? 12.627 -32.544 -8.315 1 91.82 305 GLU B O 1
ATOM 4792 N N . HIS B 1 306 ? 10.875 -33.539 -7.321 1 91.86 306 HIS B N 1
ATOM 4793 C CA . HIS B 1 306 ? 10.561 -34.447 -8.418 1 91.86 306 HIS B CA 1
ATOM 4794 C C . HIS B 1 306 ? 9.172 -34.167 -8.984 1 91.86 306 HIS B C 1
ATOM 4796 O O . HIS B 1 306 ? 8.183 -34.744 -8.525 1 91.86 306 HIS B O 1
ATOM 4802 N N . PRO B 1 307 ? 9.14 -33.4 -9.982 1 92.26 307 PRO B N 1
ATOM 4803 C CA . PRO B 1 307 ? 7.838 -33.05 -10.554 1 92.26 307 PRO B CA 1
ATOM 4804 C C . PRO B 1 307 ? 7.159 -34.231 -11.243 1 92.26 307 PRO B C 1
ATOM 4806 O O . PRO B 1 307 ? 7.836 -35.096 -11.803 1 92.26 307 PRO B O 1
ATOM 4809 N N . THR B 1 308 ? 5.9 -34.298 -11.145 1 92.15 308 THR B N 1
ATOM 4810 C CA . THR B 1 308 ? 5.059 -35.236 -11.88 1 92.15 308 THR B CA 1
ATOM 4811 C C . THR B 1 308 ? 4.065 -34.491 -12.767 1 92.15 308 THR B C 1
ATOM 4813 O O . THR B 1 308 ? 4.016 -33.259 -12.754 1 92.15 308 THR B O 1
ATOM 4816 N N . ALA B 1 309 ? 3.439 -35.248 -13.618 1 87.61 309 ALA B N 1
ATOM 4817 C CA . ALA B 1 309 ? 2.412 -34.637 -14.459 1 87.61 309 ALA B CA 1
ATOM 4818 C C . ALA B 1 309 ? 1.329 -33.978 -13.611 1 87.61 309 ALA B C 1
ATOM 4820 O O . ALA B 1 309 ? 0.882 -34.546 -12.612 1 87.61 309 ALA B O 1
ATOM 4821 N N . GLY B 1 310 ? 1.063 -32.806 -13.992 1 87.26 310 GLY B N 1
ATOM 4822 C CA . GLY B 1 310 ? -0.01 -32.097 -13.313 1 87.26 310 GLY B CA 1
ATOM 4823 C C . GLY B 1 310 ? -1.382 -32.404 -13.883 1 87.26 310 GLY B C 1
ATOM 4824 O O . GLY B 1 310 ? -1.53 -33.31 -14.705 1 87.26 310 GLY B O 1
ATOM 4825 N N . PRO B 1 311 ? -2.351 -31.751 -13.421 1 85.07 311 PRO B N 1
ATOM 4826 C CA . PRO B 1 311 ? -3.726 -32.014 -13.851 1 85.07 311 PRO B CA 1
ATOM 4827 C C . PRO B 1 311 ? -3.996 -31.55 -15.281 1 85.07 311 PRO B C 1
ATOM 4829 O O . PRO B 1 311 ? -4.999 -31.943 -15.882 1 85.07 311 PRO B O 1
ATOM 4832 N N . THR B 1 312 ? -3.137 -30.615 -15.753 1 83.05 312 THR B N 1
ATOM 4833 C CA . THR B 1 312 ? -3.174 -30.194 -17.149 1 83.05 312 THR B CA 1
ATOM 4834 C C . THR B 1 312 ? -1.768 -30.159 -17.741 1 83.05 312 THR B C 1
ATOM 4836 O O . THR B 1 312 ? -0.779 -30.264 -17.012 1 83.05 312 THR B O 1
ATOM 4839 N N . LYS B 1 313 ? -1.737 -29.937 -19.014 1 83.62 313 LYS B N 1
ATOM 4840 C CA . LYS B 1 313 ? -0.446 -29.897 -19.695 1 83.62 313 LYS B CA 1
ATOM 4841 C C . LYS B 1 313 ? 0.348 -28.657 -19.295 1 83.62 313 LYS B C 1
ATOM 4843 O O . LYS B 1 313 ? 1.576 -28.638 -19.404 1 83.62 313 LYS B O 1
ATOM 4848 N N . GLN B 1 314 ? -0.317 -27.756 -18.759 1 87.09 314 GLN B N 1
ATOM 4849 C CA . GLN B 1 314 ? 0.333 -26.49 -18.438 1 87.09 314 GLN B CA 1
ATOM 4850 C C . GLN B 1 314 ? 0.809 -26.467 -16.989 1 87.09 314 GLN B C 1
ATOM 4852 O O . GLN B 1 314 ? 1.456 -25.51 -16.558 1 87.09 314 GLN B O 1
ATOM 4857 N N . LEU B 1 315 ? 0.55 -27.575 -16.272 1 89.91 315 LEU B N 1
ATOM 4858 C CA . LEU B 1 315 ? 0.897 -27.625 -14.856 1 89.91 315 LEU B CA 1
ATOM 4859 C C . LEU B 1 315 ? 1.686 -28.889 -14.535 1 89.91 315 LEU B C 1
ATOM 4861 O O . LEU B 1 315 ? 1.358 -29.972 -15.024 1 89.91 315 LEU B O 1
ATOM 4865 N N . SER B 1 316 ? 2.685 -28.745 -13.824 1 94.04 316 SER B N 1
ATOM 4866 C CA . SER B 1 316 ? 3.36 -29.856 -13.161 1 94.04 316 SER B CA 1
ATOM 4867 C C . SER B 1 316 ? 3.031 -29.895 -11.673 1 94.04 316 SER B C 1
ATOM 4869 O O . SER B 1 316 ? 2.665 -28.874 -11.086 1 94.04 316 SER B O 1
ATOM 4871 N N . ALA B 1 317 ? 3.12 -31.057 -11.116 1 95.53 317 ALA B N 1
ATOM 4872 C CA . ALA B 1 317 ? 2.817 -31.204 -9.695 1 95.53 317 ALA B CA 1
ATOM 4873 C C . ALA B 1 317 ? 4.054 -31.636 -8.912 1 95.53 317 ALA B C 1
ATOM 4875 O O . ALA B 1 317 ? 4.878 -32.403 -9.415 1 95.53 317 ALA B O 1
ATOM 4876 N N . LEU B 1 318 ? 4.116 -31.107 -7.731 1 95.52 318 LEU B N 1
ATOM 4877 C CA . LEU B 1 318 ? 5.241 -31.393 -6.847 1 95.52 318 LEU B CA 1
ATOM 4878 C C . LEU B 1 318 ? 4.774 -31.534 -5.402 1 95.52 318 LEU B C 1
ATOM 4880 O O . LEU B 1 318 ? 3.945 -30.751 -4.933 1 95.52 318 LEU B O 1
ATOM 4884 N N . ALA B 1 319 ? 5.303 -32.632 -4.775 1 94.75 319 ALA B N 1
ATOM 4885 C CA . ALA B 1 319 ? 5.102 -32.739 -3.332 1 94.75 319 ALA B CA 1
ATOM 4886 C C . ALA B 1 319 ? 6.23 -32.052 -2.569 1 94.75 319 ALA B C 1
ATOM 4888 O O . ALA B 1 319 ? 7.393 -32.122 -2.971 1 94.75 319 ALA B O 1
ATOM 4889 N N . VAL B 1 320 ? 5.852 -31.379 -1.495 1 95.87 320 VAL B N 1
ATOM 4890 C CA . VAL B 1 320 ? 6.862 -30.777 -0.63 1 95.87 320 VAL B CA 1
ATOM 4891 C C . VAL B 1 320 ? 6.676 -31.27 0.803 1 95.87 320 VAL B C 1
ATOM 4893 O O . VAL B 1 320 ? 5.568 -31.638 1.2 1 95.87 320 VAL B O 1
ATOM 4896 N N . PRO B 1 321 ? 7.763 -31.329 1.573 1 95.66 321 PRO B N 1
ATOM 4897 C CA . PRO B 1 321 ? 7.607 -31.75 2.968 1 95.66 321 PRO B CA 1
ATOM 4898 C C . PRO B 1 321 ? 6.727 -30.8 3.777 1 95.66 321 PRO B C 1
ATOM 4900 O O . PRO B 1 321 ? 6.94 -29.585 3.753 1 95.66 321 PRO B O 1
ATOM 4903 N N . ALA B 1 322 ? 5.802 -31.392 4.481 1 97.87 322 ALA B N 1
ATOM 4904 C CA . ALA B 1 322 ? 4.884 -30.606 5.301 1 97.87 322 ALA B CA 1
ATOM 4905 C C . ALA B 1 322 ? 5.61 -29.968 6.481 1 97.87 322 ALA B C 1
ATOM 4907 O O . ALA B 1 322 ? 6.572 -30.534 7.006 1 97.87 322 ALA B O 1
ATOM 4908 N N . LEU B 1 323 ? 5.159 -28.825 6.895 1 98.32 323 LEU B N 1
ATOM 4909 C CA . LEU B 1 323 ? 5.638 -28.107 8.07 1 98.32 323 LEU B CA 1
ATOM 4910 C C . LEU B 1 323 ? 4.478 -27.72 8.982 1 98.32 323 LEU B C 1
ATOM 4912 O O . LEU B 1 323 ? 3.585 -26.974 8.574 1 98.32 323 LEU B O 1
ATOM 4916 N N . ALA B 1 324 ? 4.479 -28.244 10.212 1 97.87 324 ALA B N 1
ATOM 4917 C CA . ALA B 1 324 ? 3.447 -27.87 11.176 1 97.87 324 ALA B CA 1
ATOM 4918 C C . ALA B 1 324 ? 3.71 -26.48 11.748 1 97.87 324 ALA B C 1
ATOM 4920 O O . ALA B 1 324 ? 4.859 -26.117 12.011 1 97.87 324 ALA B O 1
ATOM 4921 N N . PRO B 1 325 ? 2.661 -25.734 11.931 1 96.23 325 PRO B N 1
ATOM 4922 C CA . PRO B 1 325 ? 2.85 -24.394 12.493 1 96.23 325 PRO B CA 1
ATOM 4923 C C . PRO B 1 325 ? 3.625 -24.411 13.809 1 96.23 325 PRO B C 1
ATOM 4925 O O . PRO B 1 325 ? 4.352 -23.462 14.113 1 96.23 325 PRO B O 1
ATOM 4928 N N . ALA B 1 326 ? 3.494 -25.404 14.556 1 96.04 326 ALA B N 1
ATOM 4929 C CA . ALA B 1 326 ? 4.162 -25.522 15.849 1 96.04 326 ALA B CA 1
ATOM 4930 C C . ALA B 1 326 ? 5.678 -25.581 15.68 1 96.04 326 ALA B C 1
ATOM 4932 O O . ALA B 1 326 ? 6.425 -25.338 16.631 1 96.04 326 ALA B O 1
ATOM 4933 N N . ASP B 1 327 ? 6.187 -25.907 14.486 1 95.64 327 ASP B N 1
ATOM 4934 C CA . ASP B 1 327 ? 7.614 -26.063 14.22 1 95.64 327 ASP B CA 1
ATOM 4935 C C . ASP B 1 327 ? 8.208 -24.78 13.643 1 95.64 327 ASP B C 1
ATOM 4937 O O . ASP B 1 327 ? 9.37 -24.758 13.231 1 95.64 327 ASP B O 1
ATOM 4941 N N . LEU B 1 328 ? 7.433 -23.722 13.596 1 92.82 328 LEU B N 1
ATOM 4942 C CA . LEU B 1 328 ? 7.898 -22.445 13.066 1 92.82 328 LEU B CA 1
ATOM 4943 C C . LEU B 1 328 ? 8.836 -21.757 14.053 1 92.82 328 LEU B C 1
ATOM 4945 O O . LEU B 1 328 ? 8.634 -21.836 15.267 1 92.82 328 LEU B O 1
#

Secondary structure (DSSP, 8-state):
---SGGGPPPPHHHHHHHHHHHHHHH-PPPPPPP--GGGTT-EEEEETTTSHHHHHHHHHHTTS--SEEEEEES-HHHHHHHHHHHHS---S--TTEEE--TT-HHHHHHHHHHH--SEEEE------HHHHHH-HHHHIIIIIIIHHHHHHHTTT-SEEEEE--GGGSS--SHHHHHHHHHHHHHHHHTTTSEEEEEE--EETTSTT-HHHHHHHHHHTT--EEES-TT-EE-EE-HHHHHHHHHHHHTT--TTEEEEE---S-EEHHHHHHHHHHHHT----EEE--PPTT--SS--SS-TT---EE-SSTTEEEE------GGG-/---S-TTPPPPHHHHHHHHHHHHHHH-PPPPPPP--GGGTT-EEEEETTTSHHHHHHHHHHTTS--SEEEEEES-HHHHHHHHHHHHS---S--TTEEE--TT-HHHHHHHHHHH--SEEEE------HHHHHH-HHHHIIIIIIIHHHHHHHTTT-SEEEEE--GGGSS--SHHHHHHHHHHHHHHHHTTTSEEEEEE--EETTSTT-HHHHHHHHHHTT--EEES-TT-EE-EE-HHHHHHHHHHHHTT--TTEEEEE---S-EEHHHHHHHHHHHHT----EEE--PPTT--SS--SS-TT---EE-SSTTEEEE------GGG-

pLDDT: mean 92.68, std 10.0, range [23.98, 98.93]